Protein AF-U7D5Y5-F1 (afdb_monomer)

Structure (mmCIF, N/CA/C/O backbone):
data_AF-U7D5Y5-F1
#
_entry.id   AF-U7D5Y5-F1
#
loop_
_atom_site.group_PDB
_atom_site.id
_atom_site.type_symbol
_atom_site.label_atom_id
_atom_site.label_alt_id
_atom_site.label_comp_id
_atom_site.label_asym_id
_atom_site.label_entity_id
_atom_site.label_seq_id
_atom_site.pdbx_PDB_ins_code
_atom_site.Cartn_x
_atom_site.Cartn_y
_atom_site.Cartn_z
_atom_site.occupancy
_atom_site.B_iso_or_equiv
_atom_site.auth_seq_id
_atom_site.auth_comp_id
_atom_site.auth_asym_id
_atom_site.auth_atom_id
_atom_site.pdbx_PDB_model_num
ATOM 1 N N . MET A 1 1 ? 16.614 -73.226 9.319 1.00 39.94 1 MET A N 1
ATOM 2 C CA . MET A 1 1 ? 16.964 -72.030 10.113 1.00 39.94 1 MET A CA 1
ATOM 3 C C . MET A 1 1 ? 17.149 -70.853 9.175 1.00 39.94 1 MET A C 1
ATOM 5 O O . MET A 1 1 ? 18.165 -70.804 8.501 1.00 39.94 1 MET A O 1
ATOM 9 N N . LYS A 1 2 ? 16.162 -69.961 9.101 1.00 27.47 2 LYS A N 1
ATOM 10 C CA . LYS A 1 2 ? 16.290 -68.559 8.678 1.00 27.47 2 LYS A CA 1
ATOM 11 C C . LYS A 1 2 ? 15.057 -67.851 9.242 1.00 27.47 2 LYS A C 1
ATOM 13 O O . LYS A 1 2 ? 13.937 -68.253 8.946 1.00 27.47 2 LYS A O 1
ATOM 18 N N . TYR A 1 3 ? 15.301 -66.918 10.155 1.00 29.41 3 TYR A N 1
ATOM 19 C CA . TYR A 1 3 ? 14.296 -66.098 10.819 1.00 29.41 3 TYR A CA 1
ATOM 20 C C . TYR A 1 3 ? 13.696 -65.119 9.804 1.00 29.41 3 TYR A C 1
ATOM 22 O O . TYR A 1 3 ? 14.439 -64.415 9.124 1.00 29.41 3 TYR A O 1
ATOM 30 N N . ALA A 1 4 ? 12.368 -65.089 9.706 1.00 28.92 4 ALA A N 1
ATOM 31 C CA . ALA A 1 4 ? 11.637 -64.008 9.064 1.00 28.92 4 ALA A CA 1
ATOM 32 C C . ALA A 1 4 ? 11.491 -62.878 10.090 1.00 28.92 4 ALA A C 1
ATOM 34 O O . ALA A 1 4 ? 10.855 -63.053 11.128 1.00 28.92 4 ALA A O 1
ATOM 35 N N . MET A 1 5 ? 12.143 -61.751 9.820 1.00 26.20 5 MET A N 1
ATOM 36 C CA . MET A 1 5 ? 12.028 -60.524 10.595 1.00 26.20 5 MET A CA 1
ATOM 37 C C . MET A 1 5 ? 10.955 -59.666 9.922 1.00 26.20 5 MET A C 1
ATOM 39 O O . MET A 1 5 ? 11.081 -59.304 8.755 1.00 26.20 5 MET A O 1
ATOM 43 N N . ILE A 1 6 ? 9.869 -59.419 10.650 1.00 27.66 6 ILE A N 1
ATOM 44 C CA . ILE A 1 6 ? 8.783 -58.519 10.261 1.00 27.66 6 ILE A CA 1
ATOM 45 C C . ILE A 1 6 ? 9.350 -57.095 10.274 1.00 27.66 6 ILE A C 1
ATOM 47 O O . ILE A 1 6 ? 9.741 -56.598 11.328 1.00 27.66 6 ILE A O 1
ATOM 51 N N . ILE A 1 7 ? 9.417 -56.454 9.107 1.00 27.06 7 ILE A N 1
ATOM 52 C CA . ILE A 1 7 ? 9.678 -55.018 8.984 1.00 27.06 7 ILE A CA 1
ATOM 53 C C . ILE A 1 7 ? 8.318 -54.322 9.060 1.00 27.06 7 ILE A C 1
ATOM 55 O O . ILE A 1 7 ? 7.524 -54.388 8.124 1.00 27.06 7 ILE A O 1
ATOM 59 N N . LEU A 1 8 ? 8.045 -53.686 10.198 1.00 25.88 8 LEU A N 1
ATOM 60 C CA . LEU A 1 8 ? 7.008 -52.666 10.324 1.00 25.88 8 LEU A CA 1
ATOM 61 C C . LEU A 1 8 ? 7.498 -51.414 9.586 1.00 25.88 8 LEU A C 1
ATOM 63 O O . LEU A 1 8 ? 8.371 -50.701 10.075 1.00 25.88 8 LEU A O 1
ATOM 67 N N . LEU A 1 9 ? 6.949 -51.165 8.397 1.00 25.88 9 LEU A N 1
ATOM 68 C CA . LEU A 1 9 ? 7.015 -49.859 7.749 1.00 25.88 9 LEU A CA 1
ATOM 69 C C . LEU A 1 9 ? 6.096 -48.905 8.521 1.00 25.88 9 LEU A C 1
ATOM 71 O O . LEU A 1 9 ? 4.883 -48.907 8.329 1.00 25.88 9 LEU A O 1
ATOM 75 N N . PHE A 1 10 ? 6.679 -48.092 9.400 1.00 25.08 10 PHE A N 1
ATOM 76 C CA . PHE A 1 10 ? 6.075 -46.823 9.788 1.00 25.08 10 PHE A CA 1
ATOM 77 C C . PHE A 1 10 ? 6.175 -45.887 8.579 1.00 25.08 10 PHE A C 1
ATOM 79 O O . PHE A 1 10 ? 7.196 -45.237 8.364 1.00 25.08 10 PHE A O 1
ATOM 86 N N . LEU A 1 11 ? 5.123 -45.847 7.761 1.00 27.25 11 LEU A N 1
ATOM 87 C CA . LEU A 1 11 ? 4.854 -44.691 6.913 1.00 27.25 11 LEU A CA 1
ATOM 88 C C . LEU A 1 11 ? 4.386 -43.580 7.854 1.00 27.25 11 LEU A C 1
ATOM 90 O O . LEU A 1 11 ? 3.212 -43.498 8.205 1.00 27.25 11 LEU A O 1
ATOM 94 N N . GLY A 1 12 ? 5.345 -42.793 8.339 1.00 24.30 12 GLY A N 1
ATOM 95 C CA . GLY A 1 12 ? 5.057 -41.524 8.986 1.00 24.30 12 GLY A CA 1
ATOM 96 C C . GLY A 1 12 ? 4.329 -40.643 7.982 1.00 24.30 12 GLY A C 1
ATOM 97 O O . GLY A 1 12 ? 4.896 -40.248 6.966 1.00 24.30 12 GLY A O 1
ATOM 98 N N . ILE A 1 13 ? 3.055 -40.389 8.258 1.00 28.16 13 ILE A N 1
ATOM 99 C CA . ILE A 1 13 ? 2.293 -39.308 7.654 1.00 28.16 13 ILE A CA 1
ATOM 100 C C . ILE A 1 13 ? 2.994 -38.028 8.113 1.00 28.16 13 ILE A C 1
ATOM 102 O O . ILE A 1 13 ? 2.789 -37.568 9.231 1.00 28.16 13 ILE A O 1
ATOM 106 N N . ASN A 1 14 ? 3.876 -37.488 7.274 1.00 24.62 14 ASN A N 1
ATOM 107 C CA . ASN A 1 14 ? 4.266 -36.090 7.367 1.00 24.62 14 ASN A CA 1
ATOM 108 C C . ASN A 1 14 ? 3.080 -35.277 6.844 1.00 24.62 14 ASN A C 1
ATOM 110 O O . ASN A 1 14 ? 3.055 -34.867 5.688 1.00 24.62 14 ASN A O 1
ATOM 114 N N . SER A 1 15 ? 2.072 -35.082 7.690 1.00 25.16 15 SER A N 1
ATOM 115 C CA . SER A 1 15 ? 1.151 -33.959 7.560 1.00 25.16 15 SER A CA 1
ATOM 116 C C . SER A 1 15 ? 1.922 -32.708 7.972 1.00 25.16 15 SER A C 1
ATOM 118 O O . SER A 1 15 ? 1.843 -32.254 9.112 1.00 25.16 15 SER A O 1
ATOM 120 N N . VAL A 1 16 ? 2.749 -32.206 7.058 1.00 24.80 16 VAL A N 1
ATOM 121 C CA . VAL A 1 16 ? 3.151 -30.804 7.082 1.00 24.80 16 VAL A CA 1
ATOM 122 C C . VAL A 1 16 ? 1.910 -30.059 6.610 1.00 24.80 16 VAL A C 1
ATOM 124 O O . VAL A 1 16 ? 1.474 -30.263 5.479 1.00 24.80 16 VAL A O 1
ATOM 127 N N . PHE A 1 17 ? 1.292 -29.280 7.496 1.00 26.80 17 PHE A N 1
ATOM 128 C CA . PHE A 1 17 ? 0.314 -28.274 7.103 1.00 26.80 17 PHE A CA 1
ATOM 129 C C . PHE A 1 17 ? 1.032 -27.306 6.162 1.00 26.80 17 PHE A C 1
ATOM 131 O O . PHE A 1 17 ? 1.762 -26.420 6.599 1.00 26.80 17 PHE A O 1
ATOM 138 N N . ALA A 1 18 ? 0.916 -27.547 4.860 1.00 26.72 18 ALA A N 1
ATOM 139 C CA . ALA A 1 18 ? 1.258 -26.557 3.865 1.00 26.72 18 ALA A CA 1
ATOM 140 C C . ALA A 1 18 ? 0.173 -25.483 3.967 1.00 26.72 18 ALA A C 1
ATOM 142 O O . ALA A 1 18 ? -0.952 -25.707 3.526 1.00 26.72 18 ALA A O 1
ATOM 143 N N . TYR A 1 19 ? 0.495 -24.352 4.594 1.00 33.47 19 TYR A N 1
ATOM 144 C CA . TYR A 1 19 ? -0.204 -23.095 4.345 1.00 33.47 19 TYR A CA 1
ATOM 145 C C . TYR A 1 19 ? 0.054 -22.754 2.872 1.00 33.47 19 TYR A C 1
ATOM 147 O O . TYR A 1 19 ? 1.037 -22.105 2.532 1.00 33.47 19 TYR A O 1
ATOM 155 N N . GLY A 1 20 ? -0.734 -23.361 1.985 1.00 33.12 20 GLY A N 1
ATOM 156 C CA . GLY A 1 20 ? -0.624 -23.174 0.550 1.00 33.12 20 GLY A CA 1
ATOM 157 C C . GLY A 1 20 ? -1.066 -21.763 0.208 1.00 33.12 20 GLY A C 1
ATOM 158 O O . GLY A 1 20 ? -2.177 -21.369 0.546 1.00 33.12 20 GLY A O 1
ATOM 159 N N . HIS A 1 21 ? -0.188 -21.012 -0.446 1.00 46.06 21 HIS A N 1
ATOM 160 C CA . HIS A 1 21 ? -0.537 -19.767 -1.112 1.00 46.06 21 HIS A CA 1
ATOM 161 C C . HIS A 1 21 ? -1.631 -20.067 -2.146 1.00 46.06 21 HIS A C 1
ATOM 163 O O . HIS A 1 21 ? -1.335 -20.595 -3.218 1.00 46.06 21 HIS A O 1
ATOM 169 N N . GLU A 1 22 ? -2.894 -19.787 -1.829 1.00 51.84 22 GLU A N 1
ATOM 170 C CA . GLU A 1 22 ? -3.946 -19.768 -2.844 1.00 51.84 22 GLU A CA 1
ATOM 171 C C . GLU A 1 22 ? -3.753 -18.495 -3.667 1.00 51.84 22 GLU A C 1
ATOM 173 O O . GLU A 1 22 ? -4.227 -17.415 -3.324 1.00 51.84 22 GLU A O 1
ATOM 178 N N . TRP A 1 23 ? -2.951 -18.602 -4.723 1.00 57.53 23 TRP A N 1
ATOM 179 C CA . TRP A 1 23 ? -2.909 -17.587 -5.765 1.00 57.53 23 TRP A CA 1
ATOM 180 C C . TRP A 1 23 ? -4.202 -17.668 -6.575 1.00 57.53 23 TRP A C 1
ATOM 182 O O . TRP A 1 23 ? -4.694 -18.762 -6.871 1.00 57.53 23 TRP A O 1
ATOM 192 N N . ILE A 1 24 ? -4.758 -16.512 -6.941 1.00 61.66 24 ILE A N 1
ATOM 193 C CA . ILE A 1 24 ? -5.905 -16.463 -7.845 1.00 61.66 24 ILE A CA 1
ATOM 194 C C . ILE A 1 24 ? -5.394 -16.730 -9.264 1.00 61.66 24 ILE A C 1
ATOM 196 O O . ILE A 1 24 ? -4.993 -15.816 -9.979 1.00 61.66 24 ILE A O 1
ATOM 200 N N . TYR A 1 25 ? -5.378 -18.003 -9.652 1.00 59.25 25 TYR A N 1
ATOM 201 C CA . TYR A 1 25 ? -5.087 -18.408 -11.024 1.00 59.25 25 TYR A CA 1
ATOM 202 C C . TYR A 1 25 ? -6.269 -18.074 -11.937 1.00 59.25 25 TYR A C 1
ATOM 204 O O . TYR A 1 25 ? -7.423 -18.199 -11.527 1.00 59.25 25 TYR A O 1
ATOM 212 N N . ASP A 1 26 ? -5.971 -17.683 -13.178 1.00 64.88 26 ASP A N 1
ATOM 213 C CA . ASP A 1 26 ? -6.966 -17.428 -14.225 1.00 64.88 26 ASP A CA 1
ATOM 214 C C . ASP A 1 26 ? -8.062 -16.428 -13.800 1.00 64.88 26 ASP A C 1
ATOM 216 O O . ASP A 1 26 ? -9.257 -16.680 -13.959 1.00 64.88 26 ASP A O 1
ATOM 220 N N . TYR A 1 27 ? -7.654 -15.279 -13.241 1.00 82.88 27 TYR A N 1
ATOM 221 C CA . TYR A 1 27 ? -8.578 -14.202 -12.881 1.00 82.88 27 TYR A CA 1
ATOM 222 C C . TYR A 1 27 ? -9.356 -13.713 -14.114 1.00 82.88 27 TYR A C 1
ATOM 224 O O . TYR A 1 27 ? -8.792 -13.161 -15.058 1.00 82.88 27 TYR A O 1
ATOM 232 N N . ASP A 1 28 ? -10.670 -13.928 -14.111 1.00 84.56 28 ASP A N 1
ATOM 233 C CA . ASP A 1 28 ? -11.537 -13.737 -15.280 1.00 84.56 28 ASP A CA 1
ATOM 234 C C . ASP A 1 28 ? -12.171 -12.339 -15.368 1.00 84.56 28 ASP A C 1
ATOM 236 O O . ASP A 1 28 ? -12.928 -12.058 -16.301 1.00 84.56 28 ASP A O 1
ATOM 240 N N . TYR A 1 29 ? -11.853 -11.454 -14.416 1.00 85.88 29 TYR A N 1
ATOM 241 C CA . TYR A 1 29 ? -12.419 -10.108 -14.292 1.00 85.88 29 TYR A CA 1
ATOM 242 C C . TYR A 1 29 ? -13.959 -10.093 -14.253 1.00 85.88 29 TYR A C 1
ATOM 244 O O . TYR A 1 29 ? -14.577 -9.136 -14.724 1.00 85.88 29 TYR A O 1
ATOM 252 N N . SER A 1 30 ? -14.586 -11.151 -13.722 1.00 83.62 30 SER A N 1
ATOM 253 C CA . SER A 1 30 ? -16.043 -11.232 -13.539 1.00 83.62 30 SER A CA 1
ATOM 254 C C . SER A 1 30 ? -16.541 -10.602 -12.235 1.00 83.62 30 SER A C 1
ATOM 256 O O . SER A 1 30 ? -17.754 -10.449 -12.056 1.00 83.62 30 SER A O 1
ATOM 258 N N . ASP A 1 31 ? -15.620 -10.233 -11.341 1.00 85.56 31 ASP A N 1
ATOM 259 C CA . ASP A 1 31 ? -15.941 -9.590 -10.073 1.00 85.56 31 ASP A CA 1
ATOM 260 C C . ASP A 1 31 ? -16.695 -8.274 -10.294 1.00 85.56 31 ASP A C 1
ATOM 262 O O . ASP A 1 31 ? -16.430 -7.517 -11.227 1.00 85.56 31 ASP A O 1
ATOM 266 N N . TYR A 1 32 ? -17.635 -7.998 -9.393 1.00 89.31 32 TYR A N 1
ATOM 267 C CA . TYR A 1 32 ? -18.418 -6.772 -9.393 1.00 89.31 32 TYR A CA 1
ATOM 268 C C . TYR A 1 32 ? -18.731 -6.360 -7.964 1.00 89.31 32 TYR A C 1
ATOM 270 O O . TYR A 1 32 ? -19.636 -6.904 -7.324 1.00 89.31 32 TYR A O 1
ATOM 278 N N . LEU A 1 33 ? -17.972 -5.390 -7.469 1.00 90.50 33 LEU A N 1
ATOM 279 C CA . LEU A 1 33 ? -18.130 -4.833 -6.135 1.00 90.50 33 LEU A CA 1
ATOM 280 C C . LEU A 1 33 ? -18.084 -3.308 -6.241 1.00 90.50 33 LEU A C 1
ATOM 282 O O . LEU A 1 33 ? -17.000 -2.740 -6.338 1.00 90.50 33 LEU A O 1
ATOM 286 N N . PRO A 1 34 ? -19.248 -2.631 -6.282 1.00 90.19 34 PRO A N 1
ATOM 287 C CA . PRO A 1 34 ? -19.288 -1.184 -6.422 1.00 90.19 34 PRO A CA 1
ATOM 288 C C . PRO A 1 34 ? -18.728 -0.483 -5.170 1.00 90.19 34 PRO A C 1
ATOM 290 O O . PRO A 1 34 ? -18.774 -1.055 -4.078 1.00 90.19 34 PRO A O 1
ATOM 293 N N . PRO A 1 35 ? -18.264 0.774 -5.300 1.00 93.00 35 PRO A N 1
ATOM 294 C CA . PRO A 1 35 ? -17.741 1.544 -4.177 1.00 93.00 35 PRO A CA 1
ATOM 295 C C . PRO A 1 35 ? -18.744 1.634 -3.019 1.00 93.00 35 PRO A C 1
ATOM 297 O O . PRO A 1 35 ? -19.892 2.038 -3.212 1.00 93.00 35 PRO A O 1
ATOM 300 N N . SER A 1 36 ? -18.300 1.284 -1.811 1.00 94.81 36 SER A N 1
ATOM 301 C CA . SER A 1 36 ? -19.145 1.232 -0.614 1.00 94.81 36 SER A CA 1
ATOM 302 C C . SER A 1 36 ? -18.360 1.622 0.636 1.00 94.81 36 SER A C 1
ATOM 304 O O . SER A 1 36 ? -17.196 1.256 0.783 1.00 94.81 36 SER A O 1
ATOM 306 N N . GLN A 1 37 ? -19.008 2.348 1.549 1.00 95.25 37 GLN A N 1
ATOM 307 C CA . GLN A 1 37 ? -18.520 2.537 2.920 1.00 95.25 37 GLN A CA 1
ATOM 308 C C . GLN A 1 37 ? -19.014 1.419 3.854 1.00 95.25 37 GLN A C 1
ATOM 310 O O . GLN A 1 37 ? -18.460 1.248 4.933 1.00 95.25 37 GLN A O 1
ATOM 315 N N . ASP A 1 38 ? -20.018 0.638 3.462 1.00 94.12 38 ASP A N 1
ATOM 316 C CA . ASP A 1 38 ? -20.447 -0.531 4.231 1.00 94.12 38 ASP A CA 1
ATOM 317 C C . ASP A 1 38 ? -19.506 -1.717 3.960 1.00 94.12 38 ASP A C 1
ATOM 319 O O . ASP A 1 38 ? -19.099 -1.895 2.801 1.00 94.12 38 ASP A O 1
ATOM 323 N N . PRO A 1 39 ? -19.195 -2.549 4.975 1.00 93.38 39 PRO A N 1
ATOM 324 C CA . PRO A 1 39 ? -18.443 -3.778 4.765 1.00 93.38 39 PRO A CA 1
ATOM 325 C C . PRO A 1 39 ? -19.115 -4.718 3.748 1.00 93.38 39 PRO A C 1
ATOM 327 O O . PRO A 1 39 ? -20.347 -4.753 3.625 1.00 93.38 39 PRO A O 1
ATOM 330 N N . PRO A 1 40 ? -18.331 -5.510 2.997 1.00 88.12 40 PRO A N 1
ATOM 331 C CA . PRO A 1 40 ? -18.867 -6.381 1.957 1.00 88.12 40 PRO A CA 1
ATOM 332 C C . PRO A 1 40 ? -19.675 -7.549 2.546 1.00 88.12 40 PRO A C 1
ATOM 334 O O . PRO A 1 40 ? -19.595 -7.881 3.726 1.00 88.12 40 PRO A O 1
ATOM 337 N N . GLY A 1 41 ? -20.510 -8.176 1.712 1.00 82.56 41 GLY A N 1
ATOM 338 C CA . GLY A 1 41 ? -21.352 -9.315 2.116 1.00 82.56 41 GLY A CA 1
ATOM 339 C C . GLY A 1 41 ? -22.595 -8.944 2.940 1.00 82.56 41 GLY A C 1
ATOM 340 O O . GLY A 1 41 ? -23.456 -9.799 3.175 1.00 82.56 41 GLY A O 1
ATOM 341 N N . GLY A 1 42 ? -22.749 -7.666 3.302 1.00 84.69 42 GLY A N 1
ATOM 342 C CA . GLY A 1 42 ? -23.805 -7.186 4.197 1.00 84.69 42 GLY A CA 1
ATOM 343 C C . GLY A 1 42 ? -23.520 -7.468 5.673 1.00 84.69 42 GLY A C 1
ATOM 344 O O . GLY A 1 42 ? -24.469 -7.543 6.450 1.00 84.69 42 GLY A O 1
ATOM 345 N N . LEU A 1 43 ? -22.245 -7.664 6.016 1.00 87.06 43 LEU A N 1
ATOM 346 C CA . LEU A 1 43 ? -21.755 -7.820 7.382 1.00 87.06 43 LEU A CA 1
ATOM 347 C C . LEU A 1 43 ? -21.723 -6.464 8.098 1.00 87.06 43 LEU A C 1
ATOM 349 O O . LEU A 1 43 ? -21.518 -5.422 7.466 1.00 87.06 43 LEU A O 1
ATOM 353 N N . SER A 1 44 ? -21.918 -6.467 9.415 1.00 93.62 44 SER A N 1
ATOM 354 C CA . SER A 1 44 ? -21.701 -5.279 10.239 1.00 93.62 44 SER A CA 1
ATOM 355 C C . SER A 1 44 ? -20.202 -5.037 10.468 1.00 93.62 44 SER A C 1
ATOM 357 O O . SER A 1 44 ? -19.397 -5.964 10.347 1.00 93.62 44 SER A O 1
ATOM 359 N N . PRO A 1 45 ? -19.786 -3.808 10.823 1.00 95.69 45 PRO A N 1
ATOM 360 C CA . PRO A 1 45 ? -18.386 -3.529 11.131 1.00 95.69 45 PRO A CA 1
ATOM 361 C C . PRO A 1 45 ? -17.800 -4.425 12.230 1.00 95.69 45 PRO A C 1
ATOM 363 O O . PRO A 1 45 ? -16.636 -4.793 12.158 1.00 95.69 45 PRO A O 1
ATOM 366 N N . GLU A 1 46 ? -18.586 -4.825 13.228 1.00 95.56 46 GLU A N 1
ATOM 367 C CA . GLU A 1 46 ? -18.128 -5.704 14.310 1.00 95.56 46 GLU A CA 1
ATOM 368 C C . GLU A 1 46 ? -17.849 -7.135 13.832 1.00 95.56 46 GLU A C 1
ATOM 370 O O . GLU A 1 46 ? -17.006 -7.814 14.418 1.00 95.56 46 GLU A O 1
ATOM 375 N N . GLU A 1 47 ? -18.517 -7.569 12.761 1.00 94.62 47 GLU A N 1
ATOM 376 C CA . GLU A 1 47 ? -18.413 -8.916 12.198 1.00 94.62 47 GLU A CA 1
ATOM 377 C C . GLU A 1 47 ? -17.214 -9.086 11.259 1.00 94.62 47 GLU A C 1
ATOM 379 O O . GLU A 1 47 ? -16.849 -10.218 10.967 1.00 94.62 47 GLU A O 1
ATOM 384 N N . VAL A 1 48 ? -16.594 -8.010 10.766 1.00 96.62 48 VAL A N 1
ATOM 385 C CA . VAL A 1 48 ? -15.523 -8.108 9.756 1.00 96.62 48 VAL A CA 1
ATOM 386 C C . VAL A 1 48 ? -14.129 -7.945 10.358 1.00 96.62 48 VAL A C 1
ATOM 388 O O . VAL A 1 48 ? -13.967 -7.172 11.306 1.00 96.62 48 VAL A O 1
ATOM 391 N N . PRO A 1 49 ? -13.093 -8.602 9.808 1.00 98.12 49 PRO A N 1
ATOM 392 C CA . PRO A 1 49 ? -11.719 -8.338 10.216 1.00 98.12 49 PRO A CA 1
ATOM 393 C C . PRO A 1 49 ? -11.326 -6.881 9.966 1.00 98.12 49 PRO A C 1
ATOM 395 O O . PRO A 1 49 ? -11.737 -6.272 8.977 1.00 98.12 49 PRO A O 1
ATOM 398 N N . MET A 1 50 ? -10.468 -6.338 10.828 1.00 98.50 50 MET A N 1
ATOM 399 C CA . MET A 1 50 ? -9.762 -5.095 10.528 1.00 98.50 50 MET A CA 1
ATOM 400 C C . MET A 1 50 ? -8.482 -5.433 9.761 1.00 98.50 50 MET A C 1
ATOM 402 O O . MET A 1 50 ? -7.466 -5.808 10.354 1.00 98.50 50 MET A O 1
ATOM 406 N N . PHE A 1 51 ? -8.529 -5.312 8.435 1.00 98.81 51 PHE A N 1
ATOM 407 C CA . PHE A 1 51 ? -7.368 -5.582 7.592 1.00 98.81 51 PHE A CA 1
ATOM 408 C C . PHE A 1 51 ? -6.367 -4.432 7.609 1.00 98.81 51 PHE A C 1
ATOM 410 O O . PHE A 1 51 ? -6.719 -3.271 7.404 1.00 98.81 51 PHE A O 1
ATOM 417 N N . ILE A 1 52 ? -5.097 -4.777 7.777 1.00 98.88 52 ILE A N 1
ATOM 418 C CA . ILE A 1 52 ? -3.959 -3.889 7.571 1.00 98.88 52 ILE A CA 1
ATOM 419 C C . ILE A 1 52 ? -3.131 -4.469 6.433 1.00 98.88 52 ILE A C 1
ATOM 421 O O . ILE A 1 52 ? -2.883 -5.672 6.377 1.00 98.88 52 ILE A O 1
ATOM 425 N N . THR A 1 53 ? -2.663 -3.618 5.533 1.00 98.31 53 THR A N 1
ATOM 426 C CA . THR A 1 53 ? -1.687 -4.025 4.529 1.00 98.31 53 THR A CA 1
ATOM 427 C C . THR A 1 53 ? -0.614 -2.963 4.379 1.00 98.31 53 THR A C 1
ATOM 429 O O . THR A 1 53 ? -0.891 -1.765 4.438 1.00 98.31 53 THR A O 1
ATOM 432 N N . ILE A 1 54 ? 0.627 -3.413 4.229 1.00 98.69 54 ILE A N 1
ATOM 433 C CA . ILE A 1 54 ? 1.790 -2.547 4.050 1.00 98.69 54 ILE A CA 1
ATOM 434 C C . ILE A 1 54 ? 2.317 -2.796 2.640 1.00 98.69 54 ILE A C 1
ATOM 436 O O . ILE A 1 54 ? 2.529 -3.945 2.254 1.00 98.69 54 ILE A O 1
ATOM 440 N N . GLY A 1 55 ? 2.490 -1.731 1.864 1.00 98.31 55 GLY A N 1
ATOM 441 C CA . GLY A 1 55 ? 3.086 -1.787 0.533 1.00 98.31 55 GLY A CA 1
ATOM 442 C C . GLY A 1 55 ? 4.416 -1.055 0.531 1.00 98.31 55 GLY A C 1
ATOM 443 O O . GLY A 1 55 ? 4.413 0.159 0.720 1.00 98.31 55 GLY A O 1
ATOM 444 N N . PHE A 1 56 ? 5.513 -1.786 0.334 1.00 98.69 56 PHE A N 1
ATOM 445 C CA . PHE A 1 56 ? 6.843 -1.215 0.148 1.00 98.69 56 PHE A CA 1
ATOM 446 C C . PHE A 1 56 ? 7.089 -0.934 -1.334 1.00 98.69 56 PHE A C 1
ATOM 448 O O . PHE A 1 56 ? 7.155 -1.871 -2.129 1.00 98.69 56 PHE A O 1
ATOM 455 N N . ASP A 1 57 ? 7.256 0.330 -1.686 1.00 98.44 57 ASP A N 1
ATOM 456 C CA . ASP A 1 57 ? 7.532 0.800 -3.037 1.00 98.44 57 ASP A CA 1
ATOM 457 C C . ASP A 1 57 ? 9.048 0.835 -3.304 1.00 98.44 57 ASP A C 1
ATOM 459 O O . ASP A 1 57 ? 9.877 0.785 -2.382 1.00 98.44 57 ASP A O 1
ATOM 463 N N . ASP A 1 58 ? 9.397 0.907 -4.590 1.00 96.62 58 ASP A N 1
ATOM 464 C CA . ASP A 1 58 ? 10.743 0.909 -5.176 1.00 96.62 58 ASP A CA 1
ATOM 465 C C . ASP A 1 58 ? 11.578 -0.340 -4.958 1.00 96.62 58 ASP A C 1
ATOM 467 O O . ASP A 1 58 ? 11.928 -1.057 -5.900 1.00 96.62 58 ASP A O 1
ATOM 471 N N . ASN A 1 59 ? 11.919 -0.574 -3.698 1.00 96.38 59 ASN A N 1
ATOM 472 C CA . ASN A 1 59 ? 12.724 -1.692 -3.249 1.00 96.38 59 ASN A CA 1
ATOM 473 C C . ASN A 1 59 ? 14.164 -1.675 -3.763 1.00 96.38 59 ASN A C 1
ATOM 475 O O . ASN A 1 59 ? 14.705 -2.679 -4.224 1.00 96.38 59 ASN A O 1
ATOM 479 N N . SER A 1 60 ? 14.805 -0.514 -3.590 1.00 93.81 60 SER A N 1
ATOM 480 C CA . SER A 1 60 ? 16.173 -0.210 -4.021 1.00 93.81 60 SER A CA 1
ATOM 481 C C . SER A 1 60 ? 17.283 -0.709 -3.080 1.00 93.81 60 SER A C 1
ATOM 483 O O . SER A 1 60 ? 18.454 -0.678 -3.466 1.00 93.81 60 SER A O 1
ATOM 485 N N . ARG A 1 61 ? 16.955 -1.164 -1.855 1.00 93.19 61 ARG A N 1
ATOM 486 C CA . ARG A 1 61 ? 17.929 -1.544 -0.806 1.00 93.19 61 ARG A CA 1
ATOM 487 C C . ARG A 1 61 ? 17.721 -2.958 -0.285 1.00 93.19 61 ARG A C 1
ATOM 489 O O . ARG A 1 61 ? 16.751 -3.232 0.424 1.00 93.19 61 ARG A O 1
ATOM 496 N N . SER A 1 62 ? 18.671 -3.850 -0.581 1.00 92.31 62 SER A N 1
ATOM 497 C CA . SER A 1 62 ? 18.576 -5.246 -0.147 1.00 92.31 62 SER A CA 1
ATOM 498 C C . SER A 1 62 ? 18.786 -5.399 1.354 1.00 92.31 62 SER A C 1
ATOM 500 O O . SER A 1 62 ? 18.116 -6.210 1.989 1.00 92.31 62 SER A O 1
ATOM 502 N N . GLY A 1 63 ? 19.705 -4.612 1.923 1.00 88.62 63 GLY A N 1
ATOM 503 C CA . GLY A 1 63 ? 20.180 -4.790 3.295 1.00 88.62 63 GLY A CA 1
ATOM 504 C C . GLY A 1 63 ? 21.036 -6.048 3.491 1.00 88.62 63 GLY A C 1
ATOM 505 O O . GLY A 1 63 ? 21.356 -6.397 4.627 1.00 88.62 63 GLY A O 1
ATOM 506 N N . ILE A 1 64 ? 21.388 -6.756 2.409 1.00 85.62 64 ILE A N 1
ATOM 507 C CA . ILE A 1 64 ? 22.295 -7.903 2.437 1.00 85.62 64 ILE A CA 1
ATOM 508 C C . ILE A 1 64 ? 23.726 -7.383 2.293 1.00 85.62 64 ILE A C 1
ATOM 510 O O . ILE A 1 64 ? 24.139 -6.933 1.229 1.00 85.62 64 ILE A O 1
ATOM 514 N N . ASP A 1 65 ? 24.522 -7.507 3.349 1.00 70.75 65 ASP A N 1
ATOM 515 C CA . ASP A 1 65 ? 25.920 -7.092 3.295 1.00 70.75 65 ASP A CA 1
ATOM 516 C C . ASP A 1 65 ? 26.762 -8.064 2.457 1.00 70.75 65 ASP A C 1
ATOM 518 O O . ASP A 1 65 ? 26.883 -9.254 2.772 1.00 70.75 65 ASP A O 1
ATOM 522 N N . THR A 1 66 ? 27.459 -7.542 1.444 1.00 58.97 66 THR A N 1
ATOM 523 C CA . THR A 1 66 ? 28.675 -8.203 0.950 1.00 58.97 66 THR A CA 1
ATOM 524 C C . THR A 1 66 ? 29.845 -7.792 1.844 1.00 58.97 66 THR A C 1
ATOM 526 O O . THR A 1 66 ? 30.011 -6.617 2.174 1.00 58.97 66 THR A O 1
ATOM 529 N N . VAL A 1 67 ? 30.640 -8.767 2.293 1.00 46.62 67 VAL A N 1
ATOM 530 C CA . VAL A 1 67 ? 31.732 -8.597 3.270 1.00 46.62 67 VAL A CA 1
ATOM 531 C C . VAL A 1 67 ? 32.516 -7.286 3.057 1.00 46.62 67 VAL A C 1
ATOM 533 O O . VAL A 1 67 ? 33.258 -7.160 2.086 1.00 46.62 67 VAL A O 1
ATOM 536 N N . GLY A 1 68 ? 32.393 -6.340 4.001 1.00 48.62 68 GLY A N 1
ATOM 537 C CA . GLY A 1 68 ? 33.220 -5.124 4.079 1.00 48.62 68 GLY A CA 1
ATOM 538 C C . GLY A 1 68 ? 32.569 -3.797 3.668 1.00 48.62 68 GLY A C 1
ATOM 539 O O . GLY A 1 68 ? 33.270 -2.788 3.669 1.00 48.62 68 GLY A O 1
ATOM 540 N N . SER A 1 69 ? 31.276 -3.769 3.335 1.00 51.66 69 SER A N 1
ATOM 541 C CA . SER A 1 69 ? 30.556 -2.539 2.946 1.00 51.66 69 SER A CA 1
ATOM 542 C C . SER A 1 69 ? 29.810 -1.846 4.096 1.00 51.66 69 SER A C 1
ATOM 544 O O . SER A 1 69 ? 29.533 -0.653 4.003 1.00 51.66 69 SER A O 1
ATOM 546 N N . ARG A 1 70 ? 29.562 -2.545 5.210 1.00 53.59 70 ARG A N 1
ATOM 547 C CA . ARG A 1 70 ? 28.825 -2.001 6.353 1.00 53.59 70 ARG A CA 1
ATOM 548 C C . ARG A 1 70 ? 29.737 -1.383 7.421 1.00 53.59 70 ARG A C 1
ATOM 550 O O . ARG A 1 70 ? 30.694 -2.042 7.849 1.00 53.59 70 ARG A O 1
ATOM 557 N N . PRO A 1 71 ? 29.443 -0.167 7.915 1.00 56.69 71 PRO A N 1
ATOM 558 C CA . PRO A 1 71 ? 30.044 0.339 9.143 1.00 56.69 71 PRO A CA 1
ATOM 559 C C . PRO A 1 71 ? 29.767 -0.632 10.299 1.00 56.69 71 PRO A C 1
ATOM 561 O O . PRO A 1 71 ? 28.628 -1.016 10.542 1.00 56.69 71 PRO A O 1
ATOM 564 N N . THR A 1 72 ? 30.796 -1.035 11.049 1.00 54.66 72 THR A N 1
ATOM 565 C CA . THR A 1 72 ? 30.690 -2.020 12.151 1.00 54.66 72 THR A CA 1
ATOM 566 C C . THR A 1 72 ? 29.825 -1.564 13.339 1.00 54.66 72 THR A C 1
ATOM 568 O O . THR A 1 72 ? 29.809 -2.227 14.371 1.00 54.66 72 THR A O 1
ATOM 571 N N . GLU A 1 73 ? 29.186 -0.401 13.240 1.00 57.78 73 GLU A N 1
ATOM 572 C CA . GLU A 1 73 ? 28.375 0.226 14.285 1.00 57.78 73 GLU A CA 1
ATOM 573 C C . GLU A 1 73 ? 26.897 -0.188 14.251 1.00 57.78 73 GLU A C 1
ATOM 575 O O . GLU A 1 73 ? 26.201 -0.000 15.248 1.00 57.78 73 GLU A O 1
ATOM 580 N N . TYR A 1 74 ? 26.434 -0.822 13.170 1.00 60.53 74 TYR A N 1
ATOM 581 C CA . TYR A 1 74 ? 25.058 -1.292 13.046 1.00 60.53 74 TYR A CA 1
ATOM 582 C C . TYR A 1 74 ? 24.989 -2.834 13.143 1.00 60.53 74 TYR A C 1
ATOM 584 O O . TYR A 1 74 ? 25.501 -3.544 12.281 1.00 60.53 74 TYR A O 1
ATOM 592 N N . ASP A 1 75 ? 24.367 -3.364 14.208 1.00 76.62 75 ASP A N 1
ATOM 593 C CA . ASP A 1 75 ? 24.244 -4.815 14.507 1.00 76.62 75 ASP A CA 1
ATOM 594 C C . ASP A 1 75 ? 22.812 -5.359 14.285 1.00 76.62 75 ASP A C 1
ATOM 596 O O . ASP A 1 75 ? 22.374 -6.328 14.903 1.00 76.62 75 ASP A O 1
ATOM 600 N N . TYR A 1 76 ? 22.023 -4.708 13.427 1.00 84.25 76 TYR A N 1
ATOM 601 C CA . TYR A 1 76 ? 20.627 -5.078 13.136 1.00 84.25 76 TYR A CA 1
ATOM 602 C C . TYR A 1 76 ? 20.381 -5.176 11.620 1.00 84.25 76 TYR A C 1
ATOM 604 O O . TYR A 1 76 ? 21.182 -4.665 10.855 1.00 84.25 76 TYR A O 1
ATOM 612 N N . PRO A 1 77 ? 19.376 -5.894 11.098 1.00 90.69 77 PRO A N 1
ATOM 613 C CA . PRO A 1 77 ? 19.106 -5.878 9.656 1.00 90.69 77 PRO A CA 1
ATOM 614 C C . PRO A 1 77 ? 18.515 -4.527 9.212 1.00 90.69 77 PRO A C 1
ATOM 616 O O . PRO A 1 77 ? 17.906 -3.826 10.014 1.00 90.69 77 PRO A O 1
ATOM 619 N N . GLU A 1 78 ? 18.663 -4.178 7.935 1.00 92.50 78 GLU A N 1
ATOM 620 C CA . GLU A 1 78 ? 18.142 -2.939 7.333 1.00 92.50 78 GLU A CA 1
ATOM 621 C C . GLU A 1 78 ? 17.462 -3.229 5.989 1.00 92.50 78 GLU A C 1
ATOM 623 O O . GLU A 1 78 ? 17.526 -4.356 5.489 1.00 92.50 78 GLU A O 1
ATOM 628 N N . GLY A 1 79 ? 16.797 -2.227 5.413 1.00 94.25 79 GLY A N 1
ATOM 629 C CA . GLY A 1 79 ? 16.138 -2.324 4.113 1.00 94.25 79 GLY A CA 1
ATOM 630 C C . GLY A 1 79 ? 15.137 -3.477 4.038 1.00 94.25 79 GLY A C 1
ATOM 631 O O . GLY A 1 79 ? 14.437 -3.796 5.004 1.00 94.25 79 GLY A O 1
ATOM 632 N N . MET A 1 80 ? 15.102 -4.155 2.892 1.00 96.88 80 MET A N 1
ATOM 633 C CA . MET A 1 80 ? 14.254 -5.336 2.712 1.00 96.88 80 MET A CA 1
ATOM 634 C C . MET A 1 80 ? 14.634 -6.511 3.624 1.00 96.88 80 MET A C 1
ATOM 636 O O . MET A 1 80 ? 13.750 -7.253 4.050 1.00 96.88 80 MET A O 1
ATOM 640 N N . LEU A 1 81 ? 15.915 -6.686 3.975 1.00 95.44 81 LEU A N 1
ATOM 641 C CA . LEU A 1 81 ? 16.333 -7.753 4.889 1.00 95.44 81 LEU A CA 1
ATOM 642 C C . LEU A 1 81 ? 15.753 -7.567 6.299 1.00 95.44 81 LEU A C 1
ATOM 644 O O . LEU A 1 81 ? 15.455 -8.563 6.965 1.00 95.44 81 LEU A O 1
ATOM 648 N N . TRP A 1 82 ? 15.592 -6.322 6.764 1.00 96.50 82 TRP A N 1
ATOM 649 C CA . TRP A 1 82 ? 14.858 -6.040 8.001 1.00 96.50 82 TRP A CA 1
ATOM 650 C C . TRP A 1 82 ? 13.406 -6.468 7.875 1.00 96.50 82 TRP A C 1
ATOM 652 O O . TRP A 1 82 ? 12.964 -7.281 8.684 1.00 96.50 82 TRP A O 1
ATOM 662 N N . ALA A 1 83 ? 12.707 -5.990 6.842 1.00 97.81 83 ALA A N 1
ATOM 663 C CA . ALA A 1 83 ? 11.298 -6.302 6.631 1.00 97.81 83 ALA A CA 1
ATOM 664 C C . ALA A 1 83 ? 11.073 -7.825 6.586 1.00 97.81 83 ALA A C 1
ATOM 666 O O . ALA A 1 83 ? 10.285 -8.352 7.371 1.00 97.81 83 ALA A O 1
ATOM 667 N N . LEU A 1 84 ? 11.852 -8.550 5.774 1.00 96.12 84 LEU A N 1
ATOM 668 C CA . LEU A 1 84 ? 11.800 -10.012 5.680 1.00 96.12 84 LEU A CA 1
ATOM 669 C C . LEU A 1 84 ? 11.991 -10.687 7.045 1.00 96.12 84 LEU A C 1
ATOM 671 O O . LEU A 1 84 ? 11.222 -11.563 7.435 1.00 96.12 84 LEU A O 1
ATOM 675 N N . LYS A 1 85 ? 13.038 -10.307 7.789 1.00 95.38 85 LYS A N 1
ATOM 676 C CA . LYS A 1 85 ? 13.326 -10.918 9.094 1.00 95.38 85 LYS A CA 1
ATOM 677 C C . LYS A 1 85 ? 12.271 -10.581 10.134 1.00 95.38 85 LYS A C 1
ATOM 679 O O . LYS A 1 85 ? 11.968 -11.444 10.949 1.00 95.38 85 LYS A O 1
ATOM 684 N N . TYR A 1 86 ? 11.746 -9.362 10.125 1.00 97.62 86 TYR A N 1
ATOM 685 C CA . TYR A 1 86 ? 10.764 -8.911 11.096 1.00 97.62 86 TYR A CA 1
ATOM 686 C C . TYR A 1 86 ? 9.406 -9.582 10.868 1.00 97.62 86 TYR A C 1
ATOM 688 O O . TYR A 1 86 ? 8.903 -10.238 11.780 1.00 97.62 86 TYR A O 1
ATOM 696 N N . PHE A 1 87 ? 8.856 -9.538 9.650 1.00 97.94 87 PHE A N 1
ATOM 697 C CA . PHE A 1 87 ? 7.544 -10.134 9.364 1.00 97.94 87 PHE A CA 1
ATOM 698 C C . PHE A 1 87 ? 7.511 -11.656 9.548 1.00 97.94 87 PHE A C 1
ATOM 700 O O . PHE A 1 87 ? 6.499 -12.191 9.995 1.00 97.94 87 PHE A O 1
ATOM 707 N N . ARG A 1 88 ? 8.633 -12.359 9.335 1.00 96.31 88 ARG A N 1
ATOM 708 C CA . ARG A 1 88 ? 8.783 -13.787 9.685 1.00 96.31 88 ARG A CA 1
ATOM 709 C C . ARG A 1 88 ? 8.501 -14.109 11.153 1.00 96.31 88 ARG A C 1
ATOM 711 O O . ARG A 1 88 ? 8.184 -15.252 11.469 1.00 96.31 88 ARG A O 1
ATOM 718 N N . THR A 1 89 ? 8.675 -13.141 12.051 1.00 96.75 89 THR A N 1
ATOM 719 C CA . THR A 1 89 ? 8.434 -13.331 13.489 1.00 96.75 89 THR A CA 1
ATOM 720 C C . THR A 1 89 ? 6.980 -13.118 13.891 1.00 96.75 89 THR A C 1
ATOM 722 O O . THR A 1 89 ? 6.617 -13.448 15.018 1.00 96.75 89 THR A O 1
ATOM 725 N N . LEU A 1 90 ? 6.158 -12.571 12.993 1.00 98.06 90 LEU A N 1
ATOM 726 C CA . LEU A 1 90 ? 4.797 -12.163 13.296 1.00 98.06 90 LEU A CA 1
ATOM 727 C C . LEU A 1 90 ? 3.773 -13.181 12.791 1.00 98.06 90 LEU A C 1
ATOM 729 O O . LEU A 1 90 ? 3.897 -13.787 11.725 1.00 98.06 90 LEU A O 1
ATOM 733 N N . THR A 1 91 ? 2.711 -13.334 13.567 1.00 97.94 91 THR A N 1
ATOM 734 C CA . THR A 1 91 ? 1.541 -14.147 13.240 1.00 97.94 91 THR A CA 1
ATOM 735 C C . THR A 1 91 ? 0.310 -13.323 13.571 1.00 97.94 91 THR A C 1
ATOM 737 O O . THR A 1 91 ? 0.295 -12.607 14.574 1.00 97.94 91 THR A O 1
ATOM 740 N N . ASN A 1 92 ? -0.693 -13.388 12.704 1.00 98.62 92 ASN A N 1
ATOM 741 C CA . ASN A 1 92 ? -1.982 -12.775 12.952 1.00 98.62 92 ASN A CA 1
ATOM 742 C C . ASN A 1 92 ? -2.623 -13.388 14.209 1.00 98.62 92 ASN A C 1
ATOM 744 O O . ASN A 1 92 ? -2.447 -14.582 14.456 1.00 98.62 92 ASN A O 1
ATOM 748 N N . PRO A 1 93 ? -3.364 -12.602 15.008 1.00 98.25 93 PRO A N 1
ATOM 749 C CA . PRO A 1 93 ? -4.127 -13.116 16.132 1.00 98.25 93 PRO A CA 1
ATOM 750 C C . PRO A 1 93 ? -4.987 -14.316 15.741 1.00 98.25 93 PRO A C 1
ATOM 752 O O . PRO A 1 93 ? -5.552 -14.369 14.648 1.00 98.25 93 PRO A O 1
ATOM 755 N N . GLU A 1 94 ? -5.120 -15.261 16.669 1.00 95.44 94 GLU A N 1
ATOM 756 C CA . GLU A 1 94 ? -5.982 -16.438 16.501 1.00 95.44 94 GLU A CA 1
ATOM 757 C C . GLU A 1 94 ? -7.467 -16.073 16.412 1.00 95.44 94 GLU A C 1
ATOM 759 O O . GLU A 1 94 ? -8.256 -16.921 16.024 1.00 95.44 94 GLU A O 1
ATOM 764 N N . GLY A 1 95 ? -7.850 -14.840 16.777 1.00 92.69 95 GLY A N 1
ATOM 765 C CA . GLY A 1 95 ? -9.226 -14.358 16.693 1.00 92.69 95 GLY A CA 1
ATOM 766 C C . GLY A 1 95 ? -10.226 -15.332 17.304 1.00 92.69 95 GLY A C 1
ATOM 767 O O . GLY A 1 95 ? -10.128 -15.668 18.484 1.00 92.69 95 GLY A O 1
ATOM 768 N N . GLU A 1 96 ? -11.144 -15.795 16.459 1.00 90.00 96 GLU A N 1
ATOM 769 C CA . GLU A 1 96 ? -12.172 -16.791 16.782 1.00 90.00 96 GLU A CA 1
ATOM 770 C C . GLU A 1 96 ? -11.840 -18.174 16.182 1.00 90.00 96 GLU A C 1
ATOM 772 O O . GLU A 1 96 ? -12.636 -19.110 16.253 1.00 90.00 96 GLU A O 1
ATOM 777 N N . GLY A 1 97 ? -10.647 -18.329 15.599 1.00 87.50 97 GLY A N 1
ATOM 778 C CA . GLY A 1 97 ? -10.168 -19.557 14.968 1.00 87.50 97 GLY A CA 1
ATOM 779 C C . GLY A 1 97 ? -10.696 -19.770 13.549 1.00 87.50 97 GLY A C 1
ATOM 780 O O . GLY A 1 97 ? -10.632 -20.892 13.039 1.00 87.50 97 GLY A O 1
ATOM 781 N N . ASN A 1 98 ? -11.216 -18.725 12.897 1.00 86.62 98 ASN A N 1
ATOM 782 C CA . ASN A 1 98 ? -11.752 -18.822 11.546 1.00 86.62 98 ASN A CA 1
ATOM 783 C C . ASN A 1 98 ? -10.638 -18.634 10.500 1.00 86.62 98 ASN A C 1
ATOM 785 O O . ASN A 1 98 ? -10.198 -17.530 10.185 1.00 86.62 98 ASN A O 1
ATOM 789 N N . ALA A 1 99 ? -10.182 -19.734 9.901 1.00 85.94 99 ALA A N 1
ATOM 790 C CA . ALA A 1 99 ? -9.120 -19.689 8.893 1.00 85.94 99 ALA A CA 1
ATOM 791 C C . ALA A 1 99 ? -9.486 -18.846 7.654 1.00 85.94 99 ALA A C 1
ATOM 793 O O . ALA A 1 99 ? -8.597 -18.286 7.015 1.00 85.94 99 ALA A O 1
ATOM 794 N N . ALA A 1 100 ? -10.778 -18.719 7.324 1.00 83.25 100 ALA A N 1
ATOM 795 C CA . ALA A 1 100 ? -11.239 -17.914 6.193 1.00 83.25 100 ALA A CA 1
ATOM 796 C C . ALA A 1 100 ? -11.177 -16.396 6.467 1.00 83.25 100 ALA A C 1
ATOM 798 O O . ALA A 1 100 ? -11.269 -15.609 5.529 1.00 83.25 100 ALA A O 1
ATOM 799 N N . THR A 1 101 ? -10.955 -15.981 7.719 1.00 91.00 101 THR A N 1
ATOM 800 C CA . THR A 1 101 ? -10.587 -14.606 8.102 1.00 91.00 101 THR A CA 1
ATOM 801 C 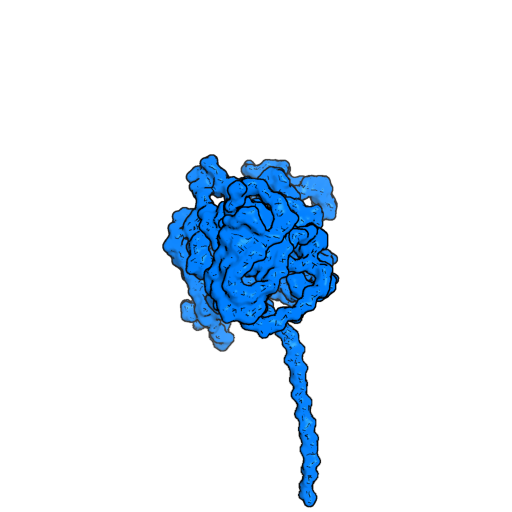C . THR A 1 101 ? -9.093 -14.452 8.386 1.00 91.00 101 THR A C 1
ATOM 803 O O . THR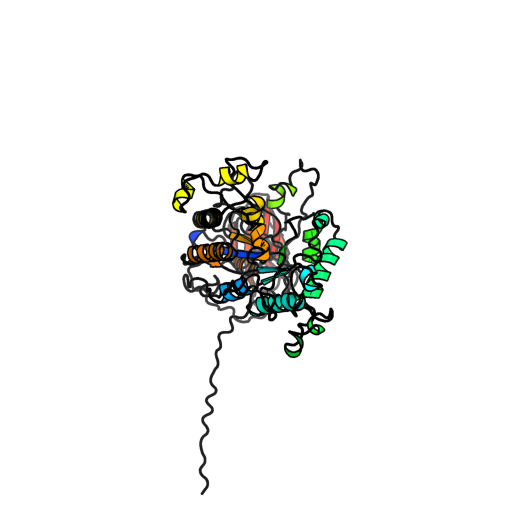 A 1 101 ? -8.680 -13.446 8.955 1.00 91.00 101 THR A O 1
ATOM 806 N N . TYR A 1 102 ? -8.260 -15.410 7.964 1.00 95.44 102 TYR A N 1
ATOM 807 C CA . TYR A 1 102 ? -6.802 -15.400 8.140 1.00 95.44 102 TYR A CA 1
ATOM 808 C C . TYR A 1 102 ? -6.324 -15.488 9.598 1.00 95.44 102 TYR A C 1
ATOM 810 O O . TYR A 1 102 ? -5.201 -15.084 9.918 1.00 95.44 102 TYR A O 1
ATOM 818 N N . ASP A 1 103 ? -7.146 -16.044 10.482 1.00 95.50 103 ASP A N 1
ATOM 819 C CA . ASP A 1 103 ? -6.813 -16.276 11.889 1.00 95.50 103 ASP A CA 1
ATOM 820 C C . ASP A 1 103 ? -5.577 -17.178 12.016 1.00 95.50 103 ASP A C 1
ATOM 822 O O . ASP A 1 103 ? -5.454 -18.190 11.319 1.00 95.50 103 ASP A O 1
ATOM 826 N N . GLY A 1 104 ? -4.623 -16.782 12.864 1.00 95.75 104 GLY A N 1
ATOM 827 C CA . GLY A 1 104 ? -3.394 -17.550 13.107 1.00 95.75 104 GLY A CA 1
ATOM 828 C C . GLY A 1 104 ? -2.448 -17.671 11.900 1.00 95.75 104 GLY A C 1
ATOM 829 O O . GLY A 1 104 ? -1.470 -18.421 11.944 1.00 95.75 104 GLY A O 1
ATOM 830 N N . THR A 1 105 ? -2.709 -16.965 10.794 1.00 96.06 105 THR A N 1
ATOM 831 C CA . THR A 1 105 ? -1.839 -16.999 9.607 1.00 96.06 105 THR A CA 1
ATOM 832 C C . THR A 1 105 ? -0.573 -16.158 9.803 1.00 96.06 105 THR A C 1
ATOM 834 O O . THR A 1 105 ? -0.588 -15.178 10.552 1.00 96.06 105 THR A O 1
ATOM 837 N N . PRO A 1 106 ? 0.547 -16.481 9.131 1.00 97.38 106 PRO A N 1
ATOM 838 C CA . PRO A 1 106 ? 1.719 -15.611 9.128 1.00 97.38 106 PRO A CA 1
ATOM 839 C C . PRO A 1 106 ? 1.385 -14.214 8.591 1.00 97.38 106 PRO A C 1
ATOM 841 O O . PRO A 1 106 ? 0.674 -14.085 7.596 1.00 97.38 106 PRO A O 1
ATOM 844 N N . VAL A 1 107 ? 1.950 -13.169 9.199 1.00 98.44 107 VAL A N 1
ATOM 845 C CA . VAL A 1 107 ? 1.795 -11.804 8.676 1.00 98.44 107 VAL A CA 1
ATOM 846 C C . VAL A 1 107 ? 2.531 -11.680 7.346 1.00 98.44 107 VAL A C 1
ATOM 848 O O . VAL A 1 107 ? 3.728 -11.971 7.265 1.00 98.44 107 VAL A O 1
ATOM 851 N N . ARG A 1 108 ? 1.833 -11.223 6.304 1.00 97.69 108 ARG A N 1
ATOM 852 C CA . ARG A 1 108 ? 2.391 -10.990 4.965 1.00 97.69 108 ARG A CA 1
ATOM 853 C C . ARG A 1 108 ? 1.963 -9.628 4.436 1.00 97.69 108 ARG A C 1
ATOM 855 O O . ARG A 1 108 ? 0.926 -9.101 4.810 1.00 97.69 108 ARG A O 1
ATOM 862 N N . VAL A 1 109 ? 2.815 -9.056 3.594 1.00 98.44 109 VAL A N 1
ATOM 863 C CA . VAL A 1 109 ? 2.731 -7.675 3.083 1.00 98.44 109 VAL A CA 1
ATOM 864 C C . VAL A 1 109 ? 3.152 -7.653 1.609 1.00 98.44 109 VAL A C 1
ATOM 866 O O . VAL A 1 109 ? 3.550 -8.703 1.095 1.00 98.44 109 VAL A O 1
ATOM 869 N N . ALA A 1 110 ? 3.081 -6.499 0.944 1.00 98.50 110 ALA A N 1
ATOM 870 C CA . ALA A 1 110 ? 3.417 -6.347 -0.472 1.00 98.50 110 ALA A CA 1
ATOM 871 C C . ALA A 1 110 ? 4.698 -5.536 -0.715 1.00 98.50 110 ALA A C 1
ATOM 873 O O . ALA A 1 110 ? 5.012 -4.608 0.030 1.00 98.50 110 ALA A O 1
ATOM 874 N N . PHE A 1 111 ? 5.396 -5.868 -1.801 1.00 98.81 111 PHE A N 1
ATOM 875 C CA . PHE A 1 111 ? 6.566 -5.161 -2.317 1.00 98.81 111 PHE A CA 1
ATOM 876 C C . PHE A 1 111 ? 6.333 -4.814 -3.791 1.00 98.81 111 PHE A C 1
ATOM 878 O O . PHE A 1 111 ? 6.375 -5.696 -4.649 1.00 98.81 111 PHE A O 1
ATOM 885 N N . TYR A 1 112 ? 6.060 -3.542 -4.083 1.00 98.75 112 TYR A N 1
ATOM 886 C CA . TYR A 1 112 ? 5.900 -3.019 -5.437 1.00 98.75 112 TYR A CA 1
ATOM 887 C C . TYR A 1 112 ? 7.272 -2.612 -5.969 1.00 98.75 112 TYR A C 1
ATOM 889 O O . TYR A 1 112 ? 7.893 -1.665 -5.494 1.00 98.75 112 TYR A O 1
ATOM 897 N N . ASN A 1 113 ? 7.777 -3.374 -6.931 1.00 98.62 113 ASN A N 1
ATOM 898 C CA . ASN A 1 113 ? 9.177 -3.326 -7.326 1.00 98.62 113 ASN A CA 1
ATOM 899 C C . ASN A 1 113 ? 9.416 -2.458 -8.560 1.00 98.62 113 ASN A C 1
ATOM 901 O O . ASN A 1 113 ? 8.784 -2.668 -9.597 1.00 98.62 113 ASN A O 1
ATOM 905 N N . THR A 1 114 ? 10.398 -1.559 -8.468 1.00 98.50 114 THR A N 1
ATOM 906 C CA . THR A 1 114 ? 10.927 -0.793 -9.602 1.00 98.50 114 THR A CA 1
ATOM 907 C C . THR A 1 114 ? 12.111 -1.546 -10.205 1.00 98.50 114 THR A C 1
ATOM 909 O O . THR A 1 114 ? 13.205 -1.596 -9.630 1.00 98.50 114 THR A O 1
ATOM 912 N N . SER A 1 115 ? 11.946 -2.136 -11.391 1.00 97.88 115 SER A N 1
ATOM 913 C CA . SER A 1 115 ? 12.998 -3.000 -11.965 1.00 97.88 115 SER A CA 1
ATOM 914 C C . SER A 1 115 ? 14.283 -2.281 -12.388 1.00 97.88 115 SER A C 1
ATOM 916 O O . SER A 1 115 ? 15.296 -2.956 -12.569 1.00 97.88 115 SER A O 1
ATOM 918 N N . TYR A 1 116 ? 14.310 -0.946 -12.472 1.00 96.62 116 TYR A N 1
ATOM 919 C CA . TYR A 1 116 ? 15.552 -0.179 -12.655 1.00 96.62 116 TYR A CA 1
ATOM 920 C C . TYR A 1 116 ? 16.623 -0.495 -11.593 1.00 96.62 116 TYR A C 1
ATOM 922 O O . TYR A 1 116 ? 17.823 -0.456 -11.888 1.00 96.62 116 TYR A O 1
ATOM 930 N N . TYR A 1 117 ? 16.213 -0.869 -10.373 1.00 95.19 117 TYR A N 1
ATOM 931 C CA . TYR A 1 117 ? 17.122 -1.300 -9.301 1.00 95.19 117 TYR A CA 1
ATOM 932 C C . TYR A 1 117 ? 17.588 -2.756 -9.440 1.00 95.19 117 TYR A C 1
ATOM 934 O O . TYR A 1 117 ? 18.651 -3.121 -8.941 1.00 95.19 117 TYR A O 1
ATOM 942 N N . ALA A 1 118 ? 16.822 -3.588 -10.146 1.00 93.75 118 ALA A N 1
ATOM 943 C CA . ALA A 1 118 ? 17.190 -4.967 -10.463 1.00 93.75 118 ALA A CA 1
ATOM 944 C C . ALA A 1 118 ? 18.031 -5.080 -11.746 1.00 93.75 118 ALA A C 1
ATOM 946 O O . ALA A 1 118 ? 18.744 -6.069 -11.919 1.00 93.75 118 ALA A O 1
ATOM 947 N N . SER A 1 119 ? 17.967 -4.079 -12.630 1.00 93.75 119 SER A N 1
ATOM 948 C CA . SER A 1 119 ? 18.646 -4.071 -13.930 1.00 93.75 119 SER A CA 1
ATOM 949 C C . SER A 1 119 ? 20.037 -3.434 -13.914 1.00 93.75 119 SER A C 1
ATOM 951 O 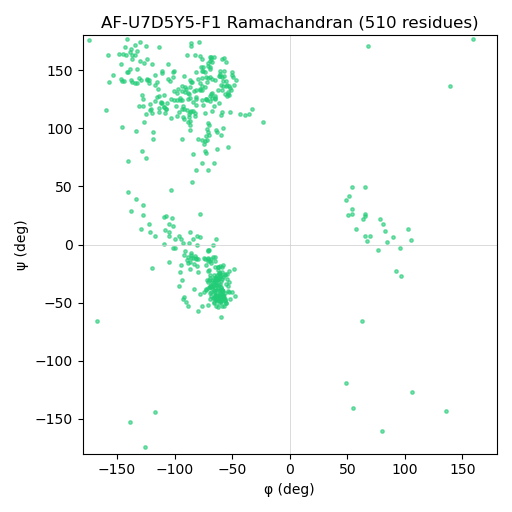O . SER A 1 119 ? 20.738 -3.467 -14.922 1.00 93.75 119 SER A O 1
ATOM 953 N N . GLY A 1 120 ? 20.442 -2.790 -12.816 1.00 89.75 120 GLY A N 1
ATOM 954 C CA . GLY A 1 120 ? 21.716 -2.080 -12.746 1.00 89.75 120 GLY A CA 1
ATOM 955 C C . GLY A 1 120 ? 22.041 -1.521 -11.364 1.00 89.75 120 GLY A C 1
ATOM 956 O O . GLY A 1 120 ? 21.248 -1.607 -10.432 1.00 89.75 120 GLY A O 1
ATOM 957 N N . TYR A 1 121 ? 23.233 -0.936 -11.235 1.00 87.56 121 TYR A N 1
ATOM 958 C CA . TYR A 1 121 ? 23.746 -0.351 -9.990 1.00 87.56 121 TYR A CA 1
ATOM 959 C C . TYR A 1 121 ? 23.104 1.009 -9.682 1.00 87.56 121 TYR A C 1
ATOM 961 O O . TYR A 1 121 ? 23.750 2.052 -9.771 1.00 87.56 121 TYR A O 1
ATOM 969 N N . ASN A 1 122 ? 21.820 0.981 -9.331 1.00 86.00 122 ASN A N 1
ATOM 970 C CA . ASN A 1 122 ? 20.986 2.168 -9.142 1.00 86.00 122 ASN A CA 1
ATOM 971 C C . ASN A 1 122 ? 20.459 2.340 -7.708 1.00 86.00 122 ASN A C 1
ATOM 973 O O . ASN A 1 122 ? 19.651 3.224 -7.451 1.00 86.00 122 ASN A O 1
ATOM 977 N N . GLY A 1 123 ? 20.923 1.517 -6.772 1.00 85.25 123 GLY A N 1
ATOM 978 C CA . GLY A 1 123 ? 20.615 1.618 -5.346 1.00 85.25 123 GLY A CA 1
ATOM 979 C C . GLY A 1 123 ? 21.554 0.715 -4.558 1.00 85.25 123 GLY A C 1
ATOM 980 O O . GLY A 1 123 ? 22.442 1.190 -3.859 1.00 85.25 123 GLY A O 1
ATOM 981 N N . ASP A 1 124 ? 21.425 -0.589 -4.766 1.00 88.56 124 ASP A N 1
ATOM 982 C CA . ASP A 1 124 ? 22.300 -1.628 -4.217 1.00 88.56 124 ASP A CA 1
ATOM 983 C C . ASP A 1 124 ? 22.852 -2.511 -5.357 1.00 88.56 124 ASP A C 1
ATOM 985 O O . ASP A 1 124 ? 22.637 -2.233 -6.541 1.00 88.56 124 ASP A O 1
ATOM 989 N N . ASN A 1 125 ? 23.579 -3.579 -5.028 1.00 89.12 125 ASN A N 1
ATOM 990 C CA . ASN A 1 125 ? 23.980 -4.583 -6.004 1.00 89.12 125 ASN A CA 1
ATOM 991 C C . ASN A 1 125 ? 22.724 -5.247 -6.620 1.00 89.12 125 ASN A C 1
ATOM 993 O O . ASN A 1 125 ? 21.949 -5.877 -5.891 1.00 89.12 125 ASN A O 1
ATOM 997 N N . PRO A 1 126 ? 22.536 -5.197 -7.954 1.00 91.06 126 PRO A N 1
ATOM 998 C CA . PRO A 1 126 ? 21.325 -5.703 -8.604 1.00 91.06 126 PRO A CA 1
ATOM 999 C C . PRO A 1 126 ? 21.126 -7.216 -8.435 1.00 91.06 126 PRO A C 1
ATOM 1001 O O . PRO A 1 126 ? 19.999 -7.707 -8.476 1.00 91.06 126 PRO A O 1
ATOM 1004 N N . ALA A 1 127 ? 22.193 -8.001 -8.239 1.00 90.31 127 ALA A N 1
ATOM 1005 C CA . ALA A 1 127 ? 22.065 -9.424 -7.919 1.00 90.31 127 ALA A CA 1
ATOM 1006 C C . ALA A 1 127 ? 21.487 -9.651 -6.512 1.00 90.31 127 ALA A C 1
ATOM 1008 O O . ALA A 1 127 ? 20.688 -10.567 -6.325 1.00 90.31 127 ALA A O 1
ATOM 1009 N N . LEU A 1 128 ? 21.840 -8.805 -5.538 1.00 89.94 128 LEU A N 1
ATOM 1010 C CA . LEU A 1 128 ? 21.281 -8.875 -4.187 1.00 89.94 128 LEU A CA 1
ATOM 1011 C C . LEU A 1 128 ? 19.832 -8.399 -4.137 1.00 89.94 128 LEU A C 1
ATOM 1013 O O . LEU A 1 128 ? 19.029 -9.024 -3.451 1.00 89.94 128 LEU A O 1
ATOM 1017 N N . ILE A 1 129 ? 19.489 -7.358 -4.901 1.00 93.81 129 ILE A N 1
ATOM 1018 C CA . ILE A 1 129 ? 18.104 -6.897 -5.073 1.00 93.81 129 ILE A CA 1
ATOM 1019 C C . ILE A 1 129 ? 17.235 -8.015 -5.647 1.00 93.81 129 ILE A C 1
ATOM 1021 O O . ILE A 1 129 ? 16.248 -8.416 -5.033 1.00 93.81 129 ILE A O 1
ATOM 1025 N N . ARG A 1 130 ? 17.655 -8.612 -6.768 1.00 94.19 130 ARG A N 1
ATOM 1026 C CA . ARG A 1 130 ? 16.919 -9.724 -7.383 1.00 94.19 130 ARG A CA 1
ATOM 1027 C C . ARG A 1 130 ? 16.741 -10.906 -6.430 1.00 94.19 130 ARG A C 1
ATOM 1029 O O . ARG A 1 130 ? 15.661 -11.494 -6.389 1.00 94.19 130 ARG A O 1
ATOM 1036 N N . ARG A 1 131 ? 17.780 -11.222 -5.650 1.00 92.25 131 ARG A N 1
ATOM 1037 C CA . ARG A 1 131 ? 17.757 -12.287 -4.645 1.00 92.25 131 ARG A CA 1
ATOM 1038 C C . ARG A 1 131 ? 16.790 -11.994 -3.503 1.00 92.25 131 ARG A C 1
ATOM 1040 O O . ARG A 1 131 ? 15.994 -12.865 -3.181 1.00 92.25 131 ARG A O 1
ATOM 1047 N N . ILE A 1 132 ? 16.841 -10.816 -2.884 1.00 94.38 132 ILE A N 1
ATOM 1048 C CA . ILE A 1 132 ? 15.950 -10.519 -1.755 1.00 94.38 132 ILE A CA 1
ATOM 1049 C C . ILE A 1 132 ? 14.487 -10.427 -2.205 1.00 94.38 132 ILE A C 1
ATOM 1051 O O . ILE A 1 132 ? 13.616 -10.866 -1.465 1.00 94.38 132 ILE A O 1
ATOM 1055 N N . TRP A 1 133 ? 14.203 -9.962 -3.430 1.00 97.44 133 TRP A N 1
ATOM 1056 C CA . TRP A 1 133 ? 12.851 -10.023 -4.004 1.00 97.44 133 TRP A CA 1
ATOM 1057 C C . TRP A 1 133 ? 12.353 -11.465 -4.128 1.00 97.44 133 TRP A C 1
ATOM 1059 O O . TRP A 1 133 ? 11.209 -11.748 -3.779 1.00 97.44 133 TRP A O 1
ATOM 1069 N N . ASN A 1 134 ? 13.219 -12.391 -4.560 1.00 96.75 134 ASN A N 1
ATOM 1070 C CA . ASN A 1 134 ? 12.894 -13.816 -4.560 1.00 96.75 134 ASN A CA 1
ATOM 1071 C C . ASN A 1 134 ? 12.680 -14.354 -3.137 1.00 96.75 134 ASN A C 1
ATOM 1073 O O . ASN A 1 134 ? 11.697 -15.039 -2.897 1.00 96.75 134 ASN A O 1
ATOM 1077 N N . GLU A 1 135 ? 13.550 -14.020 -2.179 1.00 94.69 135 GLU A N 1
ATOM 1078 C CA . GLU A 1 135 ? 13.409 -14.487 -0.792 1.00 94.69 135 GLU A CA 1
ATOM 1079 C C . GLU A 1 135 ? 12.133 -13.956 -0.116 1.00 94.69 135 GLU A C 1
ATOM 1081 O O . GLU A 1 135 ? 11.532 -14.675 0.679 1.00 94.69 135 GLU A O 1
ATOM 1086 N N . LEU A 1 136 ? 11.704 -12.729 -0.434 1.00 97.44 136 LEU A N 1
ATOM 1087 C CA . LEU A 1 136 ? 10.422 -12.163 -0.000 1.00 97.44 136 LEU A CA 1
ATOM 1088 C C . LEU A 1 136 ? 9.240 -12.926 -0.612 1.00 97.44 136 LEU A C 1
ATOM 1090 O O . LEU A 1 136 ? 8.316 -13.301 0.111 1.00 97.44 136 LEU A O 1
ATOM 1094 N N . TYR A 1 137 ? 9.293 -13.199 -1.918 1.00 96.88 137 TYR A N 1
ATOM 1095 C CA . TYR A 1 137 ? 8.292 -14.005 -2.617 1.00 96.88 137 TYR A CA 1
ATOM 1096 C C . TYR A 1 137 ? 8.182 -15.427 -2.038 1.00 96.88 137 TYR A C 1
ATOM 1098 O O . TYR A 1 137 ? 7.088 -15.861 -1.689 1.00 96.88 137 TYR A O 1
ATOM 1106 N N . GLU A 1 138 ? 9.306 -16.128 -1.865 1.00 94.38 138 GLU A N 1
ATOM 1107 C CA . GLU A 1 138 ? 9.354 -17.487 -1.302 1.00 94.38 138 GLU A CA 1
ATOM 1108 C C . GLU A 1 138 ? 8.911 -17.528 0.169 1.00 94.38 138 GLU A C 1
ATOM 1110 O O . GLU A 1 138 ? 8.424 -18.555 0.641 1.00 94.38 138 GLU A O 1
ATOM 1115 N N . ASP A 1 139 ? 9.046 -16.422 0.912 1.00 93.62 139 ASP A N 1
ATOM 1116 C CA . ASP A 1 139 ? 8.479 -16.321 2.260 1.00 93.62 139 ASP A CA 1
ATOM 1117 C C . ASP A 1 139 ? 6.952 -16.176 2.248 1.00 93.62 139 ASP A C 1
ATOM 1119 O O . ASP A 1 139 ? 6.300 -16.417 3.266 1.00 93.62 139 ASP A O 1
ATOM 1123 N N . GLY A 1 140 ? 6.368 -15.805 1.109 1.00 94.50 140 GLY A N 1
ATOM 1124 C CA . GLY A 1 140 ? 4.936 -15.620 0.923 1.00 94.50 140 GLY A CA 1
ATOM 1125 C C . GLY A 1 140 ? 4.478 -14.170 0.916 1.00 94.50 140 GLY A C 1
ATOM 1126 O O . GLY A 1 140 ? 3.283 -13.938 1.075 1.00 94.50 140 GLY A O 1
ATOM 1127 N N . HIS A 1 141 ? 5.385 -13.198 0.799 1.00 97.81 141 HIS A N 1
ATOM 1128 C CA . HIS A 1 141 ? 4.998 -11.810 0.549 1.00 97.81 141 HIS A CA 1
ATOM 1129 C C . HIS A 1 141 ? 4.470 -11.653 -0.879 1.00 97.81 141 HIS A C 1
ATOM 1131 O O . HIS A 1 141 ? 4.826 -12.409 -1.782 1.00 97.81 141 HIS A O 1
ATOM 1137 N N . GLU A 1 142 ? 3.606 -10.665 -1.085 1.00 98.25 142 GLU A N 1
ATOM 1138 C CA . GLU A 1 142 ? 3.164 -10.312 -2.430 1.00 98.25 142 GLU A CA 1
ATOM 1139 C C . GLU A 1 142 ? 4.243 -9.492 -3.139 1.00 98.25 142 GLU A C 1
ATOM 1141 O O . GLU A 1 142 ? 4.789 -8.551 -2.560 1.00 98.25 142 GLU A O 1
ATOM 1146 N N . ILE A 1 143 ? 4.535 -9.841 -4.393 1.00 98.06 143 ILE A N 1
ATOM 1147 C CA . ILE A 1 143 ? 5.413 -9.056 -5.256 1.00 98.06 143 ILE A CA 1
ATOM 1148 C C . ILE A 1 143 ? 4.574 -8.403 -6.350 1.00 98.06 143 ILE A C 1
ATOM 1150 O O . ILE A 1 143 ? 3.943 -9.085 -7.155 1.00 98.06 143 ILE A O 1
ATOM 1154 N N . GLY A 1 144 ? 4.582 -7.075 -6.365 1.00 98.12 144 GLY A N 1
ATOM 1155 C CA . GLY A 1 144 ? 3.865 -6.252 -7.325 1.00 98.12 144 GLY A CA 1
ATOM 1156 C C . GLY A 1 144 ? 4.801 -5.472 -8.242 1.00 98.12 144 GLY A C 1
ATOM 1157 O O . GLY A 1 144 ? 6.014 -5.398 -8.036 1.00 98.12 144 GLY A O 1
ATOM 1158 N N . ASN A 1 145 ? 4.216 -4.864 -9.264 1.00 98.75 145 ASN A N 1
ATOM 1159 C CA . ASN A 1 145 ? 4.914 -4.064 -10.260 1.00 98.75 145 ASN A CA 1
ATOM 1160 C C . ASN A 1 145 ? 4.838 -2.567 -9.908 1.00 98.75 145 ASN A C 1
ATOM 1162 O O . ASN A 1 145 ? 3.767 -2.060 -9.570 1.00 98.75 145 ASN A O 1
ATOM 1166 N N . HIS A 1 146 ? 5.980 -1.878 -9.994 1.00 98.62 146 HIS A N 1
ATOM 1167 C CA . HIS A 1 146 ? 6.113 -0.431 -9.787 1.00 98.62 146 HIS A CA 1
ATOM 1168 C C . HIS A 1 146 ? 6.822 0.254 -10.966 1.00 98.62 146 HIS A C 1
ATOM 1170 O O . HIS A 1 146 ? 7.538 1.237 -10.799 1.00 98.62 146 HIS A O 1
ATOM 1176 N N . THR A 1 147 ? 6.600 -0.254 -12.183 1.00 98.69 147 THR A N 1
ATOM 1177 C CA . THR A 1 147 ? 7.220 0.176 -13.453 1.00 98.69 147 THR A CA 1
ATOM 1178 C C . THR A 1 147 ? 8.716 -0.118 -13.564 1.00 98.69 147 THR A C 1
ATOM 1180 O O . THR A 1 147 ? 9.375 -0.563 -12.623 1.00 98.69 147 THR A O 1
ATOM 1183 N N . HIS A 1 148 ? 9.277 0.074 -14.759 1.00 98.31 148 HIS A N 1
ATOM 1184 C CA . HIS A 1 148 ? 10.709 -0.072 -14.947 1.00 98.31 148 HIS A CA 1
ATOM 1185 C C . HIS A 1 148 ? 11.444 1.172 -14.475 1.00 98.31 148 HIS A C 1
ATOM 1187 O O . HIS A 1 148 ? 12.302 1.054 -13.609 1.00 98.31 148 HIS A O 1
ATOM 1193 N N . THR A 1 149 ? 11.116 2.340 -15.024 1.00 97.12 149 THR A N 1
ATOM 1194 C CA . THR A 1 149 ? 11.952 3.545 -14.922 1.00 97.12 149 THR A CA 1
ATOM 1195 C C . THR A 1 149 ? 11.706 4.394 -13.682 1.00 97.12 149 THR A C 1
ATOM 1197 O O . THR A 1 149 ? 12.525 5.271 -13.399 1.00 97.12 149 THR A O 1
ATOM 1200 N N . HIS A 1 150 ? 10.595 4.176 -12.971 1.00 96.50 150 HIS A N 1
ATOM 1201 C CA . HIS A 1 150 ? 10.133 5.056 -11.895 1.00 96.50 150 HIS A CA 1
ATOM 1202 C C . HIS A 1 150 ? 10.065 6.534 -12.332 1.00 96.50 150 HIS A C 1
ATOM 1204 O O . HIS A 1 150 ? 10.502 7.452 -11.635 1.00 96.50 150 HIS A O 1
ATOM 1210 N N . SER A 1 151 ? 9.581 6.786 -13.555 1.00 94.88 151 SER A N 1
ATOM 1211 C CA . SER A 1 151 ? 9.522 8.141 -14.107 1.00 94.88 151 SER A CA 1
ATOM 1212 C C . SER A 1 151 ? 8.223 8.859 -13.743 1.00 94.88 151 SER A C 1
ATOM 1214 O O . SER A 1 151 ? 7.130 8.375 -14.021 1.00 94.88 151 SER A O 1
ATOM 1216 N N . GLU A 1 152 ? 8.342 10.088 -13.236 1.00 85.81 152 GLU A N 1
ATOM 1217 C CA . GLU A 1 152 ? 7.206 11.000 -13.016 1.00 85.81 152 GLU A CA 1
ATOM 1218 C C . GLU A 1 152 ? 6.463 11.356 -14.320 1.00 85.81 152 GLU A C 1
ATOM 1220 O O . GLU A 1 152 ? 5.270 11.650 -14.311 1.00 85.81 152 GLU A O 1
ATOM 1225 N N . ASN A 1 153 ? 7.137 11.262 -15.473 1.00 90.75 153 ASN A N 1
ATOM 1226 C CA . ASN A 1 153 ? 6.539 11.582 -16.772 1.00 90.75 153 ASN A CA 1
ATOM 1227 C C . ASN A 1 153 ? 5.494 10.550 -17.224 1.00 90.75 153 ASN A C 1
ATOM 1229 O O . ASN A 1 153 ? 4.758 10.811 -18.180 1.00 90.75 153 ASN A O 1
ATOM 1233 N N . LEU A 1 154 ? 5.411 9.395 -16.552 1.00 93.12 154 LEU A N 1
ATOM 1234 C CA . LEU A 1 154 ? 4.442 8.354 -16.887 1.00 93.12 154 LEU A CA 1
ATOM 1235 C C . LEU A 1 154 ? 2.996 8.799 -16.666 1.00 93.12 154 LEU A C 1
ATOM 1237 O O . LEU A 1 154 ? 2.098 8.268 -17.308 1.00 93.12 154 LEU A O 1
ATOM 1241 N N . GLN A 1 155 ? 2.750 9.842 -15.870 1.00 92.06 155 GLN A N 1
ATOM 1242 C CA . GLN A 1 155 ? 1.409 10.415 -15.738 1.00 92.06 155 GLN A CA 1
ATOM 1243 C C . GLN A 1 155 ? 0.785 10.785 -17.096 1.00 92.06 155 GLN A C 1
ATOM 1245 O O . GLN A 1 155 ? -0.413 10.614 -17.310 1.00 92.06 155 GLN A O 1
ATOM 1250 N N . SER A 1 156 ? 1.615 11.260 -18.029 1.00 92.69 156 SER A N 1
ATOM 1251 C CA . SER A 1 156 ? 1.213 11.635 -19.390 1.00 92.69 156 SER A CA 1
ATOM 1252 C C . SER A 1 156 ? 1.454 10.528 -20.425 1.00 92.69 156 SER A C 1
ATOM 1254 O O . SER A 1 156 ? 1.330 10.784 -21.624 1.00 92.69 156 SER A O 1
ATOM 1256 N N . ALA A 1 157 ? 1.836 9.322 -19.994 1.00 95.50 157 ALA A N 1
ATOM 1257 C CA . ALA A 1 157 ? 2.133 8.213 -20.888 1.00 95.50 157 ALA A CA 1
ATOM 1258 C C . ALA A 1 157 ? 0.875 7.678 -21.583 1.00 95.50 157 ALA A C 1
ATOM 1260 O O . ALA A 1 157 ? -0.213 7.599 -21.002 1.00 95.50 157 ALA A O 1
ATOM 1261 N N . ASP A 1 158 ? 1.041 7.266 -22.838 1.00 96.50 158 ASP A N 1
ATOM 1262 C CA . ASP A 1 158 ? 0.024 6.501 -23.550 1.00 96.50 158 ASP A CA 1
ATOM 1263 C C . ASP A 1 158 ? 0.032 5.012 -23.144 1.00 96.50 158 ASP A C 1
ATOM 1265 O O . ASP A 1 158 ? 0.886 4.539 -22.392 1.00 96.50 158 ASP A O 1
ATOM 1269 N N . ALA A 1 159 ? -0.940 4.246 -23.647 1.00 97.31 159 ALA A N 1
ATOM 1270 C CA . ALA A 1 159 ? -1.062 2.820 -23.339 1.00 97.31 159 ALA A CA 1
ATOM 1271 C C . ALA A 1 159 ? 0.152 1.984 -23.793 1.00 97.31 159 ALA A C 1
ATOM 1273 O O . ALA A 1 159 ? 0.440 0.947 -23.201 1.00 97.31 159 ALA A O 1
ATOM 1274 N N . ALA A 1 160 ? 0.863 2.393 -24.851 1.00 98.12 160 ALA A N 1
ATOM 1275 C CA . ALA A 1 160 ? 2.033 1.659 -25.329 1.00 98.12 160 ALA A CA 1
ATOM 1276 C C . ALA A 1 160 ? 3.230 1.870 -24.397 1.00 98.12 160 ALA A C 1
ATOM 1278 O O . ALA A 1 160 ? 3.924 0.909 -24.078 1.00 98.12 160 ALA A O 1
ATOM 1279 N N . GLN A 1 161 ? 3.422 3.099 -23.921 1.00 97.88 161 GLN A N 1
ATOM 1280 C CA . GLN A 1 161 ? 4.446 3.432 -22.935 1.00 97.88 161 GLN A CA 1
ATOM 1281 C C . GLN A 1 161 ? 4.175 2.749 -21.587 1.00 97.88 161 GLN A C 1
ATOM 1283 O O . GLN A 1 161 ? 5.078 2.135 -21.028 1.00 97.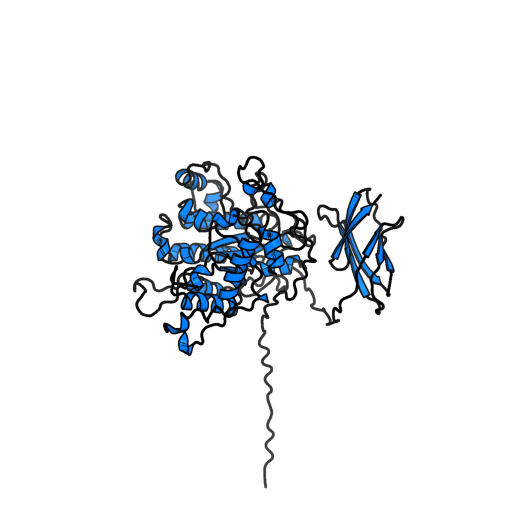88 161 GLN A O 1
ATOM 1288 N N . TRP A 1 162 ? 2.928 2.770 -21.097 1.00 98.00 162 TRP A N 1
ATOM 1289 C CA . TRP A 1 162 ? 2.560 2.033 -19.880 1.00 98.00 162 TRP A CA 1
ATOM 1290 C C . TRP A 1 162 ? 2.816 0.532 -20.010 1.00 98.00 162 TRP A C 1
ATOM 1292 O O . TRP A 1 162 ? 3.379 -0.081 -19.105 1.00 98.00 162 TRP A O 1
ATOM 1302 N N . ARG A 1 163 ? 2.450 -0.056 -21.153 1.00 98.44 163 ARG A N 1
ATOM 1303 C CA . ARG A 1 163 ? 2.726 -1.464 -21.447 1.00 98.44 163 ARG A CA 1
ATOM 1304 C C . ARG A 1 163 ? 4.221 -1.764 -21.419 1.00 98.44 163 ARG A C 1
ATOM 1306 O O . ARG A 1 163 ? 4.619 -2.742 -20.800 1.00 98.44 163 ARG A O 1
ATOM 1313 N N . GLU A 1 164 ? 5.040 -0.937 -22.063 1.00 98.56 164 GLU A N 1
ATOM 1314 C CA . GLU A 1 164 ? 6.496 -1.114 -22.088 1.00 98.56 164 GLU A CA 1
ATOM 1315 C C . GLU A 1 164 ? 7.095 -1.089 -20.673 1.00 98.56 164 GLU A C 1
ATOM 1317 O O . GLU A 1 164 ? 7.888 -1.966 -20.327 1.00 98.56 164 GLU A O 1
ATOM 1322 N N . GLU A 1 165 ? 6.671 -0.145 -19.833 1.00 98.44 165 GLU A N 1
ATOM 1323 C CA . GLU A 1 165 ? 7.105 -0.034 -18.435 1.00 98.44 165 GLU A CA 1
ATOM 1324 C C . GLU A 1 165 ? 6.727 -1.261 -17.598 1.00 98.44 165 GLU A C 1
ATOM 1326 O O . GLU A 1 165 ? 7.565 -1.822 -16.883 1.00 98.44 165 GLU A O 1
ATOM 1331 N N . VAL A 1 166 ? 5.472 -1.706 -17.705 1.00 98.62 166 VAL A N 1
ATOM 1332 C CA . VAL A 1 166 ? 4.962 -2.869 -16.969 1.00 98.62 166 VAL A CA 1
ATOM 1333 C C . VAL A 1 166 ? 5.667 -4.143 -17.429 1.00 98.62 166 VAL A C 1
ATOM 1335 O O . VAL A 1 166 ? 6.181 -4.888 -16.593 1.00 98.62 166 VAL A O 1
ATOM 1338 N N . GLN A 1 167 ? 5.749 -4.374 -18.742 1.00 98.62 167 GLN A N 1
ATOM 1339 C CA . GLN A 1 167 ? 6.362 -5.574 -19.316 1.00 98.62 167 GLN A CA 1
ATOM 1340 C C . GLN A 1 167 ? 7.850 -5.652 -18.995 1.00 98.62 167 GLN A C 1
ATOM 1342 O O . GLN A 1 167 ? 8.302 -6.678 -18.494 1.00 98.62 167 GLN A O 1
ATOM 1347 N N . THR A 1 168 ? 8.598 -4.561 -19.180 1.00 98.69 168 THR A N 1
ATOM 1348 C CA . THR A 1 168 ? 10.034 -4.530 -18.859 1.00 98.69 168 THR A CA 1
ATOM 1349 C C . THR A 1 168 ? 10.269 -4.842 -17.383 1.00 98.69 168 THR A C 1
ATOM 1351 O O . THR A 1 168 ? 11.197 -5.572 -17.027 1.00 98.69 168 THR A O 1
ATOM 1354 N N . CYS A 1 169 ? 9.403 -4.340 -16.501 1.00 98.69 169 CYS A N 1
ATOM 1355 C CA . CYS A 1 169 ? 9.504 -4.640 -15.084 1.00 98.69 169 CYS A CA 1
ATOM 1356 C C . CYS A 1 169 ? 9.196 -6.101 -14.749 1.00 98.69 169 CYS A C 1
ATOM 1358 O O . CYS A 1 169 ? 9.963 -6.740 -14.020 1.00 98.69 169 CYS A O 1
ATOM 1360 N N . ASN A 1 170 ? 8.140 -6.660 -15.335 1.00 98.50 170 ASN A N 1
ATOM 1361 C CA . ASN A 1 170 ? 7.808 -8.074 -15.190 1.00 98.50 170 ASN A CA 1
ATOM 1362 C C . ASN A 1 170 ? 8.919 -8.985 -15.732 1.00 98.50 170 ASN A C 1
ATOM 1364 O O . ASN A 1 170 ? 9.251 -9.987 -15.100 1.00 98.50 170 ASN A O 1
ATOM 1368 N N . GLU A 1 171 ? 9.558 -8.629 -16.848 1.00 98.31 171 GLU A N 1
ATOM 1369 C CA . GLU A 1 171 ? 10.681 -9.384 -17.415 1.00 98.31 171 GLU A CA 1
ATOM 1370 C C . GLU A 1 171 ? 11.839 -9.528 -16.417 1.00 98.31 171 GLU A C 1
ATOM 1372 O O . GLU A 1 171 ? 12.375 -10.622 -16.234 1.00 98.31 171 GLU A O 1
ATOM 1377 N N . TRP A 1 172 ? 12.220 -8.457 -15.717 1.00 98.25 172 TRP A N 1
ATOM 1378 C CA . TRP A 1 172 ? 13.275 -8.527 -14.699 1.00 98.25 172 TRP A CA 1
ATOM 1379 C C . TRP A 1 172 ? 12.885 -9.361 -13.479 1.00 98.25 172 TRP A C 1
ATOM 1381 O O . TRP A 1 172 ? 13.729 -10.077 -12.933 1.00 98.25 172 TRP A O 1
ATOM 1391 N N . MET A 1 173 ? 11.618 -9.310 -13.069 1.00 98.12 173 MET A N 1
ATOM 1392 C CA . MET A 1 173 ? 11.122 -10.130 -11.962 1.00 98.12 173 MET A CA 1
ATOM 1393 C C . MET A 1 173 ? 11.029 -11.620 -12.334 1.00 98.12 173 MET A C 1
ATOM 1395 O O . MET A 1 173 ? 11.280 -12.477 -11.487 1.00 98.12 173 MET A O 1
ATOM 1399 N N . THR A 1 174 ? 10.750 -11.939 -13.601 1.00 97.88 174 THR A N 1
ATOM 1400 C CA . THR A 1 174 ? 10.456 -13.309 -14.065 1.00 97.88 174 THR A CA 1
ATOM 1401 C C . THR A 1 174 ? 11.650 -14.066 -14.635 1.00 97.88 174 THR A C 1
ATOM 1403 O O . THR A 1 174 ? 11.656 -15.300 -14.614 1.00 97.88 174 THR A O 1
ATOM 1406 N N . LYS A 1 175 ? 12.692 -13.372 -15.120 1.00 96.75 175 LYS A N 1
ATOM 1407 C CA . LYS A 1 175 ? 13.948 -14.018 -15.539 1.00 96.75 175 LYS A CA 1
ATOM 1408 C C . LYS A 1 175 ? 14.467 -14.962 -14.437 1.00 96.75 175 LYS A C 1
ATOM 1410 O O . LYS A 1 175 ? 14.333 -14.638 -13.255 1.00 96.75 175 LYS A O 1
ATOM 1415 N N . PRO A 1 176 ? 15.104 -16.097 -14.786 1.00 95.44 176 PRO A N 1
ATOM 1416 C CA . PRO A 1 176 ? 15.534 -17.090 -13.804 1.00 95.44 176 PRO A CA 1
ATOM 1417 C C . PRO A 1 176 ? 16.428 -16.496 -12.714 1.00 95.44 176 PRO A C 1
ATOM 1419 O O . PRO A 1 176 ? 17.310 -15.692 -13.010 1.00 95.44 176 PRO A O 1
ATOM 1422 N N . LEU A 1 177 ? 16.258 -16.931 -11.467 1.00 92.00 177 LEU A N 1
ATOM 1423 C CA . LEU A 1 177 ? 17.175 -16.555 -10.395 1.00 92.00 177 LEU A CA 1
ATOM 1424 C C . LEU A 1 177 ? 18.575 -17.139 -10.656 1.00 92.00 177 LEU A C 1
ATOM 1426 O O . LEU A 1 177 ? 18.718 -18.282 -11.105 1.00 92.00 177 LEU A O 1
ATOM 1430 N N . ALA A 1 178 ? 19.619 -16.368 -10.348 1.00 88.00 178 ALA A N 1
ATOM 1431 C CA . ALA A 1 178 ? 20.989 -16.866 -10.397 1.00 88.00 178 ALA A CA 1
ATOM 1432 C C . ALA A 1 178 ? 21.179 -18.023 -9.388 1.00 88.00 178 ALA A C 1
ATOM 1434 O O . ALA A 1 178 ? 20.808 -17.875 -8.225 1.00 88.00 178 ALA A O 1
ATOM 1435 N N . PRO A 1 179 ? 21.791 -19.161 -9.774 1.00 84.19 179 PRO A N 1
ATOM 1436 C CA . PRO A 1 179 ? 22.080 -20.246 -8.838 1.00 84.19 179 PRO A CA 1
ATOM 1437 C C . PRO A 1 179 ? 22.936 -19.782 -7.654 1.00 84.19 179 PRO A C 1
ATOM 1439 O O . PRO A 1 179 ? 23.885 -19.020 -7.845 1.00 84.19 179 PRO A O 1
ATOM 1442 N N . ASP A 1 180 ? 22.710 -20.340 -6.461 1.00 73.12 180 ASP A N 1
ATOM 1443 C CA . ASP A 1 180 ? 23.476 -20.014 -5.243 1.00 73.12 180 ASP A CA 1
ATOM 1444 C C . ASP A 1 180 ? 24.997 -20.128 -5.417 1.00 73.12 180 ASP A C 1
ATOM 1446 O O . ASP A 1 180 ? 25.765 -19.355 -4.844 1.00 73.12 180 ASP A O 1
ATOM 1450 N N . SER A 1 181 ? 25.459 -21.058 -6.260 1.00 65.06 181 SER A N 1
ATOM 1451 C CA . SER A 1 181 ? 26.882 -21.213 -6.589 1.00 65.06 181 SER A CA 1
ATOM 1452 C C . SER A 1 181 ? 27.499 -19.986 -7.277 1.00 65.06 181 SER A C 1
ATOM 1454 O O . SER A 1 181 ? 28.722 -19.849 -7.290 1.00 65.06 181 SER A O 1
ATOM 1456 N N . LEU A 1 182 ? 26.668 -19.117 -7.861 1.00 64.81 182 LEU A N 1
ATOM 1457 C CA . LEU A 1 182 ? 27.035 -17.857 -8.509 1.00 64.81 182 LEU A CA 1
ATOM 1458 C C . LEU A 1 182 ? 26.679 -16.624 -7.659 1.00 64.81 182 LEU A C 1
ATOM 1460 O O . LEU A 1 182 ? 27.218 -15.553 -7.924 1.00 64.81 182 LEU A O 1
ATOM 1464 N N . ALA A 1 183 ? 25.838 -16.772 -6.628 1.00 57.09 183 ALA A N 1
ATOM 1465 C CA . ALA A 1 183 ? 25.102 -15.697 -5.948 1.00 57.09 183 ALA A CA 1
ATOM 1466 C C . ALA A 1 183 ? 25.937 -14.675 -5.149 1.00 57.09 183 ALA A C 1
ATOM 1468 O O . ALA A 1 183 ? 25.374 -13.753 -4.567 1.00 57.09 183 ALA A O 1
ATOM 1469 N N . LEU A 1 184 ? 27.266 -14.812 -5.112 1.00 56.03 184 LEU A N 1
ATOM 1470 C CA . LEU A 1 184 ? 28.185 -13.844 -4.494 1.00 56.03 184 LEU A CA 1
ATOM 1471 C C . LEU A 1 184 ? 29.228 -13.291 -5.483 1.00 56.03 184 LEU A C 1
ATOM 1473 O O . LEU A 1 184 ? 30.198 -12.659 -5.068 1.00 56.03 184 LEU A O 1
ATOM 1477 N N . TRP A 1 185 ? 29.072 -13.553 -6.783 1.00 56.62 185 TRP A N 1
ATOM 1478 C CA . TRP A 1 185 ? 30.058 -13.217 -7.810 1.00 56.62 185 TRP A CA 1
ATOM 1479 C C . TRP A 1 185 ? 29.478 -12.270 -8.860 1.00 56.62 185 TRP A C 1
ATOM 1481 O O . TRP A 1 185 ? 28.294 -12.343 -9.171 1.00 56.62 185 TRP A O 1
ATOM 1491 N N . GLN A 1 186 ? 30.353 -11.504 -9.523 1.00 63.25 186 GLN A N 1
ATOM 1492 C CA . GLN A 1 186 ? 30.037 -10.668 -10.697 1.00 63.25 186 GLN A CA 1
ATOM 1493 C C . GLN A 1 186 ? 29.229 -11.399 -11.788 1.00 63.25 186 GLN A C 1
ATOM 1495 O O . GLN A 1 186 ? 28.580 -10.773 -12.612 1.00 63.25 186 GLN A O 1
ATOM 1500 N N . GLN A 1 187 ? 29.257 -12.734 -11.823 1.00 66.62 187 GLN A N 1
ATOM 1501 C CA . GLN A 1 187 ? 28.476 -13.532 -12.772 1.00 66.62 187 GLN A CA 1
ATOM 1502 C C . GLN A 1 187 ? 26.972 -13.539 -12.465 1.00 66.62 187 GLN A C 1
ATOM 1504 O O . GLN A 1 187 ? 26.177 -13.616 -13.398 1.00 66.62 187 GLN A O 1
ATOM 1509 N N . ALA A 1 188 ? 26.567 -13.419 -11.194 1.00 70.12 188 ALA A N 1
ATOM 1510 C CA . ALA A 1 188 ? 25.161 -13.234 -10.837 1.00 70.12 188 ALA A CA 1
ATOM 1511 C C . ALA A 1 188 ? 24.634 -11.856 -11.272 1.00 70.12 188 ALA A C 1
ATOM 1513 O O . ALA A 1 188 ? 23.428 -11.676 -11.369 1.00 70.12 188 ALA A O 1
ATOM 1514 N N . GLU A 1 189 ? 25.514 -10.901 -11.592 1.00 79.62 189 GLU A N 1
ATOM 1515 C CA . GLU A 1 189 ? 25.171 -9.560 -12.095 1.00 79.62 189 GLU A CA 1
ATOM 1516 C C . GLU A 1 189 ? 24.841 -9.547 -13.598 1.00 79.62 189 GLU A C 1
ATOM 1518 O O . GLU A 1 189 ? 24.509 -8.501 -14.134 1.00 79.62 189 GLU A O 1
ATOM 1523 N N . SER A 1 190 ? 24.903 -10.697 -14.279 1.00 85.88 190 SER A N 1
ATOM 1524 C CA . SER A 1 190 ? 24.478 -10.830 -15.678 1.00 85.88 190 SER A CA 1
ATOM 1525 C C . SER A 1 190 ? 22.986 -10.514 -15.865 1.00 85.88 190 SER A C 1
ATOM 1527 O O . SER A 1 190 ? 22.152 -10.908 -15.042 1.00 85.88 190 SER A O 1
ATOM 1529 N N . ASP A 1 191 ? 22.647 -9.906 -17.006 1.00 88.88 191 ASP A N 1
ATOM 1530 C CA . ASP A 1 191 ? 21.271 -9.603 -17.438 1.00 88.88 191 ASP A CA 1
ATOM 1531 C C . ASP A 1 191 ? 20.463 -10.855 -17.830 1.00 88.88 191 ASP A C 1
ATOM 1533 O O . ASP A 1 191 ? 19.270 -10.759 -18.129 1.00 88.88 191 ASP A O 1
ATOM 1537 N N . GLU A 1 192 ? 21.100 -12.031 -17.842 1.00 91.06 192 GLU A N 1
ATOM 1538 C CA . GLU A 1 192 ? 20.440 -13.331 -18.032 1.00 91.06 192 GLU A CA 1
ATOM 1539 C C . GLU A 1 192 ? 19.570 -13.732 -16.830 1.00 91.06 192 GLU A C 1
ATOM 1541 O O . GLU A 1 192 ? 18.663 -14.551 -16.982 1.00 91.06 192 GLU A O 1
ATOM 1546 N N . PHE A 1 193 ? 19.836 -13.163 -15.649 1.00 93.00 193 PHE A N 1
ATOM 1547 C CA . PHE A 1 193 ? 19.147 -13.513 -14.409 1.00 93.00 193 PHE A CA 1
ATOM 1548 C C . PHE A 1 193 ? 18.137 -12.445 -13.969 1.00 93.00 193 PHE A C 1
ATOM 1550 O O . PHE A 1 193 ? 18.258 -11.262 -14.288 1.00 93.00 193 PHE A O 1
ATOM 1557 N N . GLY A 1 194 ? 17.149 -12.873 -13.195 1.00 95.25 194 GLY A N 1
ATOM 1558 C CA . GLY A 1 194 ? 16.104 -12.056 -12.585 1.00 95.25 194 GLY A CA 1
ATOM 1559 C C . GLY A 1 194 ? 15.832 -12.497 -11.157 1.00 95.25 194 GLY A C 1
ATOM 1560 O O . GLY A 1 194 ? 16.709 -13.059 -10.496 1.00 95.25 194 GLY A O 1
ATOM 1561 N N . SER A 1 195 ? 14.604 -12.267 -10.704 1.00 95.88 195 SER A N 1
ATOM 1562 C CA . SER A 1 195 ? 14.116 -12.742 -9.405 1.00 95.88 195 SER A CA 1
ATOM 1563 C C . SER A 1 195 ? 13.441 -14.115 -9.465 1.00 95.88 195 SER A C 1
ATOM 1565 O O . SER A 1 195 ? 13.115 -14.667 -8.422 1.00 95.88 195 SER A O 1
ATOM 1567 N N . GLY A 1 196 ? 13.244 -14.704 -10.647 1.00 96.00 196 GLY A N 1
ATOM 1568 C CA . GLY A 1 196 ? 12.653 -16.036 -10.806 1.00 96.00 196 GLY A CA 1
ATOM 1569 C C . GLY A 1 196 ? 11.203 -16.158 -10.330 1.00 96.00 196 GLY A C 1
ATOM 1570 O O . GLY A 1 196 ? 10.774 -17.263 -10.008 1.00 96.00 196 GLY A O 1
ATOM 1571 N N . ILE A 1 197 ? 10.467 -15.048 -10.254 1.00 96.25 197 ILE A N 1
ATOM 1572 C CA . ILE A 1 197 ? 9.074 -15.021 -9.796 1.00 96.25 197 ILE A CA 1
ATOM 1573 C C . ILE A 1 197 ? 8.160 -15.430 -10.965 1.00 96.25 197 ILE A C 1
ATOM 1575 O O . ILE A 1 197 ? 8.337 -14.907 -12.068 1.00 96.25 197 ILE A O 1
ATOM 1579 N N . PRO A 1 198 ? 7.191 -16.344 -10.778 1.00 94.81 198 PRO A N 1
ATOM 1580 C CA . PRO A 1 198 ? 6.235 -16.695 -11.828 1.00 94.81 198 PRO A CA 1
ATOM 1581 C C . PRO A 1 198 ? 5.421 -15.482 -12.296 1.00 94.81 198 PRO A C 1
ATOM 1583 O O . PRO A 1 198 ? 4.958 -14.689 -11.476 1.00 94.81 198 PRO A O 1
ATOM 1586 N N . GLN A 1 199 ? 5.224 -15.347 -13.610 1.00 94.31 199 GLN A N 1
ATOM 1587 C CA . GLN A 1 199 ? 4.511 -14.210 -14.210 1.00 94.31 199 GLN A CA 1
ATOM 1588 C C . GLN A 1 199 ? 3.081 -14.097 -13.672 1.00 94.31 199 GLN A C 1
ATOM 1590 O O . GLN A 1 199 ? 2.602 -13.002 -13.400 1.00 94.31 199 GLN A O 1
ATOM 1595 N N . GLU A 1 200 ? 2.420 -15.236 -13.492 1.00 91.81 200 GLU A N 1
ATOM 1596 C CA . GLU A 1 200 ? 1.060 -15.357 -12.977 1.00 91.81 200 GLU A CA 1
ATOM 1597 C C . GLU A 1 200 ? 0.909 -14.942 -11.503 1.00 91.81 200 GLU A C 1
ATOM 1599 O O . GLU A 1 200 ? -0.212 -14.814 -11.023 1.00 91.81 200 GLU A O 1
ATOM 1604 N N . HIS A 1 201 ? 2.012 -14.729 -10.776 1.00 93.88 201 HIS A N 1
ATOM 1605 C CA . HIS A 1 201 ? 1.993 -14.262 -9.385 1.00 93.88 201 HIS A CA 1
ATOM 1606 C C . HIS A 1 201 ? 2.295 -12.761 -9.252 1.00 93.88 201 HIS A C 1
ATOM 1608 O O . HIS A 1 201 ? 2.228 -12.225 -8.147 1.00 93.88 201 HIS A O 1
ATOM 1614 N N . ILE A 1 202 ? 2.600 -12.069 -10.356 1.00 96.69 202 ILE A N 1
ATOM 1615 C CA . ILE A 1 202 ? 2.761 -10.611 -10.385 1.00 96.69 202 ILE A CA 1
ATOM 1616 C C . ILE A 1 202 ? 1.416 -10.006 -10.784 1.00 96.69 202 ILE A C 1
ATOM 1618 O O . ILE A 1 202 ? 1.114 -9.854 -11.965 1.00 96.69 202 ILE A O 1
ATOM 1622 N N . ILE A 1 203 ? 0.593 -9.711 -9.780 1.00 96.00 203 ILE A N 1
ATOM 1623 C CA . ILE A 1 203 ? -0.832 -9.375 -9.952 1.00 96.00 203 ILE A CA 1
ATOM 1624 C C . ILE A 1 203 ? -1.204 -7.976 -9.452 1.00 96.00 203 ILE A C 1
ATOM 1626 O O . ILE A 1 203 ? -2.229 -7.431 -9.866 1.00 96.00 203 ILE A O 1
ATOM 1630 N N . GLY A 1 204 ? -0.382 -7.401 -8.576 1.00 97.81 204 GLY A N 1
ATOM 1631 C CA . GLY A 1 204 ? -0.587 -6.087 -7.984 1.00 97.81 204 GLY A CA 1
ATOM 1632 C C . GLY A 1 204 ? 0.247 -4.999 -8.640 1.00 97.81 204 GLY A C 1
ATOM 1633 O O . GLY A 1 204 ? 1.370 -5.245 -9.089 1.00 97.81 204 GLY A O 1
ATOM 1634 N N . PHE A 1 205 ? -0.279 -3.777 -8.648 1.00 98.69 205 PHE A N 1
ATOM 1635 C CA . PHE A 1 205 ? 0.404 -2.621 -9.217 1.00 98.69 205 PHE A CA 1
ATOM 1636 C C . PHE A 1 205 ? 0.203 -1.349 -8.390 1.00 98.69 205 PHE A C 1
ATOM 1638 O O . PHE A 1 205 ? -0.843 -1.139 -7.767 1.00 98.69 205 PHE A O 1
ATOM 1645 N N . ARG A 1 206 ? 1.219 -0.486 -8.418 1.00 98.56 206 ARG A N 1
ATOM 1646 C CA . ARG A 1 206 ? 1.161 0.901 -7.946 1.00 98.56 206 ARG A CA 1
ATOM 1647 C C . ARG A 1 206 ? 2.021 1.768 -8.857 1.00 98.56 206 ARG A C 1
ATOM 1649 O O . ARG A 1 206 ? 3.098 1.322 -9.245 1.00 98.56 206 ARG A O 1
ATOM 1656 N N . THR A 1 207 ? 1.609 2.989 -9.189 1.00 98.06 207 THR A N 1
ATOM 1657 C CA . THR A 1 207 ? 2.468 3.886 -9.978 1.00 98.06 207 THR A CA 1
ATOM 1658 C C . THR A 1 207 ? 3.517 4.604 -9.124 1.00 98.06 207 THR A C 1
ATOM 1660 O O . THR A 1 207 ? 3.236 4.966 -7.977 1.00 98.06 207 THR A O 1
ATOM 1663 N N . PRO A 1 208 ? 4.696 4.901 -9.700 1.00 97.44 208 PRO A N 1
ATOM 1664 C CA . PRO A 1 208 ? 5.637 5.878 -9.159 1.00 97.44 208 PRO A CA 1
ATOM 1665 C C . PRO A 1 208 ? 4.951 7.196 -8.796 1.00 97.44 208 PRO A C 1
ATOM 1667 O O . PRO A 1 208 ? 4.134 7.708 -9.568 1.00 97.44 208 PRO A O 1
ATOM 1670 N N . PHE A 1 209 ? 5.304 7.764 -7.641 1.00 95.94 209 PHE A N 1
ATOM 1671 C CA . PHE A 1 209 ? 4.783 9.048 -7.137 1.00 95.94 209 PHE A CA 1
ATOM 1672 C C . PHE A 1 209 ? 3.257 9.119 -6.973 1.00 95.94 209 PHE A C 1
ATOM 1674 O O . PHE A 1 209 ? 2.707 10.213 -6.847 1.00 95.94 209 PHE A O 1
ATOM 1681 N N . LEU A 1 210 ? 2.565 7.976 -7.025 1.00 95.69 210 LEU A N 1
ATOM 1682 C CA . LEU A 1 210 ? 1.111 7.912 -7.167 1.00 95.69 210 LEU A CA 1
ATOM 1683 C C . LEU A 1 210 ? 0.593 8.712 -8.380 1.00 95.69 210 LEU A C 1
ATOM 1685 O O . LEU A 1 210 ? -0.539 9.196 -8.389 1.00 95.69 210 LEU A O 1
ATOM 1689 N N . ALA A 1 211 ? 1.431 8.885 -9.407 1.00 94.81 211 ALA A N 1
ATOM 1690 C CA . ALA A 1 211 ? 1.117 9.639 -10.610 1.00 94.81 211 ALA A CA 1
ATOM 1691 C C . ALA A 1 211 ? 0.537 8.700 -11.675 1.00 94.81 211 ALA A C 1
ATOM 1693 O O . ALA A 1 211 ? 1.203 7.773 -12.135 1.00 94.81 211 ALA A O 1
ATOM 1694 N N . TYR A 1 212 ? -0.720 8.917 -12.056 1.00 95.31 212 TYR A N 1
ATOM 1695 C CA . TYR A 1 212 ? -1.459 8.068 -12.994 1.00 95.31 212 TYR A CA 1
ATOM 1696 C C . TYR A 1 212 ? -2.198 8.899 -14.045 1.00 95.31 212 TYR A C 1
ATOM 1698 O O . TYR A 1 212 ? -2.400 10.099 -13.872 1.00 95.31 212 TYR A O 1
ATOM 1706 N N . GLY A 1 213 ? -2.606 8.242 -15.132 1.00 92.75 213 GLY A N 1
ATOM 1707 C CA . GLY A 1 213 ? -3.359 8.838 -16.236 1.00 92.75 213 GLY A CA 1
ATOM 1708 C C . GLY A 1 213 ? -4.418 7.878 -16.781 1.00 92.75 213 GLY A C 1
ATOM 1709 O O . GLY A 1 213 ? -4.357 6.672 -16.546 1.00 92.75 213 GLY A O 1
ATOM 1710 N N . GLY A 1 214 ? -5.388 8.401 -17.535 1.00 83.81 214 GLY A N 1
ATOM 1711 C CA . GLY A 1 214 ? -6.551 7.638 -18.020 1.00 83.81 214 GLY A CA 1
ATOM 1712 C C . GLY A 1 214 ? -6.245 6.296 -18.721 1.00 83.81 214 GLY A C 1
ATOM 1713 O O . GLY A 1 214 ? -6.947 5.320 -18.453 1.00 83.81 214 GLY A O 1
ATOM 1714 N N . PRO A 1 215 ? -5.209 6.182 -19.581 1.00 94.88 215 PRO A N 1
ATOM 1715 C CA . PRO A 1 215 ? -4.880 4.923 -20.261 1.00 94.88 215 PRO A CA 1
ATOM 1716 C C . PRO A 1 215 ? -4.338 3.808 -19.356 1.00 94.88 215 PRO A C 1
ATOM 1718 O O . PRO A 1 215 ? -4.275 2.662 -19.804 1.00 94.88 215 PRO A O 1
ATOM 1721 N N . LEU A 1 216 ? -3.932 4.119 -18.120 1.00 97.19 216 LEU A N 1
ATOM 1722 C CA . LEU A 1 216 ? -3.252 3.183 -17.227 1.00 97.19 216 LEU A CA 1
ATOM 1723 C C . LEU A 1 216 ? -4.105 1.945 -16.932 1.00 97.19 216 LEU A C 1
ATOM 1725 O O . LEU A 1 216 ? -3.718 0.841 -17.292 1.00 97.19 216 LEU A O 1
ATOM 1729 N N . PHE A 1 217 ? -5.273 2.110 -16.310 1.00 98.06 217 PHE A N 1
ATOM 1730 C CA . PHE A 1 217 ? -6.049 0.989 -15.761 1.00 98.06 217 PHE A CA 1
ATOM 1731 C C . PHE A 1 217 ? -6.504 -0.038 -16.814 1.00 98.06 217 PHE A C 1
ATOM 1733 O O . PHE A 1 217 ? -6.354 -1.237 -16.567 1.00 98.06 217 PHE A O 1
ATOM 1740 N N . PRO A 1 218 ? -6.989 0.364 -18.012 1.00 98.00 218 PRO A N 1
ATOM 1741 C CA . PRO A 1 218 ? -7.228 -0.591 -19.092 1.00 98.00 218 PRO A CA 1
ATOM 1742 C C . PRO A 1 218 ? -5.955 -1.339 -19.504 1.00 98.00 218 PRO A C 1
ATOM 1744 O O . PRO A 1 218 ? -6.012 -2.542 -19.737 1.00 98.00 218 PRO A O 1
ATOM 1747 N N . THR A 1 219 ? -4.810 -0.648 -19.547 1.00 98.44 219 THR A N 1
ATOM 1748 C CA . THR A 1 219 ? -3.516 -1.262 -19.878 1.00 98.44 219 THR A CA 1
ATOM 1749 C C . THR A 1 219 ? -3.106 -2.281 -18.816 1.00 98.44 219 THR A C 1
ATOM 1751 O O . THR A 1 219 ? -2.749 -3.396 -19.170 1.00 98.44 219 THR A O 1
ATOM 1754 N N . LEU A 1 220 ? -3.227 -1.961 -17.522 1.00 98.31 220 LEU A N 1
ATOM 1755 C CA . LEU A 1 220 ? -2.915 -2.900 -16.435 1.00 98.31 220 LEU A CA 1
ATOM 1756 C C . LEU A 1 220 ? -3.754 -4.181 -16.533 1.00 98.31 220 LEU A C 1
ATOM 1758 O O . LEU A 1 220 ? -3.215 -5.281 -16.416 1.00 98.31 220 LEU A O 1
ATOM 1762 N N . LYS A 1 221 ? -5.055 -4.041 -16.815 1.00 97.38 221 LYS A N 1
ATOM 1763 C CA . LYS A 1 221 ? -5.943 -5.181 -17.069 1.00 97.38 221 LYS A CA 1
ATOM 1764 C C . LYS A 1 221 ? -5.504 -5.998 -18.290 1.00 97.38 221 LYS A C 1
ATOM 1766 O O . LYS A 1 221 ? -5.509 -7.222 -18.232 1.00 97.38 221 LYS A O 1
ATOM 1771 N N . GLU A 1 222 ? -5.138 -5.348 -19.396 1.00 97.06 222 GLU A N 1
ATOM 1772 C CA . GLU A 1 222 ? -4.637 -6.028 -20.604 1.00 97.06 222 GLU A CA 1
ATOM 1773 C C . GLU A 1 222 ? -3.325 -6.793 -20.351 1.00 97.06 222 GLU A C 1
ATOM 1775 O O . GLU A 1 222 ? -3.109 -7.836 -20.965 1.00 97.06 222 GLU A O 1
ATOM 1780 N N . GLU A 1 223 ? -2.490 -6.318 -19.422 1.00 96.44 223 GLU A N 1
ATOM 1781 C CA . GLU A 1 223 ? -1.248 -6.976 -18.993 1.00 96.44 223 GLU 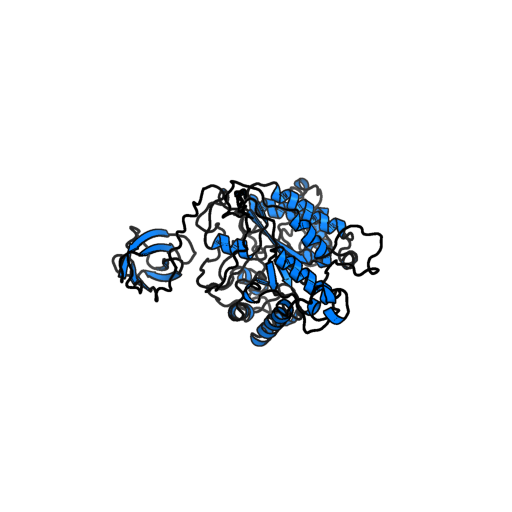A CA 1
ATOM 1782 C C . GLU A 1 223 ? -1.452 -8.062 -17.918 1.00 96.44 223 GLU A C 1
ATOM 1784 O O . GLU A 1 223 ? -0.481 -8.650 -17.442 1.00 96.44 223 GLU A O 1
ATOM 1789 N N . GLY A 1 224 ? -2.701 -8.370 -17.549 1.00 94.62 224 GLY A N 1
ATOM 1790 C CA . GLY A 1 224 ? -3.028 -9.467 -16.632 1.00 94.62 224 GLY A CA 1
ATOM 1791 C C . GLY A 1 224 ? -2.905 -9.128 -15.145 1.00 94.62 224 GLY A C 1
ATOM 1792 O O . GLY A 1 224 ? -2.972 -10.029 -14.312 1.00 94.62 224 GLY A O 1
ATOM 1793 N N . LEU A 1 225 ? -2.750 -7.848 -14.791 1.00 97.56 225 LEU A N 1
ATOM 1794 C CA . LEU A 1 225 ? -2.808 -7.406 -13.397 1.00 97.56 225 LEU A CA 1
ATOM 1795 C C . LEU A 1 225 ? -4.259 -7.426 -12.900 1.00 97.56 225 LEU A C 1
ATOM 1797 O O . LEU A 1 225 ? -5.200 -7.206 -13.668 1.00 97.56 225 LEU A O 1
ATOM 1801 N N . ILE A 1 226 ? -4.447 -7.696 -11.612 1.00 97.38 226 ILE A N 1
ATOM 1802 C CA . ILE A 1 226 ? -5.767 -7.864 -10.986 1.00 97.38 226 ILE A CA 1
ATOM 1803 C C . ILE A 1 226 ? -6.231 -6.562 -10.337 1.00 97.38 226 ILE A C 1
ATOM 1805 O O . ILE A 1 226 ? -7.428 -6.253 -10.358 1.00 97.38 226 ILE A O 1
ATOM 1809 N N . TYR A 1 227 ? -5.293 -5.805 -9.763 1.00 98.50 227 TYR A N 1
ATOM 1810 C CA . TYR A 1 227 ? -5.619 -4.609 -9.006 1.00 98.50 227 TYR A CA 1
ATOM 1811 C C . TYR A 1 227 ? -4.574 -3.499 -9.119 1.00 98.50 227 TYR A C 1
ATOM 1813 O O . TYR A 1 227 ? -3.386 -3.740 -9.342 1.00 98.50 227 TYR A O 1
ATOM 1821 N N . ASP A 1 228 ? -5.045 -2.277 -8.889 1.00 98.25 228 ASP A N 1
ATOM 1822 C CA . ASP A 1 228 ? -4.250 -1.079 -8.646 1.00 98.25 228 ASP A CA 1
ATOM 1823 C C . ASP A 1 228 ? -4.410 -0.610 -7.190 1.00 98.25 228 ASP A C 1
ATOM 1825 O O . ASP A 1 228 ? -5.474 -0.765 -6.584 1.00 98.25 228 ASP A O 1
ATOM 1829 N N . CYS A 1 229 ? -3.356 -0.018 -6.627 1.00 98.00 229 CYS A N 1
ATOM 1830 C CA . CYS A 1 229 ? -3.403 0.658 -5.327 1.00 98.00 229 CYS A CA 1
ATOM 1831 C C . CYS A 1 229 ? -2.716 2.036 -5.330 1.00 98.00 229 CYS A C 1
ATOM 1833 O O . CYS A 1 229 ? -2.009 2.408 -4.388 1.00 98.00 229 CYS A O 1
ATOM 1835 N N . THR A 1 230 ? -2.912 2.771 -6.422 1.00 97.44 230 THR A N 1
ATOM 1836 C CA . THR A 1 230 ? -2.356 4.095 -6.706 1.00 97.44 230 THR A CA 1
ATOM 1837 C C . THR A 1 230 ? -3.277 5.226 -6.259 1.00 97.44 230 THR A C 1
ATOM 1839 O O . THR A 1 230 ? -2.807 6.206 -5.683 1.00 97.44 230 THR A O 1
ATOM 1842 N N . ILE A 1 231 ? -4.582 5.124 -6.542 1.00 96.75 231 ILE A N 1
ATOM 1843 C CA . ILE A 1 231 ? -5.523 6.231 -6.330 1.00 96.75 231 ILE A CA 1
ATOM 1844 C C . ILE A 1 231 ? -5.644 6.540 -4.835 1.00 96.75 231 ILE A C 1
ATOM 1846 O O . ILE A 1 231 ? -6.074 5.696 -4.044 1.00 96.75 231 ILE A O 1
ATOM 1850 N N . GLU A 1 232 ? -5.281 7.768 -4.464 1.00 95.31 232 GLU A N 1
ATOM 1851 C CA . GLU A 1 232 ? -5.428 8.265 -3.100 1.00 95.31 232 GLU A CA 1
ATOM 1852 C C . GLU A 1 232 ? -6.890 8.622 -2.786 1.00 95.31 232 GLU A C 1
ATOM 1854 O O . GLU A 1 232 ? -7.547 9.324 -3.556 1.00 95.31 232 GLU A O 1
ATOM 1859 N N . GLU A 1 233 ? -7.393 8.174 -1.633 1.00 95.38 233 GLU A N 1
ATOM 1860 C CA . GLU A 1 233 ? -8.764 8.419 -1.173 1.00 95.38 233 GLU A CA 1
ATOM 1861 C C . GLU A 1 233 ? -8.834 8.884 0.286 1.00 95.38 233 GLU A C 1
ATOM 1863 O O . GLU A 1 233 ? -7.886 8.782 1.059 1.00 95.38 233 GLU A O 1
ATOM 1868 N N . GLY A 1 234 ? -10.004 9.386 0.690 1.00 93.25 234 GLY A N 1
ATOM 1869 C CA . GLY A 1 234 ? -10.249 9.866 2.056 1.00 93.25 234 GLY A CA 1
ATOM 1870 C C . GLY A 1 234 ? -10.066 11.378 2.232 1.00 93.25 234 GLY A C 1
ATOM 1871 O O . GLY A 1 234 ? -10.384 11.908 3.294 1.00 93.25 234 GLY A O 1
ATOM 1872 N N . ASN A 1 235 ? -9.658 12.104 1.186 1.00 89.25 235 ASN A N 1
ATOM 1873 C CA . ASN A 1 235 ? -9.504 13.564 1.226 1.00 89.25 235 ASN A CA 1
ATOM 1874 C C . ASN A 1 235 ? -10.833 14.337 1.296 1.00 89.25 235 ASN A C 1
ATOM 1876 O O . ASN A 1 235 ? -10.854 15.454 1.813 1.00 89.25 235 ASN A O 1
ATOM 1880 N N . TYR A 1 236 ? -11.953 13.745 0.863 1.00 89.31 236 TYR A N 1
ATOM 1881 C CA . TYR A 1 236 ? -13.268 14.391 0.930 1.00 89.31 236 TYR A CA 1
ATOM 1882 C C . TYR A 1 236 ? -13.614 14.849 2.355 1.00 89.31 236 TYR A C 1
ATOM 1884 O O . TYR A 1 236 ? -13.380 14.124 3.317 1.00 89.31 236 TYR A O 1
ATOM 1892 N N . TRP A 1 237 ? -14.154 16.057 2.518 1.00 87.06 237 TRP A N 1
ATOM 1893 C CA . TRP A 1 237 ? -14.280 16.719 3.827 1.00 87.06 237 TRP A CA 1
ATOM 1894 C C . TRP A 1 237 ? -15.161 15.969 4.846 1.00 87.06 237 TRP A C 1
ATOM 1896 O O . TRP A 1 237 ? -14.942 16.113 6.042 1.00 87.06 237 TRP A O 1
ATOM 1906 N N . GLU A 1 238 ? -16.119 15.147 4.398 1.00 90.81 238 GLU A N 1
ATOM 1907 C CA . GLU A 1 238 ? -16.946 14.306 5.287 1.00 90.81 238 GLU A CA 1
ATOM 1908 C C . GLU A 1 238 ? -16.234 13.026 5.751 1.00 90.81 238 GLU A C 1
ATOM 1910 O O . GLU A 1 238 ? -16.722 12.328 6.640 1.00 90.81 238 GLU A O 1
ATOM 1915 N N . HIS A 1 239 ? -15.101 12.678 5.142 1.00 94.81 239 HIS A N 1
ATOM 1916 C CA . HIS A 1 239 ? -14.330 11.499 5.508 1.00 94.81 239 HIS A CA 1
ATOM 1917 C C . HIS A 1 239 ? -13.452 11.794 6.734 1.00 94.81 239 HIS A C 1
ATOM 1919 O O . HIS A 1 239 ? -12.646 12.721 6.695 1.00 94.81 239 HIS A O 1
ATOM 1925 N N . ASP A 1 240 ? -13.568 10.998 7.800 1.00 96.31 240 ASP A N 1
ATOM 1926 C CA . ASP A 1 240 ? -12.894 11.246 9.094 1.00 96.31 240 ASP A CA 1
ATOM 1927 C C . ASP A 1 240 ? -12.109 10.040 9.655 1.00 96.31 240 ASP A C 1
ATOM 1929 O O . ASP A 1 240 ? -11.729 9.999 10.831 1.00 96.31 240 ASP A O 1
ATOM 1933 N N . GLY A 1 241 ? -11.896 9.039 8.803 1.00 96.69 241 GLY A N 1
ATOM 1934 C CA . GLY A 1 241 ? -11.260 7.762 9.111 1.00 96.69 241 GLY A CA 1
ATOM 1935 C C . GLY A 1 241 ? -12.266 6.652 9.407 1.00 96.69 241 GLY A C 1
ATOM 1936 O O . GLY A 1 241 ? -11.991 5.493 9.103 1.00 96.69 241 GLY A O 1
ATOM 1937 N N . ARG A 1 242 ? -13.469 6.968 9.902 1.00 98.00 242 ARG A N 1
ATOM 1938 C CA . ARG A 1 242 ? -14.471 5.948 10.271 1.00 98.00 242 ARG A CA 1
ATOM 1939 C C . ARG A 1 242 ? -15.321 5.461 9.099 1.00 98.00 242 ARG A C 1
ATOM 1941 O O . ARG A 1 242 ? -16.052 4.485 9.234 1.00 98.00 242 ARG A O 1
ATOM 1948 N N . ASN A 1 243 ? -15.252 6.152 7.969 1.00 96.81 243 ASN A N 1
ATOM 1949 C CA . ASN A 1 243 ? -16.193 6.033 6.859 1.00 96.81 243 ASN A CA 1
ATOM 1950 C C . ASN A 1 243 ? -15.503 6.021 5.485 1.00 96.81 243 ASN A C 1
ATOM 1952 O O . ASN A 1 243 ? -16.091 6.478 4.513 1.00 96.81 243 ASN A O 1
ATOM 1956 N N . PHE A 1 244 ? -14.256 5.554 5.359 1.00 97.31 244 PHE A N 1
ATOM 1957 C CA . PHE A 1 244 ? -13.655 5.466 4.015 1.00 97.31 244 PHE A CA 1
ATOM 1958 C C . PHE A 1 244 ? -14.169 4.246 3.250 1.00 97.31 244 PHE A C 1
ATOM 1960 O O . PHE A 1 244 ? -14.698 3.312 3.845 1.00 97.31 244 PHE A O 1
ATOM 1967 N N . ARG A 1 245 ? -14.013 4.233 1.930 1.00 96.69 245 ARG A N 1
ATOM 1968 C CA . ARG A 1 245 ? -14.530 3.140 1.106 1.00 96.69 245 ARG A CA 1
ATOM 1969 C C . ARG A 1 245 ? -13.731 1.855 1.301 1.00 96.69 245 ARG A C 1
ATOM 1971 O O . ARG A 1 245 ? -12.515 1.875 1.459 1.00 96.69 245 ARG A O 1
ATOM 1978 N N . TRP A 1 246 ? -14.426 0.728 1.269 1.00 98.31 246 TRP A N 1
ATOM 1979 C CA . TRP A 1 246 ? -13.798 -0.569 1.042 1.00 98.31 246 TRP A CA 1
ATOM 1980 C C . TRP A 1 246 ? -13.290 -0.660 -0.407 1.00 98.31 246 TRP A C 1
ATOM 1982 O O . TRP A 1 246 ? -13.802 0.075 -1.255 1.00 98.31 246 TRP A O 1
ATOM 1992 N N . PRO A 1 247 ? -12.314 -1.539 -0.714 1.00 98.50 247 PRO A N 1
ATOM 1993 C CA . PRO A 1 247 ? -11.907 -1.809 -2.090 1.00 98.50 247 PRO A CA 1
ATOM 1994 C C . PRO A 1 247 ? -13.091 -2.116 -3.008 1.00 98.50 247 PRO A C 1
ATOM 1996 O O . PRO A 1 247 ? -14.111 -2.656 -2.583 1.00 98.50 247 PRO A O 1
ATOM 1999 N N . TYR A 1 248 ? -12.963 -1.755 -4.276 1.00 98.12 248 TYR A N 1
ATOM 2000 C CA . TYR A 1 248 ? -14.055 -1.858 -5.239 1.00 98.12 248 TYR A CA 1
ATOM 2001 C C . TYR A 1 248 ? -13.523 -2.140 -6.636 1.00 98.12 248 TYR A C 1
ATOM 2003 O O . TYR A 1 248 ? -12.340 -1.955 -6.914 1.00 98.12 248 TYR A O 1
ATOM 2011 N N . THR A 1 249 ? -14.396 -2.579 -7.533 1.00 97.62 249 THR A N 1
ATOM 2012 C CA . THR A 1 249 ? -14.062 -2.764 -8.944 1.00 97.62 249 THR A CA 1
ATOM 2013 C C . THR A 1 249 ? -14.370 -1.499 -9.748 1.00 97.62 249 THR A C 1
ATOM 2015 O O . THR A 1 249 ? -15.343 -0.788 -9.487 1.00 97.62 249 THR A O 1
ATOM 2018 N N . LEU A 1 250 ? -13.545 -1.202 -10.756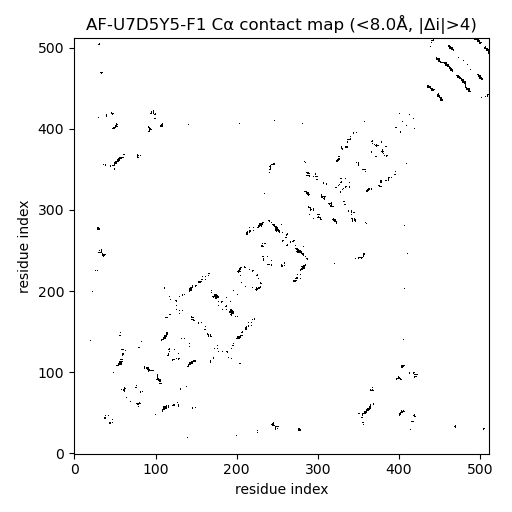 1.00 96.81 250 LEU A N 1
ATOM 2019 C CA . LEU A 1 250 ? -13.624 0.003 -11.591 1.00 96.81 250 LEU A CA 1
ATOM 2020 C C . LEU A 1 250 ? -14.728 -0.056 -12.664 1.00 96.81 250 LEU A C 1
ATOM 2022 O O . LEU A 1 250 ? -14.639 0.622 -13.687 1.00 96.81 250 LEU A O 1
ATOM 2026 N N . ASP A 1 251 ? -15.799 -0.826 -12.462 1.00 94.88 251 ASP A N 1
ATOM 2027 C CA . ASP A 1 251 ? -16.921 -0.980 -13.405 1.00 94.88 251 ASP A CA 1
ATOM 2028 C C . ASP A 1 251 ? -17.567 0.343 -13.835 1.00 94.88 251 ASP A C 1
ATOM 2030 O O . ASP A 1 251 ? -18.132 0.431 -14.927 1.00 94.88 251 ASP A O 1
ATOM 2034 N N . TYR A 1 252 ? -17.458 1.375 -12.997 1.00 90.69 252 TYR A N 1
ATOM 2035 C CA . TYR A 1 252 ? -17.967 2.720 -13.265 1.00 90.69 252 TYR A CA 1
ATOM 2036 C C . TYR A 1 252 ? -16.903 3.812 -13.077 1.00 90.69 252 TYR A C 1
ATOM 2038 O O . TYR A 1 252 ? -17.255 4.955 -12.810 1.00 90.69 252 TYR A O 1
ATOM 2046 N N . GLY A 1 253 ? -15.618 3.475 -13.222 1.00 93.31 253 GLY A N 1
ATOM 2047 C CA . GLY A 1 253 ? -14.514 4.388 -12.915 1.00 93.31 253 GLY A CA 1
ATOM 2048 C C . GLY A 1 253 ? -14.211 4.445 -11.414 1.00 93.31 253 GLY A C 1
ATOM 2049 O O . GLY A 1 253 ? -14.566 3.527 -10.671 1.00 93.31 253 GLY A O 1
ATOM 2050 N N . SER A 1 254 ? -13.527 5.503 -10.969 1.00 95.50 254 SER A N 1
ATOM 2051 C CA . SER A 1 254 ? -13.095 5.666 -9.574 1.00 95.50 254 SER A CA 1
ATOM 2052 C C . SER A 1 254 ? -13.701 6.926 -8.940 1.00 95.50 254 SER A C 1
ATOM 2054 O O . SER A 1 254 ? -13.303 8.031 -9.312 1.00 95.50 254 SER A O 1
ATOM 2056 N N . PRO A 1 255 ? -14.597 6.802 -7.938 1.00 93.50 255 PRO A N 1
ATOM 2057 C CA . PRO A 1 255 ? -15.054 7.962 -7.170 1.00 93.50 255 PRO A CA 1
ATOM 2058 C C . PRO A 1 255 ? -13.913 8.615 -6.381 1.00 93.50 255 PRO A C 1
ATOM 2060 O O . PRO A 1 255 ? -13.928 9.821 -6.168 1.00 93.50 255 PRO A O 1
ATOM 2063 N N . GLY A 1 256 ? -12.902 7.839 -5.978 1.00 92.94 256 GLY A N 1
ATOM 2064 C CA . GLY A 1 256 ? -11.699 8.364 -5.342 1.00 92.94 256 GLY A CA 1
ATOM 2065 C C . GLY A 1 256 ? -10.955 9.371 -6.207 1.00 92.94 256 GLY A C 1
ATOM 2066 O O . GLY A 1 256 ? -10.575 10.444 -5.744 1.00 92.94 256 GLY A O 1
ATOM 2067 N N . HIS A 1 257 ? -10.813 9.050 -7.492 1.00 94.62 257 HIS A N 1
ATOM 2068 C CA . HIS A 1 257 ? -10.248 9.961 -8.474 1.00 94.62 257 HIS A CA 1
ATOM 2069 C C . HIS A 1 257 ? -11.106 11.222 -8.652 1.00 94.62 257 HIS A C 1
ATOM 2071 O O . HIS A 1 257 ? -10.557 12.320 -8.606 1.00 94.62 257 HIS A O 1
ATOM 2077 N N . GLU A 1 258 ? -12.428 11.073 -8.807 1.00 92.75 258 GLU A N 1
ATOM 2078 C CA . GLU A 1 258 ? -13.371 12.195 -8.971 1.00 92.75 258 GLU A CA 1
ATOM 2079 C C . GLU A 1 258 ? -13.362 13.160 -7.773 1.00 92.75 258 GLU A C 1
ATOM 2081 O O . GLU A 1 258 ? -13.494 14.372 -7.938 1.00 92.75 258 GLU A O 1
ATOM 2086 N N . GLU A 1 259 ? -13.201 12.630 -6.561 1.00 91.88 259 GLU A N 1
ATOM 2087 C CA . GLU A 1 259 ? -13.113 13.411 -5.322 1.00 91.88 259 GLU A CA 1
ATOM 2088 C C . GLU A 1 259 ? -11.719 14.004 -5.076 1.00 91.88 259 GLU A C 1
ATOM 2090 O O . GLU A 1 259 ? -11.571 14.925 -4.267 1.00 91.88 259 GLU A O 1
ATOM 2095 N N . GLY A 1 260 ? -10.696 13.465 -5.739 1.00 90.56 260 GLY A N 1
ATOM 2096 C CA . GLY A 1 260 ? -9.304 13.875 -5.615 1.00 90.56 260 GLY A CA 1
ATOM 2097 C C . GLY A 1 260 ? -8.920 15.044 -6.526 1.00 90.56 260 GLY A C 1
ATOM 2098 O O . GLY A 1 260 ? -9.668 15.486 -7.395 1.00 90.56 260 GLY A O 1
ATOM 2099 N N . TRP A 1 261 ? -7.691 15.545 -6.355 1.00 90.00 261 TRP A N 1
ATOM 2100 C CA . TRP A 1 261 ? -7.165 16.638 -7.184 1.00 90.00 261 TRP A CA 1
ATOM 2101 C C . TRP A 1 261 ? -7.066 16.260 -8.670 1.00 90.00 261 TRP A C 1
ATOM 2103 O O . TRP A 1 261 ? -7.359 17.083 -9.534 1.00 90.00 261 TRP A O 1
ATOM 2113 N N . SER A 1 262 ? -6.695 15.017 -8.988 1.00 91.12 262 SER A N 1
ATOM 2114 C CA . SER A 1 262 ? -6.537 14.552 -10.374 1.00 91.12 262 SER A CA 1
ATOM 2115 C C . SER A 1 262 ? -7.849 14.517 -11.167 1.00 91.12 262 SER A C 1
ATOM 2117 O O . SER A 1 262 ? -7.820 14.772 -12.367 1.00 91.12 262 SER A O 1
ATOM 2119 N N . GLY A 1 263 ? -8.982 14.239 -10.513 1.00 91.69 263 GLY A N 1
ATOM 2120 C CA . GLY A 1 263 ? -10.311 14.260 -11.134 1.00 91.69 263 GLY A CA 1
ATOM 2121 C C . GLY A 1 263 ? -11.059 15.584 -10.963 1.00 91.69 263 GLY A C 1
ATOM 2122 O O . GLY A 1 263 ? -12.209 15.697 -11.382 1.00 91.69 263 GLY A O 1
ATOM 2123 N N . ASN A 1 264 ? -10.432 16.608 -10.374 1.00 91.50 264 ASN A N 1
ATOM 2124 C CA . ASN A 1 264 ? -11.042 17.927 -10.242 1.00 91.50 264 ASN A CA 1
ATOM 2125 C C . ASN A 1 264 ? -11.009 18.673 -11.596 1.00 91.50 264 ASN A C 1
ATOM 2127 O O . ASN A 1 264 ? -9.919 18.900 -12.119 1.00 91.50 264 ASN A O 1
ATOM 2131 N N . PRO A 1 265 ? -12.150 19.138 -12.146 1.00 93.06 265 PRO A N 1
ATOM 2132 C CA . PRO A 1 265 ? -12.185 19.890 -13.406 1.00 93.06 265 PRO A CA 1
ATOM 2133 C C . PRO A 1 265 ? -11.390 21.207 -13.418 1.00 93.06 265 PRO A C 1
ATOM 2135 O O . PRO A 1 265 ? -11.108 21.734 -14.494 1.00 93.06 265 PRO A O 1
ATOM 2138 N N . ASP A 1 266 ? -11.050 21.756 -12.247 1.00 93.00 266 ASP A N 1
ATOM 2139 C CA . ASP A 1 266 ? -10.199 22.945 -12.111 1.00 93.00 266 ASP A CA 1
ATOM 2140 C C . ASP A 1 266 ? -8.692 22.616 -12.183 1.00 93.00 266 ASP A C 1
ATOM 2142 O O . ASP A 1 266 ? -7.864 23.529 -12.279 1.00 93.00 266 ASP A O 1
ATOM 2146 N N . ASN A 1 267 ? -8.313 21.335 -12.144 1.00 92.75 267 ASN A N 1
ATOM 2147 C CA . ASN A 1 267 ? -6.932 20.902 -12.323 1.00 92.75 267 ASN A CA 1
ATOM 2148 C C . ASN A 1 267 ? -6.522 21.060 -13.804 1.00 92.75 267 ASN A C 1
ATOM 2150 O O . ASN A 1 267 ? -7.190 20.512 -14.683 1.00 92.75 267 ASN A O 1
ATOM 2154 N N . PRO A 1 268 ? -5.427 21.782 -14.124 1.00 91.62 268 PRO A N 1
ATOM 2155 C CA . PRO A 1 268 ? -4.959 21.928 -15.505 1.00 91.62 268 PRO A CA 1
ATOM 2156 C C . PRO A 1 268 ? -4.592 20.597 -16.179 1.00 91.62 268 PRO A C 1
ATOM 2158 O O . PRO A 1 268 ? -4.670 20.512 -17.404 1.00 91.62 268 PRO A O 1
ATOM 2161 N N . ASP A 1 269 ? -4.238 19.583 -15.388 1.00 90.50 269 ASP A N 1
ATOM 2162 C CA . ASP A 1 269 ? -3.864 18.241 -15.839 1.00 90.50 269 ASP A CA 1
ATOM 2163 C C . ASP A 1 269 ? -5.008 17.227 -15.637 1.00 90.50 269 ASP A C 1
ATOM 2165 O O . ASP A 1 269 ? -4.773 16.024 -15.537 1.00 90.50 269 ASP A O 1
ATOM 2169 N N . PHE A 1 270 ? -6.255 17.710 -15.557 1.00 93.19 270 PHE A N 1
ATOM 2170 C CA . PHE A 1 270 ? -7.455 16.882 -15.425 1.00 93.19 270 PHE A CA 1
ATOM 2171 C C . PHE A 1 270 ? -7.530 15.792 -16.505 1.00 93.19 270 PHE A C 1
ATOM 2173 O O . PHE A 1 270 ? -7.349 16.043 -17.702 1.00 93.19 270 PHE A O 1
ATOM 2180 N N . PHE A 1 271 ? -7.896 14.587 -16.080 1.00 93.94 271 PHE A N 1
ATOM 2181 C CA . PHE A 1 271 ? -8.279 13.479 -16.950 1.00 93.94 271 PHE A CA 1
ATOM 2182 C C . PHE A 1 271 ? -9.415 12.690 -16.301 1.00 93.94 271 PHE A C 1
ATOM 2184 O O . PHE A 1 271 ? -9.737 12.910 -15.143 1.00 93.94 271 PHE A O 1
ATOM 2191 N N . GLU A 1 272 ? -10.018 11.769 -17.050 1.00 92.00 272 GLU A N 1
ATOM 2192 C CA . GLU A 1 272 ? -11.028 10.848 -16.526 1.00 92.00 272 GLU A CA 1
ATOM 2193 C C . GLU A 1 272 ? -10.431 9.446 -16.364 1.00 92.00 272 GLU A C 1
ATOM 2195 O O . GLU A 1 272 ? -9.664 8.980 -17.217 1.00 92.00 272 GLU A O 1
ATOM 2200 N N . VAL A 1 273 ? -10.824 8.742 -15.301 1.00 93.88 273 VAL A N 1
ATOM 2201 C CA . VAL A 1 273 ? -10.580 7.301 -15.160 1.00 93.88 273 VAL A CA 1
ATOM 2202 C C . VAL A 1 273 ? -11.709 6.544 -15.865 1.00 93.88 273 VAL A C 1
ATOM 2204 O O . VAL A 1 273 ? -12.862 6.646 -15.438 1.00 93.88 273 VAL A O 1
ATOM 2207 N N . PRO A 1 274 ? -11.427 5.789 -16.945 1.00 92.88 274 PRO A N 1
ATOM 2208 C CA . PRO A 1 274 ? -12.463 5.057 -17.659 1.00 92.88 274 PRO A CA 1
ATOM 2209 C C . PRO A 1 274 ? -13.015 3.903 -16.814 1.00 92.88 274 PRO A C 1
ATOM 2211 O O . PRO A 1 274 ? -12.366 3.408 -15.895 1.00 92.88 274 PRO A O 1
ATOM 2214 N N . ALA A 1 275 ? -14.197 3.414 -17.187 1.00 94.12 275 ALA A N 1
ATOM 2215 C CA . ALA A 1 275 ? -14.712 2.160 -16.655 1.00 94.12 275 ALA A CA 1
ATOM 2216 C C . ALA A 1 275 ? -13.824 0.979 -17.087 1.00 94.12 275 ALA A C 1
ATOM 2218 O O . ALA A 1 275 ? -13.612 0.756 -18.282 1.00 94.12 275 ALA A O 1
ATOM 2219 N N . VAL A 1 276 ? -13.361 0.193 -16.115 1.00 96.44 276 VAL A N 1
ATOM 2220 C CA . VAL A 1 276 ? -12.577 -1.034 -16.302 1.00 96.44 276 VAL A CA 1
ATOM 2221 C C . VAL A 1 276 ? -13.235 -2.170 -15.502 1.00 96.44 276 VAL A C 1
ATOM 2223 O O . VAL A 1 276 ? -12.801 -2.477 -14.393 1.00 96.44 276 VAL A O 1
ATOM 2226 N N . PRO A 1 277 ? -14.302 -2.800 -16.040 1.00 94.19 277 PRO A N 1
ATOM 2227 C CA . PRO A 1 277 ? -15.076 -3.820 -15.329 1.00 94.19 277 PRO A CA 1
ATOM 2228 C C . PRO A 1 277 ? -14.222 -4.934 -14.724 1.00 94.19 277 PRO A C 1
ATOM 2230 O O . PRO A 1 277 ? -13.337 -5.464 -15.406 1.00 94.19 277 PRO A O 1
ATOM 2233 N N . GLY A 1 278 ? -14.482 -5.267 -13.459 1.00 92.69 278 GLY A N 1
ATOM 2234 C CA . GLY A 1 278 ? -13.793 -6.328 -12.721 1.00 92.69 278 GLY A CA 1
ATOM 2235 C C . GLY A 1 278 ? -12.311 -6.096 -12.411 1.00 92.69 278 GLY A C 1
ATOM 2236 O O . GLY A 1 278 ? -11.675 -6.993 -11.862 1.00 92.69 278 GLY A O 1
ATOM 2237 N N . PHE A 1 279 ? -11.733 -4.938 -12.752 1.00 97.62 279 PHE A N 1
ATOM 2238 C CA . PHE A 1 279 ? -10.393 -4.554 -12.294 1.00 97.62 279 PHE A CA 1
ATOM 2239 C C . PHE A 1 279 ? -10.505 -3.843 -10.949 1.00 97.62 279 PHE A C 1
ATOM 2241 O O . PHE A 1 279 ? -11.315 -2.926 -10.803 1.00 97.62 279 PHE A O 1
ATOM 2248 N N . TRP A 1 280 ? -9.726 -4.274 -9.966 1.00 98.50 280 TRP A N 1
ATOM 2249 C CA . TRP A 1 280 ? -9.856 -3.786 -8.599 1.00 98.50 280 TRP A CA 1
ATOM 2250 C C . TRP A 1 280 ? -9.066 -2.503 -8.357 1.00 98.50 280 TRP A C 1
ATOM 2252 O O . TRP A 1 280 ? -7.921 -2.368 -8.777 1.00 98.50 280 TRP A O 1
ATOM 2262 N N . GLN A 1 281 ? -9.668 -1.593 -7.603 1.00 97.94 281 GLN A N 1
ATOM 2263 C CA . GLN A 1 281 ? -8.994 -0.500 -6.925 1.00 97.94 281 GLN A CA 1
ATOM 2264 C C . GLN A 1 281 ? -8.945 -0.821 -5.436 1.00 97.94 281 GLN A C 1
ATOM 2266 O O . GLN A 1 281 ? -9.986 -0.964 -4.788 1.00 97.94 281 GLN A O 1
ATOM 2271 N N . LEU A 1 282 ? -7.741 -0.875 -4.876 1.00 98.06 282 LEU A N 1
ATOM 2272 C CA . LEU A 1 282 ? -7.546 -0.744 -3.440 1.00 98.06 282 LEU A CA 1
ATOM 2273 C C . LEU A 1 282 ? -7.205 0.720 -3.151 1.00 98.06 282 LEU A C 1
ATOM 2275 O O . LEU A 1 282 ? -6.165 1.202 -3.603 1.00 98.06 282 LEU A O 1
ATOM 2279 N N . PRO A 1 283 ? -8.071 1.462 -2.448 1.00 95.88 283 PRO A N 1
ATOM 2280 C CA . PRO A 1 283 ? -7.831 2.875 -2.217 1.00 95.88 283 PRO A CA 1
ATOM 2281 C C . PRO A 1 283 ? -6.630 3.106 -1.302 1.00 95.88 283 PRO A C 1
ATOM 2283 O O . PRO A 1 283 ? -6.555 2.554 -0.199 1.00 95.88 283 PRO A O 1
ATOM 2286 N N . ASN A 1 284 ? -5.720 3.977 -1.729 1.00 95.19 284 ASN A N 1
ATOM 2287 C CA . ASN A 1 284 ? -4.644 4.451 -0.879 1.00 95.19 284 ASN A CA 1
ATOM 2288 C C . ASN A 1 284 ? -5.183 5.540 0.056 1.00 95.19 284 ASN A C 1
ATOM 2290 O O . ASN A 1 284 ? -5.271 6.714 -0.290 1.00 95.19 284 ASN A O 1
ATOM 2294 N N . HIS A 1 285 ? -5.646 5.134 1.227 1.00 96.62 285 HIS A N 1
ATOM 2295 C CA . HIS A 1 285 ? -6.299 6.043 2.153 1.00 96.62 285 HIS A CA 1
ATOM 2296 C C . HIS A 1 285 ? -5.317 7.000 2.838 1.00 96.62 285 HIS A C 1
ATOM 2298 O O . HIS A 1 285 ? -4.296 6.573 3.376 1.00 96.62 285 HIS A O 1
ATOM 2304 N N . VAL A 1 286 ? -5.675 8.283 2.916 1.00 97.00 286 VAL A N 1
ATOM 2305 C CA . VAL A 1 286 ? -4.957 9.244 3.766 1.00 97.00 286 VAL A CA 1
ATOM 2306 C C . VAL A 1 286 ? -5.012 8.841 5.241 1.00 97.00 286 VAL A C 1
ATOM 2308 O O . VAL A 1 286 ? -5.977 8.242 5.719 1.00 97.00 286 VAL A O 1
ATOM 2311 N N . ALA A 1 287 ? -3.974 9.198 5.983 1.00 98.12 287 ALA A N 1
ATOM 2312 C CA . ALA A 1 287 ? -3.947 9.111 7.429 1.00 98.12 287 ALA A CA 1
ATOM 2313 C C . ALA A 1 287 ? -4.783 10.231 8.048 1.00 98.12 287 ALA A C 1
ATOM 2315 O O . ALA A 1 287 ? -4.893 11.324 7.487 1.00 98.12 287 ALA A O 1
ATOM 2316 N N . MET A 1 288 ? -5.305 9.973 9.243 1.00 98.44 288 MET A N 1
ATOM 2317 C CA . MET A 1 288 ? -5.925 10.997 10.074 1.00 98.44 288 MET A CA 1
ATOM 2318 C C . MET A 1 288 ? -4.883 11.569 11.036 1.00 98.44 288 MET A C 1
ATOM 2320 O O . MET A 1 288 ? -4.129 10.824 11.664 1.00 98.44 288 MET A O 1
ATOM 2324 N N . ILE A 1 289 ? -4.865 12.889 11.186 1.00 98.50 289 ILE A N 1
ATOM 2325 C CA . ILE A 1 289 ? -4.015 13.590 12.149 1.00 98.50 289 ILE A CA 1
ATOM 2326 C C . ILE A 1 289 ? -4.864 13.881 13.393 1.00 98.50 289 ILE A C 1
ATOM 2328 O O . ILE A 1 289 ? -5.929 14.488 13.262 1.00 98.50 289 ILE A O 1
ATOM 2332 N N . PRO A 1 290 ? -4.449 13.447 14.598 1.00 98.31 290 PRO A N 1
ATOM 2333 C CA . PRO A 1 290 ? -5.193 13.757 15.811 1.00 98.31 290 PRO A CA 1
ATOM 2334 C C . PRO A 1 290 ? -5.129 15.255 16.115 1.00 98.31 290 PRO A C 1
ATOM 2336 O O . PRO A 1 290 ? -4.071 15.876 16.001 1.00 98.31 290 PRO A O 1
ATOM 2339 N N . SER A 1 291 ? -6.232 15.824 16.605 1.00 97.88 291 SER A N 1
ATOM 2340 C CA . SER A 1 291 ? -6.179 17.144 17.239 1.00 97.88 291 SER A CA 1
ATOM 2341 C C . SER A 1 291 ? -5.223 17.126 18.439 1.00 97.88 291 SER A C 1
ATOM 2343 O O . SER A 1 291 ? -4.983 16.078 19.039 1.00 97.88 291 SER A O 1
ATOM 2345 N N . ALA A 1 292 ? -4.730 18.291 18.869 1.00 97.25 292 ALA A N 1
ATOM 2346 C CA . ALA A 1 292 ? -3.827 18.384 20.024 1.00 97.25 292 ALA A CA 1
ATOM 2347 C C . ALA A 1 292 ? -4.409 17.778 21.324 1.00 97.25 292 ALA A C 1
ATOM 2349 O O . ALA A 1 292 ? -3.660 17.377 22.211 1.00 97.25 292 ALA A O 1
ATOM 2350 N N . GLU A 1 293 ? -5.739 17.705 21.467 1.00 97.94 293 GLU A N 1
ATOM 2351 C CA . GLU A 1 293 ? -6.368 17.022 22.606 1.00 97.94 293 GLU A CA 1
ATOM 2352 C C . GLU A 1 293 ? -6.359 15.497 22.436 1.00 97.94 293 GLU A C 1
ATOM 2354 O O . GLU A 1 293 ? -6.046 14.777 23.382 1.00 97.94 293 GLU A O 1
ATOM 2359 N N . GLU A 1 294 ? -6.657 14.995 21.238 1.00 98.31 294 GLU A N 1
ATOM 2360 C CA . GLU A 1 294 ? -6.642 13.558 20.935 1.00 98.31 294 GLU A CA 1
ATOM 2361 C C . GLU A 1 294 ? -5.220 12.988 20.957 1.00 98.31 294 GLU A C 1
ATOM 2363 O O . GLU A 1 294 ? -5.007 11.870 21.428 1.00 98.31 294 GLU A O 1
ATOM 2368 N N . ALA A 1 295 ? -4.237 13.779 20.522 1.00 98.38 295 ALA A N 1
ATOM 2369 C CA . ALA A 1 295 ? -2.828 13.409 20.462 1.00 98.38 295 ALA A CA 1
ATOM 2370 C C . ALA A 1 295 ? -2.257 13.050 21.849 1.00 98.38 295 ALA A C 1
ATOM 2372 O O . ALA A 1 295 ? -1.386 12.182 21.958 1.00 98.38 295 ALA A O 1
ATOM 2373 N N . LYS A 1 296 ? -2.831 13.604 22.931 1.00 98.44 296 LYS A N 1
ATOM 2374 C CA . LYS A 1 296 ? -2.444 13.294 24.320 1.00 98.44 296 LYS A CA 1
ATOM 2375 C C . LYS A 1 296 ? -2.624 11.822 24.664 1.00 98.44 296 LYS A C 1
ATOM 2377 O O . LYS A 1 296 ? -1.849 11.294 25.460 1.00 98.44 296 LYS A O 1
ATOM 2382 N N . LYS A 1 297 ? -3.607 11.141 24.055 1.00 98.44 297 LYS A N 1
ATOM 2383 C CA . LYS A 1 297 ? -3.803 9.687 24.207 1.00 98.44 297 LYS A CA 1
ATOM 2384 C C . LYS A 1 297 ? -2.566 8.905 23.750 1.00 98.44 297 LYS A C 1
ATOM 2386 O O . LYS A 1 297 ? -2.285 7.844 24.302 1.00 98.44 297 LYS A O 1
ATOM 2391 N N . TYR A 1 298 ? -1.821 9.447 22.790 1.00 98.31 298 TYR A N 1
ATOM 2392 C CA . TYR A 1 298 ? -0.634 8.836 22.192 1.00 98.31 298 TYR A CA 1
ATOM 2393 C C . TYR A 1 298 ? 0.676 9.466 22.683 1.00 98.31 298 TYR A C 1
ATOM 2395 O O . TYR A 1 298 ? 1.732 9.161 22.142 1.00 98.31 298 TYR A O 1
ATOM 2403 N N . GLY A 1 299 ? 0.623 10.301 23.727 1.00 98.00 299 GLY A N 1
ATOM 2404 C CA . GLY A 1 299 ? 1.809 10.875 24.368 1.00 98.00 299 GLY A CA 1
ATOM 2405 C C . GLY A 1 299 ? 2.290 12.209 23.796 1.00 98.00 299 GLY A C 1
ATOM 2406 O O . GLY A 1 299 ? 3.317 12.699 24.250 1.00 98.00 299 GLY A O 1
ATOM 2407 N N . ILE A 1 300 ? 1.548 12.817 22.867 1.00 98.50 300 ILE A N 1
ATOM 2408 C CA . ILE A 1 300 ? 1.888 14.112 22.262 1.00 98.50 300 ILE A CA 1
ATOM 2409 C C . ILE A 1 300 ? 1.006 15.211 22.873 1.00 98.50 300 ILE A C 1
ATOM 2411 O O . ILE A 1 300 ? -0.217 15.092 22.878 1.00 98.50 300 ILE A O 1
ATOM 2415 N N . ASP A 1 301 ? 1.600 16.280 23.412 1.00 97.75 301 ASP A N 1
ATOM 2416 C CA . ASP A 1 301 ? 0.884 17.374 24.098 1.00 97.75 301 ASP A CA 1
ATOM 2417 C C . ASP A 1 301 ? 0.831 18.698 23.311 1.00 97.75 301 ASP A C 1
ATOM 2419 O O . ASP A 1 301 ? 0.407 19.728 23.845 1.00 97.75 301 ASP A O 1
ATOM 2423 N N . TYR A 1 302 ? 1.198 18.652 22.029 1.00 97.56 302 TYR A N 1
ATOM 2424 C CA . TYR A 1 302 ? 1.183 19.762 21.075 1.00 97.56 302 TYR A CA 1
ATOM 2425 C C . TYR A 1 302 ? 0.467 19.380 19.764 1.00 97.56 302 TYR A C 1
ATOM 2427 O O . TYR A 1 302 ? 0.030 18.243 19.585 1.00 97.56 302 TYR A O 1
ATOM 2435 N N . SER A 1 303 ? 0.286 20.344 18.854 1.00 97.94 303 SER A N 1
ATOM 2436 C CA . SER A 1 303 ? -0.390 20.120 17.569 1.00 97.94 303 SER A CA 1
ATOM 2437 C C . SER A 1 303 ? 0.572 19.555 16.524 1.00 97.94 303 SER A C 1
ATOM 2439 O O . SER A 1 303 ? 1.488 20.249 16.087 1.00 97.94 303 SER A O 1
ATOM 2441 N N . ILE A 1 304 ? 0.339 18.318 16.077 1.00 98.44 304 ILE A N 1
ATOM 2442 C CA . ILE A 1 304 ? 1.102 17.727 14.965 1.00 98.44 304 ILE A CA 1
ATOM 2443 C C . ILE A 1 304 ? 0.799 18.477 13.655 1.00 98.44 304 ILE A C 1
ATOM 2445 O O . ILE A 1 304 ? 1.700 18.713 12.858 1.00 98.44 304 ILE A O 1
ATOM 2449 N N . SER A 1 305 ? -0.440 18.935 13.455 1.00 98.00 305 SER A N 1
ATOM 2450 C CA . SER A 1 305 ? -0.833 19.723 12.278 1.00 98.00 305 SER A CA 1
ATOM 2451 C C . SER A 1 305 ? -0.063 21.044 12.158 1.00 98.00 305 SER A C 1
ATOM 2453 O O . SER A 1 305 ? 0.270 21.454 11.048 1.00 98.00 305 SER A O 1
ATOM 2455 N N . GLU A 1 306 ? 0.281 21.687 13.283 1.00 97.44 306 GLU A N 1
ATOM 2456 C CA . GLU A 1 306 ? 1.138 22.884 13.278 1.00 97.44 306 GLU A CA 1
ATOM 2457 C C . GLU A 1 306 ? 2.576 22.540 12.859 1.00 97.44 306 GLU A C 1
ATOM 2459 O O . GLU A 1 306 ? 3.143 23.252 12.035 1.00 97.44 306 GLU A O 1
ATOM 2464 N N . VAL A 1 307 ? 3.131 21.410 13.326 1.00 97.25 307 VAL A N 1
ATOM 2465 C CA . VAL A 1 307 ? 4.456 20.924 12.885 1.00 97.25 307 VAL A CA 1
ATOM 2466 C C . VAL A 1 307 ? 4.478 20.683 11.374 1.00 97.25 307 VAL A C 1
ATOM 2468 O O . VAL A 1 307 ? 5.428 21.077 10.696 1.00 97.25 307 VAL A O 1
ATOM 2471 N N . ILE A 1 308 ? 3.421 20.079 10.822 1.00 97.81 308 ILE A N 1
ATOM 2472 C CA . ILE A 1 308 ? 3.312 19.842 9.377 1.00 97.81 308 ILE A CA 1
ATOM 2473 C C . ILE A 1 308 ? 3.249 21.174 8.620 1.00 97.81 308 ILE A C 1
ATOM 2475 O O . ILE A 1 308 ? 3.978 21.352 7.647 1.00 97.81 308 ILE A O 1
ATOM 2479 N N . ALA A 1 309 ? 2.414 22.120 9.058 1.00 97.19 309 ALA A N 1
ATOM 2480 C CA . ALA A 1 309 ? 2.256 23.419 8.397 1.00 97.19 309 ALA A CA 1
ATOM 2481 C C . ALA A 1 309 ? 3.529 24.288 8.450 1.00 97.19 309 ALA A C 1
ATOM 2483 O O . ALA A 1 309 ? 3.794 25.045 7.513 1.00 97.19 309 ALA A O 1
ATOM 2484 N N . ASP A 1 310 ? 4.347 24.148 9.497 1.00 96.25 310 ASP A N 1
ATOM 2485 C CA . ASP A 1 310 ? 5.647 24.820 9.601 1.00 96.25 310 ASP A CA 1
ATOM 2486 C C . ASP A 1 310 ? 6.665 24.296 8.568 1.00 96.25 310 ASP A C 1
ATOM 2488 O O . ASP A 1 310 ? 7.519 25.056 8.101 1.00 96.25 310 ASP A O 1
ATOM 2492 N N . ASN A 1 311 ? 6.561 23.021 8.174 1.00 95.62 311 ASN A N 1
ATOM 2493 C CA . ASN A 1 311 ? 7.450 22.386 7.192 1.00 95.62 311 ASN A CA 1
ATOM 2494 C C . ASN A 1 311 ? 6.897 22.432 5.756 1.00 95.62 311 ASN A C 1
ATOM 2496 O O . ASN A 1 311 ? 7.663 22.517 4.794 1.00 95.62 311 ASN A O 1
ATOM 2500 N N . ILE A 1 312 ? 5.571 22.424 5.592 1.00 95.50 312 ILE A N 1
ATOM 2501 C CA . ILE A 1 312 ? 4.895 22.376 4.295 1.00 95.50 312 ILE A CA 1
ATOM 2502 C C . ILE A 1 312 ? 4.034 23.629 4.105 1.00 95.50 312 ILE A C 1
ATOM 2504 O O . ILE A 1 312 ? 2.877 23.691 4.504 1.00 95.50 312 ILE A O 1
ATOM 2508 N N . SER A 1 313 ? 4.587 24.621 3.403 1.00 93.38 313 SER A N 1
ATOM 2509 C CA . SER A 1 313 ? 3.998 25.970 3.275 1.00 93.38 313 SER A CA 1
ATOM 2510 C C . SER A 1 313 ? 2.579 26.069 2.686 1.00 93.38 313 SER A C 1
ATOM 2512 O O . SER A 1 313 ? 1.947 27.117 2.816 1.00 93.38 313 SER A O 1
ATOM 2514 N N . TRP A 1 314 ? 2.085 25.029 2.006 1.00 90.75 314 TRP A N 1
ATOM 2515 C CA . TRP A 1 314 ? 0.730 24.984 1.437 1.00 90.75 314 TRP A CA 1
ATOM 2516 C C . TRP A 1 314 ? -0.271 24.207 2.300 1.00 90.75 314 TRP A C 1
ATOM 2518 O O . TRP A 1 314 ? -1.448 24.139 1.947 1.00 90.75 314 TRP A O 1
ATOM 2528 N N . VAL A 1 315 ? 0.176 23.616 3.408 1.00 93.31 315 VAL A N 1
ATOM 2529 C CA . VAL A 1 315 ? -0.676 22.885 4.344 1.00 93.31 315 VAL A CA 1
ATOM 2530 C C . VAL A 1 315 ? -1.176 23.838 5.426 1.00 93.31 315 VAL A C 1
ATOM 2532 O O . VAL A 1 315 ? -0.434 24.664 5.952 1.00 93.31 315 VAL A O 1
ATOM 2535 N N . SER A 1 316 ? -2.466 23.737 5.742 1.00 93.31 316 SER A N 1
ATOM 2536 C CA . SER A 1 316 ? -3.091 24.541 6.791 1.00 93.31 316 SER A CA 1
ATOM 2537 C C . SER A 1 316 ? -2.724 24.003 8.184 1.00 93.31 316 SER A C 1
ATOM 2539 O O . SER A 1 316 ? -2.681 22.783 8.352 1.00 93.31 316 SER A O 1
ATOM 2541 N N . PRO A 1 317 ? -2.512 24.859 9.205 1.00 94.81 317 PRO A N 1
ATOM 2542 C CA . PRO A 1 317 ? -2.198 24.416 10.571 1.00 94.81 317 PRO A CA 1
ATOM 2543 C C . PRO A 1 317 ? -3.334 23.642 11.260 1.00 94.81 317 PRO A C 1
ATOM 2545 O O . PRO A 1 317 ? -3.122 23.060 12.319 1.00 94.81 317 PRO A O 1
ATOM 2548 N N . ASP A 1 318 ? -4.532 23.628 10.675 1.00 93.12 318 ASP A N 1
ATOM 2549 C CA . ASP A 1 318 ? -5.685 22.825 11.088 1.00 93.12 318 ASP A CA 1
ATOM 2550 C C . ASP A 1 318 ? -5.935 21.620 10.164 1.00 93.12 318 ASP A C 1
ATOM 2552 O O . ASP A 1 318 ? -7.027 21.059 10.181 1.00 93.12 318 ASP A O 1
ATOM 2556 N N . THR A 1 319 ? -4.947 21.202 9.357 1.00 94.94 319 THR A N 1
ATOM 2557 C CA . THR A 1 319 ? -5.086 19.984 8.550 1.00 94.94 319 THR A CA 1
ATOM 2558 C C . THR A 1 319 ? -5.363 18.770 9.436 1.00 94.94 319 THR A C 1
ATOM 2560 O O . THR A 1 319 ? -4.724 18.570 10.469 1.00 94.94 319 THR A O 1
ATOM 2563 N N . GLU A 1 320 ? -6.301 17.933 9.012 1.00 96.88 320 GLU A N 1
ATOM 2564 C CA . GLU A 1 320 ? -6.678 16.700 9.713 1.00 96.88 320 GLU A CA 1
ATOM 2565 C C . GLU A 1 320 ? -6.216 15.451 8.954 1.00 96.88 320 GLU A C 1
ATOM 2567 O O . GLU A 1 320 ? -6.487 14.331 9.384 1.00 96.88 320 GLU A O 1
ATOM 2572 N N . LYS A 1 321 ? -5.555 15.628 7.801 1.00 96.75 321 LYS A N 1
ATOM 2573 C CA . LYS A 1 321 ? -5.223 14.548 6.867 1.00 96.75 321 LYS A CA 1
ATOM 2574 C C . LYS A 1 321 ? -3.833 14.712 6.271 1.00 96.75 321 LYS A C 1
ATOM 2576 O O . LYS A 1 321 ? -3.367 15.832 6.054 1.00 96.75 321 LYS A O 1
ATOM 2581 N N . ILE A 1 322 ? -3.195 13.583 5.986 1.00 97.12 322 ILE A N 1
ATOM 2582 C CA . ILE A 1 322 ? -1.905 13.503 5.293 1.00 97.12 322 ILE A CA 1
ATOM 2583 C C . ILE A 1 322 ? -1.792 12.159 4.572 1.00 97.12 322 ILE A C 1
ATOM 2585 O O . ILE A 1 322 ? -2.289 11.153 5.069 1.00 97.12 322 ILE A O 1
ATOM 2589 N N . THR A 1 323 ? -1.138 12.113 3.413 1.00 96.44 323 THR A N 1
ATOM 2590 C CA . THR A 1 323 ? -0.824 10.858 2.714 1.00 96.44 323 THR A CA 1
ATOM 2591 C C . THR A 1 323 ? -0.092 9.884 3.644 1.00 96.44 323 THR A C 1
ATOM 2593 O O . THR A 1 323 ? 0.894 10.251 4.285 1.00 96.44 323 THR A O 1
ATOM 2596 N N . MET A 1 324 ? -0.565 8.634 3.721 1.00 96.06 324 MET A N 1
ATOM 2597 C CA . MET A 1 324 ? -0.086 7.628 4.680 1.00 96.06 324 MET A CA 1
ATOM 2598 C C . MET A 1 324 ? 1.167 6.884 4.191 1.00 96.06 324 MET A C 1
ATOM 2600 O O . MET A 1 324 ? 1.186 5.656 4.094 1.00 96.06 324 MET A O 1
ATOM 2604 N N . PHE A 1 325 ? 2.197 7.647 3.825 1.00 98.12 325 PHE A N 1
ATOM 2605 C CA . PHE A 1 325 ? 3.478 7.142 3.330 1.00 98.12 325 PHE A CA 1
ATOM 2606 C C . PHE A 1 325 ? 4.625 7.672 4.185 1.00 98.12 325 PHE A C 1
ATOM 2608 O O . PHE A 1 325 ? 4.631 8.832 4.600 1.00 98.12 325 PHE A O 1
ATOM 2615 N N . ASP A 1 326 ? 5.626 6.832 4.415 1.00 97.12 326 ASP A N 1
ATOM 2616 C CA . ASP A 1 326 ? 6.850 7.190 5.136 1.00 97.12 326 ASP A CA 1
ATOM 2617 C C . ASP A 1 326 ? 7.562 8.433 4.568 1.00 97.12 326 ASP A C 1
ATOM 2619 O O . ASP A 1 326 ? 7.989 9.292 5.341 1.00 97.12 326 ASP A O 1
ATOM 2623 N N . TYR A 1 327 ? 7.621 8.592 3.241 1.00 96.94 327 TYR A N 1
ATOM 2624 C CA . TYR A 1 327 ? 8.117 9.808 2.590 1.00 96.94 327 TYR A CA 1
ATOM 2625 C C . TYR A 1 327 ? 7.338 11.048 3.040 1.00 96.94 327 TYR A C 1
ATOM 2627 O O . TYR A 1 327 ? 7.938 12.024 3.491 1.00 96.94 327 TYR A O 1
ATOM 2635 N N . ASN A 1 328 ? 6.008 11.018 2.940 1.00 97.44 328 ASN A N 1
ATOM 2636 C CA . ASN A 1 328 ? 5.160 12.159 3.279 1.00 97.44 328 ASN A CA 1
ATOM 2637 C C . ASN A 1 328 ? 5.267 12.520 4.763 1.00 97.44 328 ASN A C 1
ATOM 2639 O O . ASN A 1 328 ? 5.327 13.696 5.112 1.00 97.44 328 ASN A O 1
ATOM 2643 N N . LEU A 1 329 ? 5.345 11.512 5.628 1.00 98.12 329 LEU A N 1
ATOM 2644 C CA . LEU A 1 329 ? 5.389 11.685 7.075 1.00 98.12 329 LEU A CA 1
ATOM 2645 C C . LEU A 1 329 ? 6.773 12.147 7.560 1.00 98.12 329 LEU A C 1
ATOM 2647 O O . LEU A 1 329 ? 6.879 13.166 8.238 1.00 98.12 329 LEU A O 1
ATOM 2651 N N . TRP A 1 330 ? 7.848 11.444 7.199 1.00 97.94 330 TRP A N 1
ATOM 2652 C CA . TRP A 1 330 ? 9.189 11.765 7.694 1.00 97.94 330 TRP A CA 1
ATOM 2653 C C . TRP A 1 330 ? 9.946 12.755 6.814 1.00 97.94 330 TRP A C 1
ATOM 2655 O O . TRP A 1 330 ? 10.521 13.708 7.333 1.00 97.94 330 TRP A O 1
ATOM 2665 N N . ALA A 1 331 ? 10.007 12.528 5.501 1.00 95.94 331 ALA A N 1
ATOM 2666 C CA . ALA A 1 331 ? 10.878 13.310 4.621 1.00 95.94 331 ALA A CA 1
ATOM 2667 C C . ALA A 1 331 ? 10.249 14.643 4.187 1.00 95.94 331 ALA A C 1
ATOM 2669 O O . ALA A 1 331 ? 10.948 15.649 4.097 1.00 95.94 331 ALA A O 1
ATOM 2670 N N . GLN A 1 332 ? 8.941 14.662 3.922 1.00 96.25 332 GLN A N 1
ATOM 2671 C CA . GLN A 1 332 ? 8.230 15.860 3.475 1.00 96.25 332 GLN A CA 1
ATOM 2672 C C . GLN A 1 332 ? 7.725 16.700 4.653 1.00 96.25 332 GLN A C 1
ATOM 2674 O O . GLN A 1 332 ? 8.002 17.896 4.712 1.00 96.25 332 GLN A O 1
ATOM 2679 N N . ALA A 1 333 ? 6.989 16.089 5.585 1.00 97.56 333 ALA A N 1
ATOM 2680 C CA . ALA A 1 333 ? 6.437 16.792 6.741 1.00 97.56 333 ALA A CA 1
ATOM 2681 C C . ALA A 1 333 ? 7.442 16.981 7.885 1.00 97.56 333 ALA A C 1
ATOM 2683 O O . ALA A 1 333 ? 7.175 17.759 8.799 1.00 97.56 333 ALA A O 1
ATOM 2684 N N . GLY A 1 334 ? 8.590 16.298 7.842 1.00 97.00 334 GLY A N 1
ATOM 2685 C CA . GLY A 1 334 ? 9.625 16.437 8.862 1.00 97.00 334 GLY A CA 1
ATOM 2686 C C . GLY A 1 334 ? 9.184 15.932 10.234 1.00 97.00 334 GLY A C 1
ATOM 2687 O O . GLY A 1 334 ? 9.684 16.431 11.238 1.00 97.00 334 GLY A O 1
ATOM 2688 N N . LEU A 1 335 ? 8.244 14.987 10.309 1.00 98.38 335 LEU A N 1
ATOM 2689 C CA . LEU A 1 335 ? 7.771 14.475 11.592 1.00 98.38 335 LEU A CA 1
ATOM 2690 C C . LEU A 1 335 ? 8.852 13.646 12.292 1.00 98.38 335 LEU A C 1
ATOM 2692 O O . LEU A 1 335 ? 9.712 13.032 11.657 1.00 98.38 335 LEU A O 1
ATOM 2696 N N . ASN A 1 336 ? 8.803 13.605 13.617 1.00 98.44 336 ASN A N 1
ATOM 2697 C CA . ASN A 1 336 ? 9.616 12.703 14.421 1.00 98.44 336 ASN A CA 1
ATOM 2698 C C . ASN A 1 336 ? 8.943 11.321 14.579 1.00 98.44 336 ASN A C 1
ATOM 2700 O O . ASN A 1 336 ? 7.784 11.111 14.220 1.00 98.44 336 ASN A O 1
ATOM 2704 N N . ASN A 1 337 ? 9.675 10.349 15.130 1.00 98.56 337 ASN A N 1
ATOM 2705 C CA . ASN A 1 337 ? 9.178 8.976 15.288 1.00 98.56 337 ASN A CA 1
ATOM 2706 C C . ASN A 1 337 ? 7.930 8.858 16.187 1.00 98.56 337 ASN A C 1
ATOM 2708 O O . ASN A 1 337 ? 7.069 8.021 15.922 1.00 98.56 337 ASN A O 1
ATOM 2712 N N . GLU A 1 338 ? 7.813 9.676 17.234 1.00 98.62 338 GLU A N 1
ATOM 2713 C CA . GLU A 1 338 ? 6.669 9.646 18.155 1.00 98.62 338 GLU A CA 1
ATOM 2714 C C . GLU A 1 338 ? 5.406 10.219 17.494 1.00 98.62 338 GLU A C 1
ATOM 2716 O O . GLU A 1 338 ? 4.322 9.656 17.641 1.00 98.62 338 GLU A O 1
ATOM 2721 N N . GLU A 1 339 ? 5.551 11.283 16.701 1.00 98.75 339 GLU A N 1
ATOM 2722 C CA . GLU A 1 339 ? 4.466 11.896 15.924 1.00 98.75 339 GLU A CA 1
ATOM 2723 C C . GLU A 1 339 ? 3.924 10.942 14.857 1.00 98.75 339 GLU A C 1
ATOM 2725 O O . GLU A 1 339 ? 2.709 10.762 14.747 1.00 98.75 339 GLU A O 1
ATOM 2730 N N . VAL A 1 340 ? 4.812 10.280 14.107 1.00 98.81 340 VAL A N 1
ATOM 2731 C CA . VAL A 1 340 ? 4.400 9.280 13.112 1.00 98.81 340 VAL A CA 1
ATOM 2732 C C . VAL A 1 340 ? 3.685 8.112 13.784 1.00 98.81 340 VAL A C 1
ATOM 2734 O O . VAL A 1 340 ? 2.593 7.740 13.355 1.00 98.81 340 VAL A O 1
ATOM 2737 N N . LEU A 1 341 ? 4.227 7.581 14.885 1.00 98.88 341 LEU A N 1
ATOM 2738 C CA . LEU A 1 341 ? 3.567 6.514 15.638 1.00 98.88 341 LEU A CA 1
ATOM 2739 C C . LEU A 1 341 ? 2.178 6.941 16.146 1.00 98.88 341 LEU A C 1
ATOM 2741 O O . LEU A 1 341 ? 1.239 6.143 16.103 1.00 98.88 341 LEU A O 1
ATOM 2745 N N . ALA A 1 342 ? 2.026 8.188 16.603 1.00 98.88 342 ALA A N 1
ATOM 2746 C CA . ALA A 1 342 ? 0.743 8.735 17.038 1.00 98.88 342 ALA A CA 1
ATOM 2747 C C . ALA A 1 342 ? -0.274 8.818 15.887 1.00 98.88 342 ALA A C 1
ATOM 2749 O O . ALA A 1 342 ? -1.415 8.389 16.065 1.00 98.88 342 ALA A O 1
ATOM 2750 N N . ILE A 1 343 ? 0.132 9.293 14.702 1.00 98.88 343 ILE A N 1
ATOM 2751 C CA . ILE A 1 343 ? -0.716 9.321 13.496 1.00 98.88 343 ILE A CA 1
ATOM 2752 C C . ILE A 1 343 ? -1.147 7.905 13.096 1.00 98.88 343 ILE A C 1
ATOM 2754 O O . ILE A 1 343 ? -2.332 7.674 12.841 1.00 98.88 343 ILE A O 1
ATOM 2758 N N . MET A 1 344 ? -0.220 6.939 13.079 1.00 98.88 344 MET A N 1
ATOM 2759 C CA . MET A 1 344 ? -0.530 5.549 12.723 1.00 98.88 344 MET A CA 1
ATOM 2760 C C . MET A 1 344 ? -1.556 4.937 13.683 1.00 98.88 344 MET A C 1
ATOM 2762 O O . MET A 1 344 ? -2.564 4.384 13.238 1.00 98.88 344 MET A O 1
ATOM 2766 N N . LYS A 1 345 ? -1.350 5.087 15.000 1.00 98.88 345 LYS A N 1
ATOM 2767 C CA . LYS A 1 345 ? -2.277 4.578 16.024 1.00 98.88 345 LYS A CA 1
ATOM 2768 C C . LYS A 1 345 ? -3.637 5.265 15.968 1.00 98.88 345 LYS A C 1
ATOM 2770 O O . LYS A 1 345 ? -4.654 4.585 16.024 1.00 98.88 345 LYS A O 1
ATOM 2775 N N . PHE A 1 346 ? -3.667 6.586 15.809 1.00 98.88 346 PHE A N 1
ATOM 2776 C CA . PHE A 1 346 ? -4.920 7.329 15.699 1.00 98.88 346 PHE A CA 1
ATOM 2777 C C . PHE A 1 346 ? -5.718 6.945 14.452 1.00 98.88 346 PHE A C 1
ATOM 2779 O O . PHE A 1 346 ? -6.926 6.733 14.536 1.00 98.88 346 PHE A O 1
ATOM 2786 N N . THR A 1 347 ? -5.046 6.801 13.309 1.00 98.75 347 THR A N 1
ATOM 2787 C CA . THR A 1 347 ? -5.681 6.367 12.058 1.00 98.75 347 THR A CA 1
ATOM 2788 C C . THR A 1 347 ? -6.264 4.963 12.201 1.00 98.75 347 THR A C 1
ATOM 2790 O O . THR A 1 347 ? -7.411 4.734 11.819 1.00 98.75 347 THR A O 1
ATOM 2793 N N . PHE A 1 348 ? -5.509 4.033 12.791 1.00 98.81 348 PHE A N 1
ATOM 2794 C CA . PHE A 1 348 ? -5.991 2.685 13.089 1.00 98.81 348 PHE A CA 1
ATOM 2795 C C . PHE A 1 348 ? -7.207 2.698 14.023 1.00 98.81 348 PHE A C 1
ATOM 2797 O O . PHE A 1 348 ? -8.227 2.095 13.695 1.00 98.81 348 PHE A O 1
ATOM 2804 N N . ASP A 1 349 ? -7.144 3.438 15.132 1.00 98.81 349 ASP A N 1
ATOM 2805 C CA . ASP A 1 349 ? -8.252 3.541 16.083 1.00 98.81 349 ASP A CA 1
ATOM 2806 C C . ASP A 1 349 ? -9.512 4.107 15.403 1.00 98.81 349 ASP A C 1
ATOM 2808 O O . ASP A 1 349 ? -10.611 3.605 15.628 1.00 98.81 349 ASP A O 1
ATOM 2812 N N . ARG A 1 350 ? -9.371 5.073 14.481 1.00 98.50 350 ARG A N 1
ATOM 2813 C CA . ARG A 1 350 ? -10.495 5.569 13.667 1.00 98.50 350 ARG A CA 1
ATOM 2814 C C . ARG A 1 350 ? -11.094 4.502 12.761 1.00 98.50 350 ARG A C 1
ATOM 2816 O O . ARG A 1 350 ? -12.306 4.503 12.564 1.00 98.50 350 ARG A O 1
ATOM 2823 N N . ARG A 1 351 ? -10.289 3.581 12.227 1.00 97.69 351 ARG A N 1
ATOM 2824 C CA . ARG A 1 351 ? -10.820 2.448 11.452 1.00 97.69 351 ARG A CA 1
ATOM 2825 C C . ARG A 1 351 ? -11.574 1.463 12.327 1.00 97.69 351 ARG A C 1
ATOM 2827 O O . ARG A 1 351 ? -12.654 1.024 11.941 1.00 97.69 351 ARG A O 1
ATOM 2834 N N . MET A 1 352 ? -11.037 1.180 13.510 1.00 98.38 352 MET A N 1
ATOM 2835 C CA . MET A 1 352 ? -11.644 0.288 14.500 1.00 98.38 352 MET A CA 1
ATOM 2836 C C . MET A 1 352 ? -12.968 0.830 15.052 1.00 98.38 352 MET A C 1
ATOM 2838 O O . MET A 1 352 ? -13.895 0.059 15.270 1.00 98.38 352 MET A O 1
ATOM 2842 N N . GLU A 1 353 ? -13.068 2.148 15.248 1.00 98.12 353 GLU A N 1
ATOM 2843 C CA . GLU A 1 353 ? -14.296 2.851 15.656 1.00 98.12 353 GLU A CA 1
ATOM 2844 C C . GLU A 1 353 ? -15.338 2.968 14.530 1.00 98.12 353 GLU A C 1
ATOM 2846 O O . GLU A 1 353 ? -16.470 3.389 14.777 1.00 98.12 353 GLU A O 1
ATOM 2851 N N . GLY A 1 354 ? -14.941 2.675 13.293 1.00 97.81 354 GLY A N 1
ATOM 2852 C CA . GLY A 1 354 ? -15.733 2.900 12.097 1.00 97.81 354 GLY A CA 1
ATOM 2853 C C . GLY A 1 354 ? -16.088 1.622 11.357 1.00 97.81 354 GLY A C 1
ATOM 2854 O O . GLY A 1 354 ? -16.339 0.571 11.934 1.00 97.81 354 GLY A O 1
ATOM 2855 N N . ASN A 1 355 ? -16.111 1.728 10.036 1.00 97.25 355 ASN A N 1
ATOM 2856 C CA . ASN A 1 355 ? -16.526 0.672 9.122 1.00 97.25 355 ASN A CA 1
ATOM 2857 C C . ASN A 1 355 ? -15.459 -0.396 8.824 1.00 97.25 355 ASN A C 1
ATOM 2859 O O . ASN A 1 355 ? -15.668 -1.196 7.912 1.00 97.25 355 ASN A O 1
ATOM 2863 N N . ARG A 1 356 ? -14.316 -0.373 9.526 1.00 98.25 356 ARG A N 1
ATOM 2864 C CA . ARG A 1 356 ? -13.165 -1.276 9.339 1.00 98.25 356 ARG A CA 1
ATOM 2865 C C . ARG A 1 356 ? -12.651 -1.400 7.898 1.00 98.25 356 ARG A C 1
ATOM 2867 O O . ARG A 1 356 ? -12.030 -2.404 7.556 1.00 98.25 356 ARG A O 1
ATOM 2874 N N . ALA A 1 357 ? -12.866 -0.383 7.055 1.00 98.31 357 ALA A N 1
ATOM 2875 C CA . ALA A 1 357 ? -12.264 -0.368 5.725 1.00 98.31 357 ALA A CA 1
ATOM 2876 C C . ALA A 1 357 ? -10.734 -0.553 5.837 1.00 98.31 357 ALA A C 1
ATOM 2878 O O . ALA A 1 357 ? -10.127 0.068 6.721 1.00 98.31 357 ALA A O 1
ATOM 2879 N N . PRO A 1 358 ? -10.105 -1.373 4.969 1.00 98.38 358 PRO A N 1
ATOM 2880 C CA . PRO A 1 358 ? -8.706 -1.747 5.111 1.00 98.38 358 PRO A CA 1
ATOM 2881 C C . PRO A 1 358 ? -7.769 -0.548 5.273 1.00 98.38 358 PRO A C 1
ATOM 2883 O O . PRO A 1 358 ? -7.846 0.447 4.542 1.00 98.38 358 PRO A O 1
ATOM 2886 N N . LEU A 1 359 ? -6.857 -0.659 6.237 1.00 98.19 359 LEU A N 1
ATOM 2887 C CA . LEU A 1 359 ? -5.798 0.313 6.458 1.00 98.19 359 LEU A CA 1
ATOM 2888 C C . LEU A 1 359 ? -4.601 -0.044 5.576 1.00 98.19 359 LEU A C 1
ATOM 2890 O O . LEU A 1 359 ? -3.872 -0.994 5.860 1.00 98.19 359 LEU A O 1
ATOM 2894 N N . MET A 1 360 ? -4.400 0.732 4.514 1.00 96.00 360 MET A N 1
ATOM 2895 C CA . MET A 1 360 ? -3.201 0.644 3.686 1.00 96.00 360 MET A CA 1
ATOM 2896 C C . MET A 1 360 ? -2.133 1.593 4.224 1.00 96.00 360 MET A C 1
ATOM 2898 O O . MET A 1 360 ? -2.425 2.748 4.528 1.00 96.00 360 MET A O 1
ATOM 2902 N N . ILE A 1 361 ? -0.903 1.102 4.339 1.00 98.12 361 ILE A N 1
ATOM 2903 C CA . ILE A 1 361 ? 0.261 1.886 4.752 1.00 98.12 361 ILE A CA 1
ATOM 2904 C C . ILE A 1 361 ? 1.289 1.805 3.631 1.00 98.12 361 ILE A C 1
ATOM 2906 O O . ILE A 1 361 ? 1.725 0.712 3.256 1.00 98.12 361 ILE A O 1
ATOM 2910 N N . GLY A 1 362 ? 1.663 2.956 3.086 1.00 98.06 362 GLY A N 1
ATOM 2911 C CA . GLY A 1 362 ? 2.754 3.058 2.133 1.00 98.06 362 GLY A CA 1
ATOM 2912 C C . GLY A 1 362 ? 4.097 3.184 2.827 1.00 98.06 362 GLY A C 1
ATOM 2913 O O . GLY A 1 362 ? 4.242 3.871 3.840 1.00 98.06 362 GLY A O 1
ATOM 2914 N N . ALA A 1 363 ? 5.087 2.512 2.272 1.00 98.00 363 ALA A N 1
ATOM 2915 C CA . ALA A 1 363 ? 6.454 2.542 2.745 1.00 98.00 363 ALA A CA 1
ATOM 2916 C C . ALA A 1 363 ? 7.402 2.460 1.547 1.00 98.00 363 ALA A C 1
ATOM 2918 O O . ALA A 1 363 ? 7.005 2.015 0.479 1.00 98.00 363 ALA A O 1
ATOM 2919 N N . HIS A 1 364 ? 8.669 2.799 1.730 1.00 97.44 364 HIS A N 1
ATOM 2920 C CA . HIS A 1 364 ? 9.748 2.467 0.813 1.00 97.44 364 HIS A CA 1
ATOM 2921 C C . HIS A 1 364 ? 10.845 1.814 1.643 1.00 97.44 364 HIS A C 1
ATOM 2923 O O . HIS A 1 364 ? 11.290 2.358 2.656 1.00 97.44 364 HIS A O 1
ATOM 2929 N N . SER A 1 365 ? 11.318 0.637 1.232 1.00 91.75 365 SER A N 1
ATOM 2930 C CA . SER A 1 365 ? 12.301 -0.111 2.036 1.00 91.75 365 SER A CA 1
ATOM 2931 C C . SER A 1 365 ? 13.597 0.675 2.287 1.00 91.75 365 SER A C 1
ATOM 2933 O O . SER A 1 365 ? 14.275 0.458 3.290 1.00 91.75 365 SER A O 1
ATOM 2935 N N . GLU A 1 366 ? 13.913 1.649 1.435 1.00 92.12 366 GLU A N 1
ATOM 2936 C CA . GLU A 1 366 ? 15.034 2.568 1.610 1.00 92.12 366 GLU A CA 1
ATOM 2937 C C . GLU A 1 366 ? 14.936 3.478 2.844 1.00 92.12 366 GLU A C 1
ATOM 2939 O O . GLU A 1 366 ? 15.977 3.770 3.429 1.00 92.12 366 GLU A O 1
ATOM 2944 N N . TYR A 1 367 ? 13.740 3.870 3.306 1.00 95.25 367 TYR A N 1
ATOM 2945 C CA . TYR A 1 367 ? 13.580 4.631 4.561 1.00 95.25 367 TYR A CA 1
ATOM 2946 C C . TYR A 1 367 ? 13.861 3.791 5.813 1.00 95.25 367 TYR A C 1
ATOM 2948 O O . TYR A 1 367 ? 13.929 4.322 6.918 1.00 95.25 367 TYR A O 1
ATOM 2956 N N . PHE A 1 368 ? 14.106 2.491 5.651 1.00 95.44 368 PHE A N 1
ATOM 2957 C CA . PHE A 1 368 ? 14.531 1.578 6.713 1.00 95.44 368 PHE A CA 1
ATOM 2958 C C . PHE A 1 368 ? 15.993 1.147 6.540 1.00 95.44 368 PHE A C 1
ATOM 2960 O O . PHE A 1 368 ? 16.393 0.089 7.036 1.00 95.44 368 PHE A O 1
ATOM 2967 N N . HIS A 1 369 ? 16.781 1.967 5.839 1.00 92.56 369 HIS A N 1
ATOM 2968 C CA . HIS A 1 369 ? 18.214 1.816 5.610 1.00 92.56 369 HIS A CA 1
ATOM 2969 C C . HIS A 1 369 ? 18.952 3.132 5.918 1.00 92.56 369 HIS A C 1
ATOM 2971 O O . HIS A 1 369 ? 18.452 4.219 5.603 1.00 92.56 369 HIS A O 1
ATOM 2977 N N . HIS A 1 370 ? 20.162 3.041 6.482 1.00 90.50 370 HIS A N 1
ATOM 2978 C CA . HIS A 1 370 ? 20.924 4.208 6.962 1.00 90.50 370 HIS A CA 1
ATOM 2979 C C . HIS A 1 370 ? 21.203 5.268 5.883 1.00 90.50 370 HIS A C 1
ATOM 2981 O O . HIS A 1 370 ? 21.253 6.460 6.172 1.00 90.50 370 HIS A O 1
ATOM 2987 N N . ASP A 1 371 ? 21.295 4.877 4.610 1.00 88.56 371 ASP A N 1
ATOM 2988 C CA . ASP A 1 371 ? 21.409 5.813 3.476 1.00 88.56 371 ASP A CA 1
ATOM 2989 C C . ASP A 1 371 ? 20.315 6.900 3.429 1.00 88.56 371 ASP A C 1
ATOM 2991 O O . ASP A 1 371 ? 20.532 7.951 2.823 1.00 88.56 371 ASP A O 1
ATOM 2995 N N . LYS A 1 372 ? 19.149 6.677 4.054 1.00 90.50 372 LYS A N 1
ATOM 2996 C CA . LYS A 1 372 ? 18.060 7.667 4.143 1.00 90.50 372 LYS A CA 1
ATOM 2997 C C . LYS A 1 372 ? 18.002 8.415 5.472 1.00 90.50 372 LYS A C 1
ATOM 2999 O O . LYS A 1 372 ? 17.068 9.187 5.668 1.00 90.50 372 LYS A O 1
ATOM 3004 N N . ASP A 1 373 ? 18.947 8.215 6.388 1.00 91.12 373 ASP A N 1
ATOM 3005 C CA . ASP A 1 373 ? 18.989 8.924 7.679 1.00 91.12 373 ASP A CA 1
ATOM 3006 C C . ASP A 1 373 ? 19.013 10.451 7.472 1.00 91.12 373 ASP A C 1
ATOM 3008 O O . ASP A 1 373 ? 18.267 11.193 8.108 1.00 91.12 373 ASP A O 1
ATOM 3012 N N . GLY A 1 374 ? 19.791 10.927 6.494 1.00 91.62 374 GLY A N 1
ATOM 3013 C CA . GLY A 1 374 ? 19.874 12.353 6.153 1.00 91.62 374 GLY A CA 1
ATOM 3014 C C . GLY A 1 374 ? 18.629 12.938 5.471 1.00 91.62 374 GLY A C 1
ATOM 3015 O O . GLY A 1 374 ? 18.518 14.157 5.381 1.00 91.62 374 GLY A O 1
ATOM 3016 N N . SER A 1 375 ? 17.705 12.102 4.985 1.00 92.88 375 SER A N 1
ATOM 3017 C CA . SER A 1 375 ? 16.445 12.542 4.364 1.00 92.88 375 SER A CA 1
ATOM 3018 C C . SER A 1 375 ? 15.310 12.722 5.374 1.00 92.88 375 SER A C 1
ATOM 3020 O O . SER A 1 375 ? 14.274 13.268 5.017 1.00 92.88 375 SER A O 1
ATOM 3022 N N . CYS A 1 376 ? 15.493 12.274 6.617 1.00 93.94 376 CYS A N 1
ATOM 3023 C CA . CYS A 1 376 ? 14.484 12.327 7.670 1.00 93.94 376 CYS A CA 1
ATOM 3024 C C . CYS A 1 376 ? 15.064 13.056 8.884 1.00 93.94 376 CYS A C 1
ATOM 3026 O O . CYS A 1 376 ? 15.427 12.427 9.869 1.00 93.94 376 CYS A O 1
ATOM 3028 N N . GLU A 1 377 ? 15.189 14.384 8.810 1.00 91.69 377 GLU A N 1
ATOM 3029 C CA . GLU A 1 377 ? 15.944 15.193 9.785 1.00 91.69 377 GLU A CA 1
ATOM 3030 C C . GLU A 1 377 ? 15.543 14.918 11.250 1.00 91.69 377 GLU A C 1
ATOM 3032 O O . GLU A 1 377 ? 16.405 14.638 12.089 1.00 91.69 377 GLU A O 1
ATOM 3037 N N . ASN A 1 378 ? 14.235 14.888 11.531 1.00 95.94 378 ASN A N 1
ATOM 3038 C CA . ASN A 1 378 ? 13.676 14.655 12.870 1.00 95.94 378 ASN A CA 1
ATOM 3039 C C . ASN A 1 378 ? 13.467 13.163 13.217 1.00 95.94 378 ASN A C 1
ATOM 3041 O O . ASN A 1 378 ? 13.012 12.831 14.312 1.00 95.94 378 ASN A O 1
ATOM 3045 N N . ALA A 1 379 ? 13.836 12.259 12.308 1.00 95.88 379 ALA A N 1
ATOM 3046 C CA . ALA A 1 379 ? 13.775 10.804 12.452 1.00 95.88 379 ALA A CA 1
ATOM 3047 C C . ALA A 1 379 ? 15.016 10.147 11.816 1.00 95.88 379 ALA A C 1
ATOM 3049 O O . ALA A 1 379 ? 14.925 9.165 11.081 1.00 95.88 379 ALA A O 1
ATOM 3050 N N . SER A 1 380 ? 16.191 10.718 12.090 1.00 92.44 380 SER A N 1
ATOM 3051 C CA . SER A 1 380 ? 17.449 10.423 11.389 1.00 92.44 380 SER A CA 1
ATOM 3052 C C . SER A 1 380 ? 18.133 9.124 11.817 1.00 92.44 380 SER A C 1
ATOM 3054 O O . SER A 1 380 ? 19.246 8.854 11.388 1.00 92.44 380 SER A O 1
ATOM 3056 N N . ASP A 1 381 ? 17.492 8.316 12.660 1.00 91.69 381 ASP A N 1
ATOM 3057 C CA . ASP A 1 381 ? 17.963 6.981 13.019 1.00 91.69 381 ASP A CA 1
ATOM 3058 C C . ASP A 1 381 ? 17.078 5.925 12.356 1.00 91.69 381 ASP A C 1
ATOM 3060 O O . ASP A 1 381 ? 15.888 5.789 12.667 1.00 91.69 381 ASP A O 1
ATOM 3064 N N . THR A 1 382 ? 17.682 5.135 11.470 1.00 93.62 382 THR A N 1
ATOM 3065 C CA . THR A 1 382 ? 17.032 3.999 10.813 1.00 93.62 382 THR A CA 1
ATOM 3066 C C . THR A 1 382 ? 16.389 3.034 11.802 1.00 93.62 382 THR A C 1
ATOM 3068 O O . THR A 1 382 ? 15.257 2.601 11.567 1.00 93.62 382 THR A O 1
ATOM 3071 N N . ARG A 1 383 ? 17.037 2.724 12.935 1.00 94.50 383 ARG A N 1
ATOM 3072 C CA . ARG A 1 383 ? 16.436 1.817 13.921 1.00 94.50 383 ARG A CA 1
ATOM 3073 C C . ARG A 1 383 ? 15.172 2.409 14.534 1.00 94.50 383 ARG A C 1
ATOM 3075 O O . ARG A 1 383 ? 14.201 1.678 14.719 1.00 94.50 383 ARG A O 1
ATOM 3082 N N . GLY A 1 384 ? 15.173 3.705 14.830 1.00 97.19 384 GLY A N 1
ATOM 3083 C CA . GLY A 1 384 ? 14.007 4.445 15.297 1.00 97.19 384 GLY A CA 1
ATOM 3084 C C . GLY A 1 384 ? 12.828 4.345 14.329 1.00 97.19 384 GLY A C 1
ATOM 3085 O O . GLY A 1 384 ? 11.733 3.993 14.758 1.00 97.19 384 GLY A O 1
ATOM 3086 N N . ARG A 1 385 ? 13.059 4.548 13.025 1.00 97.62 385 ARG A N 1
ATOM 3087 C CA . ARG A 1 385 ? 12.012 4.419 11.990 1.00 97.62 385 ARG A CA 1
ATOM 3088 C C . ARG A 1 385 ? 11.467 2.994 11.878 1.00 97.62 385 ARG A C 1
ATOM 3090 O O . ARG A 1 385 ? 10.255 2.798 11.845 1.00 97.62 385 ARG A O 1
ATOM 3097 N N . GLN A 1 386 ? 12.342 1.986 11.909 1.00 97.94 386 GLN A N 1
ATOM 3098 C CA . GLN A 1 386 ? 11.929 0.577 11.986 1.00 97.94 386 GLN A CA 1
ATOM 3099 C C . GLN A 1 386 ? 11.059 0.322 13.224 1.00 97.94 386 GLN A C 1
ATOM 3101 O O . GLN A 1 386 ? 9.996 -0.288 13.132 1.00 97.94 386 GLN A O 1
ATOM 3106 N N . LYS A 1 387 ? 11.478 0.845 14.383 1.00 98.31 387 LYS A N 1
ATOM 3107 C CA . LYS A 1 387 ? 10.766 0.677 15.650 1.00 98.31 387 LYS A CA 1
ATOM 3108 C C . LYS A 1 387 ? 9.364 1.293 15.630 1.00 98.31 387 LYS A C 1
ATOM 3110 O O . LYS A 1 387 ? 8.484 0.751 16.283 1.00 98.31 387 LYS A O 1
ATOM 3115 N N . VAL A 1 388 ? 9.119 2.356 14.861 1.00 98.75 388 VAL A N 1
ATOM 3116 C CA . VAL A 1 388 ? 7.763 2.913 14.687 1.00 98.75 388 VAL A CA 1
ATOM 3117 C C . VAL A 1 388 ? 6.810 1.881 14.081 1.00 98.75 388 VAL A C 1
ATOM 3119 O O . VAL A 1 388 ? 5.724 1.669 14.616 1.00 98.75 388 VAL A O 1
ATOM 3122 N N . PHE A 1 389 ? 7.222 1.194 13.013 1.00 98.56 389 PHE A N 1
ATOM 3123 C CA . PHE A 1 389 ? 6.412 0.134 12.402 1.00 98.56 389 PHE A CA 1
ATOM 3124 C C . PHE A 1 389 ? 6.246 -1.059 13.345 1.00 98.56 389 PHE A C 1
ATOM 3126 O O . PHE A 1 389 ? 5.154 -1.617 13.437 1.00 98.56 389 PHE A O 1
ATOM 3133 N N . GLU A 1 390 ? 7.302 -1.420 14.077 1.00 98.69 390 GLU A N 1
ATOM 3134 C CA . GLU A 1 390 ? 7.246 -2.516 15.045 1.00 98.69 390 GLU A CA 1
ATOM 3135 C C . GLU A 1 390 ? 6.274 -2.222 16.198 1.00 98.69 390 GLU A C 1
ATOM 3137 O O . GLU A 1 390 ? 5.425 -3.053 16.515 1.00 98.69 390 GLU A O 1
ATOM 3142 N N . ASP A 1 391 ? 6.346 -1.021 16.776 1.00 98.88 391 ASP A N 1
ATOM 3143 C CA . ASP A 1 391 ? 5.493 -0.582 17.884 1.00 98.88 391 ASP A CA 1
ATOM 3144 C C . ASP A 1 391 ? 4.041 -0.357 17.433 1.00 98.88 391 ASP A C 1
ATOM 3146 O O . ASP A 1 391 ? 3.102 -0.527 18.218 1.00 98.88 391 ASP A O 1
ATOM 3150 N N . PHE A 1 392 ? 3.831 0.037 16.173 1.00 98.94 392 PHE A N 1
ATOM 3151 C CA . PHE A 1 392 ? 2.499 0.115 15.582 1.00 98.94 392 PHE A CA 1
ATOM 3152 C C . PHE A 1 392 ? 1.891 -1.276 15.380 1.00 98.94 392 PHE A C 1
ATOM 3154 O O . PHE A 1 392 ? 0.740 -1.494 15.752 1.00 98.94 392 PHE A O 1
ATOM 3161 N N . LEU A 1 393 ? 2.647 -2.225 14.824 1.00 98.88 393 LEU A N 1
ATOM 3162 C CA . LEU A 1 393 ? 2.152 -3.580 14.588 1.00 98.88 393 LEU A CA 1
ATOM 3163 C C . LEU A 1 393 ? 1.940 -4.345 15.895 1.00 98.88 393 LEU A C 1
ATOM 3165 O O . LEU A 1 393 ? 0.941 -5.047 16.007 1.00 98.88 393 LEU A O 1
ATOM 3169 N N . GLU A 1 394 ? 2.794 -4.159 16.906 1.00 98.81 394 GLU A N 1
ATOM 3170 C CA . GLU A 1 394 ? 2.546 -4.668 18.263 1.00 98.81 394 GLU A CA 1
ATOM 3171 C C . GLU A 1 394 ? 1.227 -4.117 18.830 1.00 98.81 394 GLU A C 1
ATOM 3173 O O . GLU A 1 394 ? 0.432 -4.865 19.399 1.00 98.81 394 GLU A O 1
ATOM 3178 N N . TYR A 1 395 ? 0.964 -2.819 18.637 1.00 98.81 395 TYR A N 1
ATOM 3179 C CA . TYR A 1 395 ? -0.285 -2.191 19.064 1.00 98.81 395 TYR A CA 1
ATOM 3180 C C . TYR A 1 395 ? -1.498 -2.767 18.323 1.00 98.81 395 TYR A C 1
ATOM 3182 O O . TYR A 1 395 ? -2.440 -3.232 18.962 1.00 98.81 395 TYR A O 1
ATOM 3190 N N . ALA A 1 396 ? -1.470 -2.792 16.991 1.00 98.88 396 ALA A N 1
ATOM 3191 C CA . ALA A 1 396 ? -2.596 -3.243 16.182 1.00 98.88 396 ALA A CA 1
ATOM 3192 C C . ALA A 1 396 ? -2.882 -4.744 16.363 1.00 98.88 396 ALA A C 1
ATOM 3194 O O . ALA A 1 396 ? -4.022 -5.127 16.606 1.00 98.88 396 ALA A O 1
ATOM 3195 N N . LEU A 1 397 ? -1.855 -5.599 16.334 1.00 98.75 397 LEU A N 1
ATOM 3196 C CA . LEU A 1 397 ? -2.000 -7.051 16.508 1.00 98.75 397 LEU A CA 1
ATOM 3197 C C . LEU A 1 397 ? -2.364 -7.451 17.949 1.00 98.75 397 LEU A C 1
ATOM 3199 O O . LEU A 1 397 ? -2.638 -8.620 18.205 1.00 98.75 397 LEU A O 1
ATOM 3203 N N . SER A 1 398 ? -2.410 -6.512 18.901 1.00 98.44 398 SER A N 1
ATOM 3204 C CA . SER A 1 398 ? -2.979 -6.780 20.229 1.00 98.44 398 SER A CA 1
ATOM 3205 C C . SER A 1 398 ? -4.510 -6.938 20.213 1.00 98.44 398 SER A C 1
ATOM 3207 O O . SER A 1 398 ? -5.085 -7.428 21.188 1.00 98.44 398 SER A O 1
ATOM 3209 N N . HIS A 1 399 ? -5.164 -6.566 19.106 1.00 98.50 399 HIS A N 1
ATOM 3210 C CA . HIS A 1 399 ? -6.602 -6.703 18.889 1.00 98.50 399 HIS A CA 1
ATOM 3211 C C . HIS A 1 399 ? -6.937 -8.023 18.165 1.00 98.50 399 HIS A C 1
ATOM 3213 O O . HIS A 1 399 ? -6.413 -8.263 17.074 1.00 98.50 399 HIS A O 1
ATOM 3219 N N . PRO A 1 400 ? -7.813 -8.885 18.719 1.00 97.88 400 PRO A N 1
ATOM 3220 C CA . PRO A 1 400 ? -8.112 -10.205 18.152 1.00 97.88 400 PRO A CA 1
ATOM 3221 C C . PRO A 1 400 ? -8.742 -10.176 16.749 1.00 97.88 400 PRO A C 1
ATOM 3223 O O . PRO A 1 400 ? -8.631 -11.160 16.020 1.00 97.88 400 PRO A O 1
ATOM 3226 N N . GLU A 1 401 ? -9.362 -9.072 16.340 1.00 97.81 401 GLU A N 1
ATOM 3227 C CA . GLU A 1 401 ? -10.001 -8.878 15.031 1.00 97.81 401 GLU A CA 1
ATOM 3228 C C . GLU A 1 401 ? -9.051 -8.401 13.913 1.00 97.81 401 GLU A C 1
ATOM 3230 O O . GLU A 1 401 ? -9.463 -8.310 12.755 1.00 97.81 401 GLU A O 1
ATOM 3235 N N . VAL A 1 402 ? -7.795 -8.065 14.228 1.00 98.75 402 VAL A N 1
ATOM 3236 C CA . VAL A 1 402 ? -6.861 -7.450 13.267 1.00 98.75 402 VAL A CA 1
ATOM 3237 C C . VAL A 1 402 ? -6.114 -8.486 12.445 1.00 98.75 402 VAL A C 1
ATOM 3239 O O . VAL A 1 402 ? -5.577 -9.447 12.988 1.00 98.75 402 VAL A O 1
ATOM 3242 N N . ARG A 1 403 ? -6.002 -8.266 11.134 1.00 98.56 403 ARG A N 1
ATOM 3243 C CA . ARG A 1 403 ? -5.239 -9.134 10.228 1.00 98.56 403 ARG A CA 1
ATOM 3244 C C . ARG A 1 403 ? -4.315 -8.296 9.356 1.00 98.56 403 ARG A C 1
ATOM 3246 O O . ARG A 1 403 ? -4.783 -7.460 8.591 1.00 98.56 403 ARG A O 1
ATOM 3253 N N . VAL A 1 404 ? -3.008 -8.522 9.454 1.00 98.81 404 VAL A N 1
ATOM 3254 C CA . VAL A 1 404 ? -2.018 -7.949 8.540 1.00 98.81 404 VAL A CA 1
ATOM 3255 C C . VAL A 1 404 ? -1.783 -8.948 7.411 1.00 98.81 404 VAL A C 1
ATOM 3257 O O . VAL A 1 404 ? -1.237 -10.035 7.633 1.00 98.81 404 VAL A O 1
ATOM 3260 N N . VAL A 1 405 ? -2.250 -8.595 6.217 1.00 98.62 405 VAL A N 1
ATOM 3261 C CA . VAL A 1 405 ? -2.337 -9.502 5.066 1.00 98.62 405 VAL A CA 1
ATOM 3262 C C . VAL A 1 405 ? -1.897 -8.820 3.772 1.00 98.62 405 VAL A C 1
ATOM 3264 O O . VAL A 1 405 ? -1.737 -7.592 3.692 1.00 98.62 405 VAL A O 1
ATOM 3267 N N . ARG A 1 406 ? -1.703 -9.626 2.726 1.00 98.12 406 ARG A N 1
ATOM 3268 C CA . ARG A 1 406 ? -1.391 -9.110 1.396 1.00 98.12 406 ARG A CA 1
ATOM 3269 C C . ARG A 1 406 ? -2.617 -8.396 0.815 1.00 98.12 406 ARG A C 1
ATOM 3271 O O . ARG A 1 406 ? -3.747 -8.784 1.113 1.00 98.12 406 ARG A O 1
ATOM 3278 N N . PRO A 1 407 ? -2.429 -7.397 -0.051 1.00 97.94 407 PRO A N 1
ATOM 3279 C CA . PRO A 1 407 ? -3.512 -6.799 -0.828 1.00 97.94 407 PRO A CA 1
ATOM 3280 C C . PRO A 1 407 ? -4.432 -7.826 -1.509 1.00 97.94 407 PRO A C 1
ATOM 3282 O O . PRO A 1 407 ? -5.655 -7.709 -1.409 1.00 97.94 407 PRO A O 1
ATOM 3285 N N . ILE A 1 408 ? -3.873 -8.873 -2.130 1.00 95.94 408 ILE A N 1
ATOM 3286 C CA . ILE A 1 408 ? -4.684 -9.911 -2.782 1.00 95.94 408 ILE A CA 1
ATOM 3287 C C . ILE A 1 408 ? -5.535 -10.734 -1.805 1.00 95.94 408 ILE A C 1
ATOM 3289 O O . ILE A 1 408 ? -6.611 -11.207 -2.171 1.00 95.94 408 ILE A O 1
ATOM 3293 N N . ASP A 1 409 ? -5.100 -10.888 -0.553 1.00 96.56 409 ASP A N 1
ATOM 3294 C CA . ASP A 1 409 ? -5.869 -11.592 0.480 1.00 96.56 409 ASP A CA 1
ATOM 3295 C C . ASP A 1 409 ? -7.117 -10.785 0.866 1.00 96.56 409 ASP A C 1
ATOM 3297 O O . ASP A 1 409 ? -8.197 -11.341 1.053 1.00 96.56 409 ASP A O 1
ATOM 3301 N N . ILE A 1 410 ? -7.008 -9.452 0.885 1.00 98.06 410 ILE A N 1
ATOM 3302 C CA . ILE A 1 410 ? -8.163 -8.571 1.094 1.00 98.06 410 ILE A CA 1
ATOM 3303 C C . ILE A 1 410 ? -9.176 -8.784 -0.032 1.00 98.06 410 ILE A C 1
ATOM 3305 O O . ILE A 1 410 ? -10.341 -9.053 0.252 1.00 98.06 410 ILE A O 1
ATOM 3309 N N . ILE A 1 411 ? -8.743 -8.733 -1.299 1.00 96.12 411 ILE A N 1
ATOM 3310 C CA . ILE A 1 411 ? -9.623 -9.013 -2.447 1.00 96.12 411 ILE A CA 1
ATOM 3311 C C . ILE A 1 411 ? -10.252 -10.404 -2.311 1.00 96.12 411 ILE A C 1
ATOM 3313 O O . ILE A 1 411 ? -11.464 -10.546 -2.451 1.00 96.12 411 ILE A O 1
ATOM 3317 N N . SER A 1 412 ? -9.452 -11.423 -1.996 1.00 91.12 412 SER A N 1
ATOM 3318 C CA . SER A 1 412 ? -9.916 -12.809 -1.866 1.00 91.12 412 SER A CA 1
ATOM 3319 C C . SER A 1 412 ? -11.025 -12.947 -0.822 1.00 91.12 412 SER A C 1
ATOM 3321 O O . SER A 1 412 ? -12.063 -13.545 -1.109 1.00 91.12 412 SER A O 1
ATOM 3323 N N . TRP A 1 413 ? -10.863 -12.326 0.350 1.00 93.75 413 TRP A N 1
ATOM 3324 C CA . TRP A 1 413 ? -11.919 -12.276 1.360 1.00 93.75 413 TRP A CA 1
ATOM 3325 C C . TRP A 1 413 ? -13.130 -11.470 0.882 1.00 93.75 413 TRP A C 1
ATOM 3327 O O . TRP A 1 413 ? -14.261 -11.907 1.060 1.00 93.75 413 TRP A O 1
ATOM 3337 N N . MET A 1 414 ? -12.936 -10.337 0.203 1.00 93.50 414 MET A N 1
ATOM 3338 C CA . MET A 1 414 ? -14.050 -9.529 -0.308 1.00 93.50 414 MET A CA 1
ATOM 3339 C C . MET A 1 414 ? -14.893 -10.242 -1.375 1.00 93.50 414 MET A C 1
ATOM 3341 O O . MET A 1 414 ? -16.089 -9.964 -1.486 1.00 93.50 414 MET A O 1
ATOM 3345 N N . ARG A 1 415 ? -14.309 -11.175 -2.137 1.00 86.06 415 ARG A N 1
ATOM 3346 C CA . ARG A 1 415 ? -15.037 -12.022 -3.100 1.00 86.06 415 ARG A CA 1
ATOM 3347 C C . ARG A 1 415 ? -15.958 -13.031 -2.415 1.00 86.06 415 ARG A C 1
ATOM 3349 O O . ARG A 1 415 ? -16.986 -13.400 -2.982 1.00 86.06 415 ARG A O 1
ATOM 3356 N N . ASN A 1 416 ? -15.616 -13.461 -1.202 1.00 84.62 416 ASN A N 1
ATOM 3357 C CA . ASN A 1 416 ? -16.432 -14.359 -0.390 1.00 84.62 416 ASN A CA 1
ATOM 3358 C C . ASN A 1 416 ? -16.392 -13.948 1.097 1.00 84.62 416 ASN A C 1
ATOM 3360 O O . ASN A 1 416 ? -15.762 -14.641 1.900 1.00 84.62 416 ASN A O 1
ATOM 3364 N N . PRO A 1 417 ? -17.040 -12.825 1.473 1.00 87.38 417 PRO A N 1
ATOM 3365 C CA . PRO A 1 417 ? -16.917 -12.273 2.815 1.00 87.38 417 PRO A CA 1
ATOM 3366 C C . PRO A 1 417 ? -17.494 -13.226 3.851 1.00 87.38 417 PRO A C 1
ATOM 3368 O O . PRO A 1 417 ? -18.650 -13.648 3.752 1.00 87.38 417 PRO A O 1
ATOM 3371 N N . VAL A 1 418 ? -16.694 -13.518 4.868 1.00 85.00 418 VAL A N 1
ATOM 3372 C CA . VAL A 1 418 ? -17.093 -14.319 6.024 1.00 85.00 418 VAL A CA 1
ATOM 3373 C C . VAL A 1 418 ? -16.902 -13.512 7.309 1.00 85.00 418 VAL A C 1
ATOM 3375 O O . VAL A 1 418 ? -15.928 -12.757 7.405 1.00 85.00 418 VAL A O 1
ATOM 3378 N N . PRO A 1 419 ? -17.814 -13.639 8.288 1.00 88.81 419 PRO A N 1
ATOM 3379 C CA . PRO A 1 419 ? -17.663 -12.982 9.579 1.00 88.81 419 PRO A CA 1
ATOM 3380 C C . PRO A 1 419 ? -16.500 -13.579 10.388 1.00 88.81 419 PRO A C 1
ATOM 3382 O O . PRO A 1 419 ? -16.093 -14.719 10.160 1.00 88.81 419 PRO A O 1
ATOM 3385 N N . LEU A 1 420 ? -16.006 -12.820 11.367 1.00 90.88 420 LEU A N 1
ATOM 3386 C CA . LEU A 1 420 ? -15.035 -13.263 12.371 1.00 90.88 420 LEU A CA 1
ATOM 3387 C C . LEU A 1 420 ? -15.548 -14.495 13.127 1.00 90.88 420 LEU A C 1
ATOM 3389 O O . LEU A 1 420 ? -14.842 -15.492 13.232 1.00 90.88 420 LEU A O 1
ATOM 3393 N N . GLU A 1 421 ? -16.797 -14.451 13.599 1.00 86.62 421 GLU A N 1
ATOM 3394 C CA . GLU A 1 421 ? -17.437 -15.567 14.299 1.00 86.62 421 GLU A CA 1
ATOM 3395 C C . GLU A 1 421 ? -18.135 -16.528 13.322 1.00 86.62 421 GLU A C 1
ATOM 3397 O O . GLU A 1 421 ? -19.038 -16.135 12.582 1.00 86.62 421 GLU A O 1
ATOM 3402 N N . GLY A 1 422 ? -17.794 -17.818 13.390 1.00 64.69 422 GLY A N 1
ATOM 3403 C CA . GLY A 1 422 ? -18.571 -18.896 12.774 1.00 64.69 422 GLY A CA 1
ATOM 3404 C C . GLY A 1 422 ? -17.729 -19.973 12.094 1.00 64.69 422 GLY A C 1
ATOM 3405 O O . GLY A 1 422 ? -16.805 -19.682 11.340 1.00 64.69 422 GLY A O 1
ATOM 3406 N N . ASP A 1 423 ? -18.105 -21.236 12.308 1.00 45.47 423 ASP A N 1
ATOM 3407 C CA . ASP A 1 423 ? -17.580 -22.362 11.537 1.00 45.47 423 ASP A CA 1
ATOM 3408 C C . ASP A 1 423 ? -18.153 -22.294 10.115 1.00 45.47 423 ASP A C 1
ATOM 3410 O O . ASP A 1 423 ? -19.255 -22.783 9.846 1.00 45.47 423 ASP A O 1
ATOM 3414 N N . PHE A 1 424 ? -17.408 -21.725 9.168 1.00 41.22 424 PHE A N 1
ATOM 3415 C CA . PHE A 1 424 ? -17.608 -22.127 7.781 1.00 41.22 424 PHE A CA 1
ATOM 3416 C C . PHE A 1 424 ? -17.024 -23.535 7.639 1.00 41.22 424 PHE A C 1
ATOM 3418 O O . PHE A 1 424 ? -15.826 -23.719 7.421 1.00 41.22 424 PHE A O 1
ATOM 3425 N N . GLU A 1 425 ? -17.874 -24.557 7.797 1.00 29.73 425 GLU A N 1
ATOM 3426 C CA . GLU A 1 425 ? -17.535 -25.908 7.361 1.00 29.73 425 GLU A CA 1
ATOM 3427 C C . GLU A 1 425 ? -17.087 -25.822 5.898 1.00 29.73 425 GLU A C 1
ATOM 3429 O O . GLU A 1 425 ? -17.878 -25.529 4.997 1.00 29.73 425 GLU A O 1
ATOM 3434 N N . THR A 1 426 ? -15.812 -26.117 5.655 1.00 29.78 426 THR A N 1
ATOM 3435 C CA . THR A 1 426 ? -15.258 -26.414 4.335 1.00 29.78 426 THR A CA 1
ATOM 3436 C C . THR A 1 426 ? -15.871 -27.718 3.821 1.00 29.78 426 THR A C 1
ATOM 3438 O O . THR A 1 426 ? -15.232 -28.760 3.722 1.00 29.78 426 THR A O 1
ATOM 3441 N N . SER A 1 427 ? -17.155 -27.676 3.477 1.00 25.33 427 SER A N 1
ATOM 3442 C CA . SER A 1 427 ? -17.825 -28.685 2.665 1.00 25.33 427 SER A CA 1
ATOM 3443 C C . SER A 1 427 ? -18.003 -28.171 1.238 1.00 25.33 427 SER A C 1
ATOM 3445 O O . SER A 1 427 ? -19.048 -28.333 0.616 1.00 25.33 427 SER A O 1
ATOM 3447 N N . VAL A 1 428 ? -16.939 -27.602 0.663 1.00 25.62 428 VAL A N 1
ATOM 3448 C CA . VAL A 1 428 ? -16.798 -27.614 -0.794 1.00 25.62 428 VAL A CA 1
ATOM 3449 C C . VAL A 1 428 ? -16.398 -29.039 -1.159 1.00 25.62 428 VAL A C 1
ATOM 3451 O O . VAL A 1 428 ? -15.223 -29.397 -1.232 1.00 25.62 428 VAL A O 1
ATOM 3454 N N . SER A 1 429 ? -17.395 -29.906 -1.342 1.00 23.36 429 SER A N 1
ATOM 3455 C CA . SER A 1 429 ? -17.181 -31.106 -2.138 1.00 23.36 429 SER A CA 1
ATOM 3456 C C . SER A 1 429 ? -16.602 -30.659 -3.476 1.00 23.36 429 SER A C 1
ATOM 3458 O O . SER A 1 429 ? -17.173 -29.773 -4.110 1.00 23.36 429 SER A O 1
ATOM 3460 N N . GLN A 1 430 ? -15.488 -31.265 -3.891 1.00 23.98 430 GLN A N 1
ATOM 3461 C CA . GLN A 1 430 ? -14.994 -31.212 -5.263 1.00 23.98 430 GLN A CA 1
ATOM 3462 C C . GLN A 1 430 ? -16.107 -31.656 -6.228 1.00 23.98 430 GLN A C 1
ATOM 3464 O O . GLN A 1 430 ? -16.165 -32.812 -6.640 1.00 23.98 430 GLN A O 1
ATOM 3469 N N . GLU A 1 431 ? -17.000 -30.753 -6.604 1.00 24.42 431 GLU A N 1
ATOM 3470 C CA . GLU A 1 431 ? -17.745 -30.859 -7.842 1.00 24.42 431 GLU A CA 1
ATOM 3471 C C . GLU A 1 431 ? -17.093 -29.881 -8.805 1.00 24.42 431 GLU A C 1
ATOM 3473 O O . GLU A 1 431 ? -17.108 -28.669 -8.629 1.00 24.42 431 GLU A O 1
ATOM 3478 N N . SER A 1 432 ? -16.414 -30.461 -9.788 1.00 24.14 432 SER A N 1
ATOM 3479 C CA . SER A 1 432 ? -15.756 -29.776 -10.887 1.00 24.14 432 SER A CA 1
ATOM 3480 C C . SER A 1 432 ? -16.632 -28.656 -11.454 1.00 24.14 432 SER A C 1
ATOM 3482 O O . SER A 1 432 ? -17.633 -28.950 -12.115 1.00 24.14 432 SER A O 1
ATOM 3484 N N . PHE A 1 433 ? -16.225 -27.400 -11.273 1.00 26.11 433 PHE A N 1
ATOM 3485 C CA . PHE A 1 433 ? -16.706 -26.301 -12.101 1.00 26.11 433 PHE A CA 1
ATOM 3486 C C . PHE A 1 433 ? -16.222 -26.565 -13.528 1.00 26.11 433 PHE A C 1
ATOM 3488 O O . PHE A 1 433 ? -15.056 -26.383 -13.869 1.00 26.11 433 PHE A O 1
ATOM 3495 N N . ARG A 1 434 ? -17.114 -27.112 -14.352 1.00 28.58 434 ARG A N 1
ATOM 3496 C CA . ARG A 1 434 ? -16.964 -27.104 -15.804 1.00 28.58 434 ARG A CA 1
ATOM 3497 C C . ARG A 1 434 ? -17.650 -25.849 -16.310 1.00 28.58 434 ARG A C 1
ATOM 3499 O O . ARG A 1 434 ? -18.795 -25.612 -15.934 1.00 28.58 434 ARG A O 1
ATOM 3506 N N . GLU A 1 435 ? -16.949 -25.105 -17.164 1.00 35.34 435 GLU A N 1
ATOM 3507 C CA . GLU A 1 435 ? -17.478 -24.000 -17.968 1.00 35.34 435 GLU A CA 1
ATOM 3508 C C . GLU A 1 435 ? -18.937 -24.262 -18.373 1.00 35.34 435 GLU A C 1
ATOM 3510 O O . GLU A 1 435 ? -19.234 -25.228 -19.086 1.00 35.34 435 GLU A O 1
ATOM 3515 N N . SER A 1 436 ? -19.860 -23.419 -17.910 1.00 35.03 436 SER A N 1
ATOM 3516 C CA . SER A 1 436 ? -21.255 -23.458 -18.346 1.00 35.03 436 SER A CA 1
ATOM 3517 C C . SER A 1 436 ? -21.541 -22.234 -19.203 1.00 35.03 436 SER A C 1
ATOM 3519 O O . SER A 1 436 ? -21.240 -21.112 -18.803 1.00 35.03 436 SER A O 1
ATOM 3521 N N . GLY A 1 437 ? -22.102 -22.470 -20.388 1.00 44.94 437 GLY A N 1
ATOM 3522 C CA . GLY A 1 437 ? -22.358 -21.454 -21.401 1.00 44.94 437 GLY A CA 1
ATOM 3523 C C . GLY A 1 437 ? -23.193 -20.271 -20.906 1.00 44.94 437 GLY A C 1
ATOM 3524 O O . GLY A 1 437 ? -23.950 -20.379 -19.945 1.00 44.94 437 GLY A O 1
ATOM 3525 N N . SER A 1 438 ? -23.042 -19.152 -21.621 1.00 55.75 438 SER A N 1
ATOM 3526 C CA . SER A 1 438 ? -23.682 -17.845 -21.413 1.00 55.75 438 SER A CA 1
ATOM 3527 C C . SER A 1 438 ? -25.004 -17.897 -20.632 1.00 55.75 438 SER A C 1
ATOM 3529 O O . SER A 1 438 ? -26.042 -18.284 -21.180 1.00 55.75 438 SER A O 1
ATOM 3531 N N . ILE A 1 439 ? -24.964 -17.480 -19.365 1.00 65.25 439 ILE A N 1
ATOM 3532 C CA . ILE A 1 439 ? -26.156 -17.206 -18.560 1.00 65.25 439 ILE A CA 1
ATOM 3533 C C . ILE A 1 439 ? -26.727 -15.855 -19.006 1.00 65.25 439 ILE A C 1
ATOM 3535 O O . ILE A 1 439 ? -25.986 -14.902 -19.244 1.00 65.25 439 ILE A O 1
ATOM 3539 N N . SER A 1 440 ? -28.047 -15.769 -19.157 1.00 67.19 440 SER A N 1
ATOM 3540 C CA . SER A 1 440 ? -28.736 -14.514 -19.488 1.00 67.19 440 SER A CA 1
ATOM 3541 C C . SER A 1 440 ? -30.019 -14.384 -18.681 1.00 67.19 440 SER A C 1
ATOM 3543 O O . SER A 1 440 ? -30.643 -15.398 -18.367 1.00 67.19 440 SER A O 1
ATOM 3545 N N . ALA A 1 441 ? -30.430 -13.152 -18.392 1.00 72.25 441 ALA A N 1
ATOM 3546 C CA . ALA A 1 441 ? -31.670 -12.870 -17.687 1.00 72.25 441 ALA A CA 1
ATOM 3547 C C . ALA A 1 441 ? -32.476 -11.767 -18.378 1.00 72.25 441 ALA A C 1
ATOM 3549 O O . ALA A 1 441 ? -31.917 -10.759 -18.811 1.00 72.25 441 ALA A O 1
ATOM 3550 N N . GLU A 1 442 ? -33.791 -11.951 -18.447 1.00 77.19 442 GLU A N 1
ATOM 3551 C CA . GLU A 1 442 ? -34.753 -10.981 -18.968 1.00 77.19 442 GLU A CA 1
ATOM 3552 C C . GLU A 1 442 ? -35.819 -10.677 -17.907 1.00 77.19 442 GLU A C 1
ATOM 3554 O O . GLU A 1 442 ? -36.261 -11.561 -17.172 1.00 77.19 442 GLU A O 1
ATOM 3559 N N . VAL A 1 443 ? -36.241 -9.415 -17.816 1.00 74.56 443 VAL A N 1
ATOM 3560 C CA . VAL A 1 443 ? -37.343 -9.007 -16.934 1.00 74.56 443 VAL A CA 1
ATOM 3561 C C . VAL A 1 443 ? -38.669 -9.310 -17.622 1.00 74.56 443 VAL A C 1
ATOM 3563 O O . VAL A 1 443 ? -38.912 -8.851 -18.736 1.00 74.56 443 VAL A O 1
ATOM 3566 N N . VAL A 1 444 ? -39.553 -10.035 -16.942 1.00 76.12 444 VAL A N 1
ATOM 3567 C CA . VAL A 1 444 ? -40.917 -10.332 -17.398 1.00 76.12 444 VAL A CA 1
ATOM 3568 C C . VAL A 1 444 ? -41.941 -9.886 -16.351 1.00 76.12 444 VAL A C 1
ATOM 3570 O O . VAL A 1 444 ? -41.591 -9.522 -15.231 1.00 76.12 444 VAL A O 1
ATOM 3573 N N . SER A 1 445 ? -43.232 -9.913 -16.694 1.00 66.00 445 SER A N 1
ATOM 3574 C CA . SER A 1 445 ? -44.310 -9.371 -15.847 1.00 66.00 445 SER A CA 1
ATOM 3575 C C . SER A 1 445 ? -44.421 -9.991 -14.448 1.00 66.00 445 SER A C 1
ATOM 3577 O O . SER A 1 445 ? -45.052 -9.401 -13.579 1.00 66.00 445 SER A O 1
ATOM 3579 N N . GLU A 1 446 ? -43.846 -11.177 -14.240 1.00 67.94 446 GLU A N 1
ATOM 3580 C CA . GLU A 1 446 ? -43.925 -11.948 -12.992 1.00 67.94 446 GLU A CA 1
ATOM 3581 C C . GLU A 1 446 ? -42.538 -12.250 -12.386 1.00 67.94 446 GLU A C 1
ATOM 3583 O O . GLU A 1 446 ? -42.417 -13.164 -11.577 1.00 67.94 446 GLU A O 1
ATOM 3588 N N . GLY A 1 447 ? -41.482 -11.529 -12.788 1.00 80.69 447 GLY A N 1
ATOM 3589 C CA . GLY A 1 447 ? -40.133 -11.693 -12.230 1.00 80.69 447 GLY A CA 1
ATOM 3590 C C . GLY A 1 447 ? -39.032 -11.724 -13.288 1.00 80.69 447 GLY A C 1
ATOM 3591 O O . GLY A 1 447 ? -39.092 -11.015 -14.291 1.00 80.69 447 GLY A O 1
ATOM 3592 N N . PHE A 1 448 ? -38.017 -12.555 -13.065 1.00 83.50 448 PHE A N 1
ATOM 3593 C CA . PHE A 1 448 ? -36.847 -12.681 -13.931 1.00 83.50 448 PHE A CA 1
ATOM 3594 C C . PHE A 1 448 ? -36.858 -14.040 -14.632 1.00 83.50 448 PHE A C 1
ATOM 3596 O O . PHE A 1 448 ? -36.870 -15.088 -13.981 1.00 83.50 448 PHE A O 1
ATOM 3603 N N . HIS A 1 449 ? -36.849 -14.029 -15.964 1.00 82.62 449 HIS A N 1
ATOM 3604 C CA . HIS A 1 449 ? -36.636 -15.226 -16.770 1.00 82.62 449 HIS A CA 1
ATOM 3605 C C . HIS A 1 449 ? -35.137 -15.428 -16.960 1.00 82.62 449 HIS A C 1
ATOM 3607 O O . HIS A 1 449 ? -34.474 -14.602 -17.582 1.00 82.62 449 HIS A O 1
ATOM 3613 N N . ILE A 1 450 ? -34.596 -16.505 -16.396 1.00 84.12 450 ILE A N 1
ATOM 3614 C CA . ILE A 1 450 ? -33.161 -16.791 -16.397 1.00 84.12 450 ILE A CA 1
ATOM 3615 C C . ILE A 1 450 ? -32.903 -18.006 -17.284 1.00 84.12 450 ILE A C 1
ATOM 3617 O O . ILE A 1 450 ? -33.446 -19.084 -17.043 1.00 84.12 450 ILE A O 1
ATOM 3621 N N . ASN A 1 451 ? -32.051 -17.845 -18.296 1.00 78.69 451 ASN A N 1
ATOM 3622 C CA . ASN A 1 451 ? -31.550 -18.935 -19.129 1.00 78.69 451 ASN A CA 1
ATOM 3623 C C . ASN A 1 451 ? -30.158 -19.340 -18.646 1.00 78.69 451 ASN A C 1
ATOM 3625 O O . ASN A 1 451 ? -29.234 -18.527 -18.709 1.00 78.69 451 ASN A O 1
ATOM 3629 N N . HIS A 1 452 ? -29.999 -20.597 -18.227 1.00 70.94 452 HIS A N 1
ATOM 3630 C CA . HIS A 1 452 ? -28.695 -21.191 -17.950 1.00 70.94 452 HIS A CA 1
ATOM 3631 C C . HIS A 1 452 ? -28.377 -22.223 -19.043 1.00 70.94 452 HIS A C 1
ATOM 3633 O O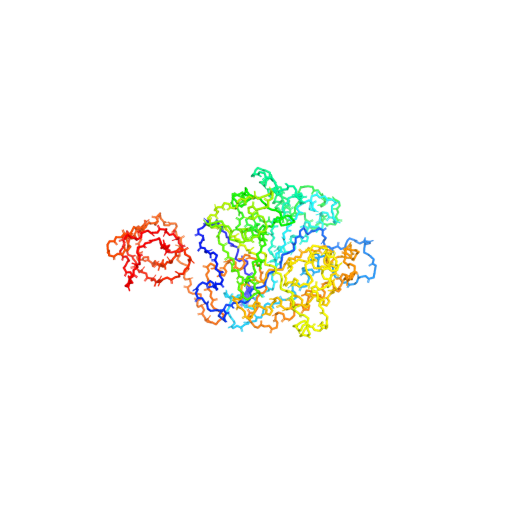 . HIS A 1 452 ? -29.135 -23.155 -19.328 1.00 70.94 452 HIS A O 1
ATOM 3639 N N . GLY A 1 453 ? -27.294 -21.981 -19.775 1.00 62.28 453 GLY A N 1
ATOM 3640 C CA . GLY A 1 453 ? -26.951 -22.727 -20.979 1.00 62.28 453 GLY A CA 1
ATOM 3641 C C . GLY A 1 453 ? -26.268 -24.060 -20.686 1.00 62.28 453 GLY A C 1
ATOM 3642 O O . GLY A 1 453 ? -25.118 -24.228 -21.078 1.00 62.28 453 GLY A O 1
ATOM 3643 N N . ALA A 1 454 ? -26.934 -25.021 -20.032 1.00 54.78 454 ALA A N 1
ATOM 3644 C CA . ALA A 1 454 ? -26.419 -26.392 -19.952 1.00 54.78 454 ALA A CA 1
ATOM 3645 C C . ALA A 1 454 ? -27.485 -27.474 -19.686 1.00 54.78 454 ALA A C 1
ATOM 3647 O O . ALA A 1 454 ? -28.375 -27.343 -18.847 1.00 54.78 454 ALA A O 1
ATOM 3648 N N . SER A 1 455 ? -27.337 -28.611 -20.376 1.00 51.50 455 SER A N 1
ATOM 3649 C CA . SER A 1 455 ? -28.031 -29.874 -20.108 1.00 51.50 455 SER A CA 1
ATOM 3650 C C . SER A 1 455 ? -27.299 -30.669 -19.019 1.00 51.50 455 SER A C 1
ATOM 3652 O O . SER A 1 455 ? -26.554 -31.599 -19.330 1.00 51.50 455 SER A O 1
ATOM 3654 N N . LEU A 1 456 ? -27.467 -30.284 -17.755 1.00 46.84 456 LEU A N 1
ATOM 3655 C CA . LEU A 1 456 ? -26.840 -30.946 -16.605 1.00 46.84 456 LEU A CA 1
ATOM 3656 C C . LEU A 1 456 ? -27.889 -31.405 -15.573 1.00 46.84 456 LEU A C 1
ATOM 3658 O O . LEU A 1 456 ? -29.026 -30.922 -15.605 1.00 46.84 456 LEU A O 1
ATOM 3662 N N . PRO A 1 457 ? -27.550 -32.374 -14.693 1.00 55.16 457 PRO A N 1
ATO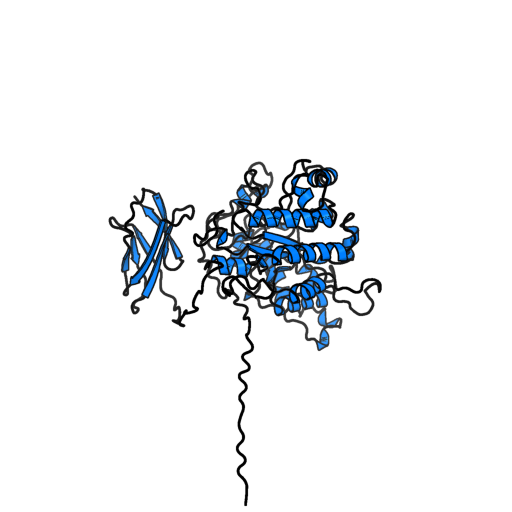M 3663 C CA . PRO A 1 457 ? -28.353 -32.672 -13.506 1.00 55.16 457 PRO A CA 1
ATOM 3664 C C . PRO A 1 457 ? -28.514 -31.418 -12.633 1.00 55.16 457 PRO A C 1
ATOM 3666 O O . PRO A 1 457 ? -27.764 -30.457 -12.793 1.00 55.16 457 PRO A O 1
ATOM 3669 N N . THR A 1 458 ? -29.525 -31.427 -11.756 1.00 57.12 458 THR A N 1
ATOM 3670 C CA . THR A 1 458 ? -29.951 -30.287 -10.928 1.00 57.12 458 THR A CA 1
ATOM 3671 C C . THR A 1 458 ? -28.770 -29.424 -10.476 1.00 57.12 458 THR A C 1
ATOM 3673 O O . THR A 1 458 ? -27.930 -29.887 -9.713 1.00 57.12 458 THR A O 1
ATOM 3676 N N . THR A 1 459 ? -28.697 -28.193 -10.982 1.00 69.69 459 THR A N 1
ATOM 3677 C CA . THR A 1 459 ? -27.642 -27.228 -10.659 1.00 69.69 459 THR A CA 1
ATOM 3678 C C . THR A 1 459 ? -28.186 -26.252 -9.630 1.00 69.69 459 THR A C 1
ATOM 3680 O O . THR A 1 459 ? -29.291 -25.734 -9.792 1.00 69.69 459 THR A O 1
ATOM 3683 N N . ARG A 1 460 ? -27.421 -26.008 -8.570 1.00 76.62 460 ARG A N 1
ATOM 3684 C CA . ARG A 1 460 ? -27.758 -25.002 -7.567 1.00 76.62 460 ARG A CA 1
ATOM 3685 C C . ARG A 1 460 ? -27.283 -23.636 -8.054 1.00 76.62 460 ARG A C 1
ATOM 3687 O O . ARG A 1 460 ? -26.106 -23.479 -8.363 1.00 76.62 460 ARG A O 1
ATOM 3694 N N . ILE A 1 461 ? -28.196 -22.675 -8.150 1.00 77.50 461 ILE A N 1
ATOM 3695 C CA . ILE A 1 461 ? -27.906 -21.312 -8.602 1.00 77.50 461 ILE A CA 1
ATOM 3696 C C . ILE A 1 461 ? -28.153 -20.331 -7.460 1.00 77.50 461 ILE A C 1
ATOM 3698 O O . ILE A 1 461 ? -29.244 -20.299 -6.894 1.00 77.50 461 ILE A O 1
ATOM 3702 N N . ASN A 1 462 ? -27.151 -19.506 -7.167 1.00 78.88 462 ASN A N 1
ATOM 3703 C CA . ASN A 1 462 ? -27.265 -18.353 -6.281 1.00 78.88 462 ASN A CA 1
ATOM 3704 C C . ASN A 1 462 ? -27.738 -17.147 -7.092 1.00 78.88 462 ASN A C 1
ATOM 3706 O O . ASN A 1 462 ? -27.119 -16.803 -8.100 1.00 78.88 462 ASN A O 1
ATOM 3710 N N . ILE A 1 463 ? -28.817 -16.503 -6.661 1.00 87.56 463 ILE A N 1
ATOM 3711 C CA . ILE A 1 463 ? -29.398 -15.349 -7.346 1.00 87.56 463 ILE A CA 1
ATOM 3712 C C . ILE A 1 463 ? -29.554 -14.229 -6.336 1.00 87.56 463 ILE A C 1
ATOM 3714 O O . ILE A 1 463 ? -30.205 -14.414 -5.314 1.00 87.56 463 ILE A O 1
ATOM 3718 N N . SER A 1 464 ? -28.996 -13.064 -6.631 1.00 85.31 464 SER A N 1
ATOM 3719 C CA . SER A 1 464 ? -29.103 -11.881 -5.783 1.00 85.31 464 SER A CA 1
ATOM 3720 C C . SER A 1 464 ? -29.550 -10.691 -6.617 1.00 85.31 464 SER A C 1
ATOM 3722 O O . SER A 1 464 ? -29.121 -10.525 -7.754 1.00 85.31 464 SER A O 1
ATOM 3724 N N . LEU A 1 465 ? -30.405 -9.838 -6.063 1.00 84.50 465 LEU A N 1
ATOM 3725 C CA . LEU A 1 465 ? -30.807 -8.589 -6.705 1.00 84.50 465 LEU A CA 1
ATOM 3726 C C . LEU A 1 465 ? -30.296 -7.414 -5.884 1.00 84.50 465 LEU A C 1
ATOM 3728 O O . LEU A 1 465 ? -30.490 -7.386 -4.671 1.00 84.50 465 LEU A O 1
ATOM 3732 N N . TYR A 1 466 ? -29.710 -6.425 -6.546 1.00 79.81 466 TYR A N 1
ATOM 3733 C CA . TYR A 1 466 ? -29.166 -5.218 -5.939 1.00 79.81 466 TYR A CA 1
ATOM 3734 C C . TYR A 1 466 ? -29.735 -3.967 -6.602 1.00 79.81 466 TYR A C 1
ATOM 3736 O O . TYR A 1 466 ? -30.132 -3.976 -7.772 1.00 79.81 466 TYR A O 1
ATOM 3744 N N . THR A 1 467 ? -29.725 -2.856 -5.869 1.00 71.56 467 THR A N 1
ATOM 3745 C CA . THR A 1 467 ? -29.795 -1.531 -6.491 1.00 71.56 467 THR A CA 1
ATOM 3746 C C . THR A 1 467 ? -28.530 -1.282 -7.318 1.00 71.56 467 THR A C 1
ATOM 3748 O O . THR A 1 467 ? -27.497 -1.916 -7.100 1.00 71.56 467 THR A O 1
ATOM 3751 N N . VAL A 1 468 ? -28.567 -0.326 -8.251 1.00 56.06 468 VAL A N 1
ATOM 3752 C CA . VAL A 1 468 ? -27.348 0.085 -8.981 1.00 56.06 468 VAL A CA 1
ATOM 3753 C C . VAL A 1 468 ? -26.272 0.679 -8.065 1.00 56.06 468 VAL A C 1
ATOM 3755 O O . VAL A 1 468 ? -25.108 0.686 -8.433 1.00 56.06 468 VAL A O 1
ATOM 3758 N N . GLN A 1 469 ? -26.646 1.122 -6.863 1.00 48.56 469 GLN A N 1
ATOM 3759 C CA . GLN A 1 469 ? -25.740 1.590 -5.810 1.00 48.56 469 GLN A CA 1
ATOM 3760 C C . GLN A 1 469 ? -25.217 0.456 -4.907 1.00 48.56 469 GLN A C 1
ATOM 3762 O O . GLN A 1 469 ? -24.675 0.730 -3.846 1.00 48.56 469 GLN A O 1
ATOM 3767 N N . GLY A 1 470 ? -25.428 -0.816 -5.268 1.00 45.50 470 GLY A N 1
ATOM 3768 C CA . GLY A 1 470 ? -24.834 -1.956 -4.559 1.00 45.50 470 GLY A CA 1
ATOM 3769 C C . GLY A 1 470 ? -25.592 -2.449 -3.325 1.00 45.50 470 GLY A C 1
ATOM 3770 O O . GLY A 1 470 ? -25.169 -3.416 -2.696 1.00 45.50 470 GLY A O 1
ATOM 3771 N N . ARG A 1 471 ? -26.752 -1.875 -2.981 1.00 67.50 471 ARG A N 1
ATOM 3772 C CA . ARG A 1 471 ? -27.563 -2.384 -1.865 1.00 67.50 471 ARG A CA 1
ATOM 3773 C C . ARG A 1 471 ? -28.280 -3.671 -2.274 1.00 67.50 471 ARG A C 1
ATOM 3775 O O . ARG A 1 471 ? -29.135 -3.631 -3.160 1.00 67.50 471 ARG A O 1
ATOM 3782 N N . ARG A 1 472 ? -28.017 -4.782 -1.576 1.00 77.94 472 ARG A N 1
ATOM 3783 C CA . ARG A 1 472 ? -28.739 -6.055 -1.763 1.00 77.94 472 ARG A CA 1
ATOM 3784 C C . ARG A 1 472 ? -30.210 -5.898 -1.365 1.00 77.94 472 ARG A C 1
ATOM 3786 O O . ARG A 1 472 ? -30.529 -5.453 -0.264 1.00 77.94 472 ARG A O 1
ATOM 3793 N N . ILE A 1 473 ? -31.106 -6.239 -2.281 1.00 83.38 473 ILE A N 1
ATOM 3794 C CA . ILE A 1 473 ? -32.562 -6.206 -2.115 1.00 83.38 473 ILE A CA 1
ATOM 3795 C C . ILE A 1 473 ? -33.064 -7.568 -1.646 1.00 83.38 473 ILE A C 1
ATOM 3797 O O . ILE A 1 473 ? -33.860 -7.639 -0.716 1.00 83.38 473 ILE A O 1
ATOM 3801 N N . THR A 1 474 ? -32.603 -8.640 -2.291 1.00 86.50 474 THR A N 1
ATOM 3802 C CA . THR A 1 474 ? -32.955 -10.021 -1.947 1.00 86.50 474 THR A CA 1
ATOM 3803 C C . THR A 1 474 ? -31.891 -10.986 -2.469 1.00 86.50 474 THR A C 1
ATOM 3805 O O . THR A 1 474 ? -31.102 -10.622 -3.347 1.00 86.50 474 THR A O 1
ATOM 3808 N N . GLN A 1 475 ? -31.890 -12.204 -1.938 1.00 87.69 475 GLN A N 1
ATOM 3809 C CA . GLN A 1 475 ? -31.060 -13.313 -2.382 1.00 87.69 475 GLN A CA 1
ATOM 3810 C C . GLN A 1 475 ? -31.826 -14.625 -2.223 1.00 87.69 475 GLN A C 1
ATOM 3812 O O . GLN A 1 475 ? -32.503 -14.822 -1.219 1.00 87.69 475 GLN A O 1
ATOM 3817 N N . ASP A 1 476 ? -31.664 -15.519 -3.191 1.00 86.44 476 ASP A N 1
ATOM 3818 C CA . ASP A 1 476 ? -32.210 -16.868 -3.185 1.00 86.44 476 ASP A CA 1
ATOM 3819 C C . ASP A 1 476 ? -31.185 -17.885 -3.682 1.00 86.44 476 ASP A C 1
ATOM 3821 O O . ASP A 1 476 ? -30.237 -17.571 -4.407 1.00 86.44 476 ASP A O 1
ATOM 3825 N N . VAL A 1 477 ? -31.431 -19.138 -3.309 1.00 82.00 477 VAL A N 1
ATOM 3826 C CA . VAL A 1 477 ? -30.720 -20.305 -3.822 1.00 82.00 477 VAL A CA 1
ATOM 3827 C C . VAL A 1 477 ? -31.746 -21.218 -4.473 1.00 82.00 477 VAL A C 1
ATOM 3829 O O . VAL A 1 477 ? -32.651 -21.719 -3.804 1.00 82.00 477 VAL A O 1
ATOM 3832 N N . VAL A 1 478 ? -31.625 -21.422 -5.782 1.00 83.12 478 VAL A N 1
ATOM 3833 C CA . VAL A 1 478 ? -32.601 -22.179 -6.568 1.00 83.12 478 VAL A CA 1
ATOM 3834 C C . VAL A 1 478 ? -31.939 -23.418 -7.150 1.00 83.12 478 VAL A C 1
ATOM 3836 O O . VAL A 1 478 ? -30.960 -23.332 -7.888 1.00 83.12 478 VAL A O 1
ATOM 3839 N N . ASP A 1 479 ? -32.501 -24.582 -6.841 1.00 81.06 479 ASP A N 1
ATOM 3840 C CA . ASP A 1 479 ? -32.132 -25.836 -7.486 1.00 81.06 479 ASP A CA 1
ATOM 3841 C C . ASP A 1 479 ? -32.887 -25.938 -8.820 1.00 81.06 479 ASP A C 1
ATOM 3843 O O . ASP A 1 479 ? -34.112 -26.092 -8.852 1.00 81.06 479 ASP A O 1
ATOM 3847 N N . VAL A 1 480 ? -32.169 -25.838 -9.939 1.00 73.62 480 VAL A N 1
ATOM 3848 C CA . VAL A 1 480 ? -32.772 -25.798 -11.278 1.00 73.62 480 VAL A CA 1
ATOM 3849 C C . VAL A 1 480 ? -32.378 -27.009 -12.108 1.00 73.62 480 VAL A C 1
ATOM 3851 O O . VAL A 1 480 ? -31.236 -27.465 -12.098 1.00 73.62 480 VAL A O 1
ATOM 3854 N N . GLN A 1 481 ? -33.335 -27.542 -12.865 1.00 66.75 481 GLN A N 1
ATOM 3855 C CA . GLN A 1 481 ? -33.037 -28.491 -13.938 1.00 66.75 481 GLN A CA 1
ATOM 3856 C C . GLN A 1 481 ? -32.608 -27.722 -15.195 1.00 66.75 481 GLN A C 1
ATOM 3858 O O . GLN A 1 481 ? -32.785 -26.507 -15.280 1.00 66.75 481 GLN A O 1
ATOM 3863 N N . SER A 1 482 ? -31.983 -28.414 -16.146 1.00 66.44 482 SER A N 1
ATOM 3864 C CA . SER A 1 482 ? -31.432 -27.820 -17.367 1.00 66.44 482 SER A CA 1
ATOM 3865 C C . SER A 1 482 ? -32.371 -26.846 -18.094 1.00 66.44 482 SER A C 1
ATOM 3867 O O . SER A 1 482 ? -33.569 -27.098 -18.220 1.00 66.44 482 SER A O 1
ATOM 3869 N N . GLY A 1 483 ? -31.807 -25.758 -18.634 1.00 74.62 483 GLY A N 1
ATOM 3870 C CA . GLY A 1 483 ? -32.521 -24.800 -19.481 1.00 74.62 483 GLY A CA 1
ATOM 3871 C C . GLY A 1 483 ? -32.836 -23.475 -18.788 1.00 74.62 483 GLY A C 1
ATOM 3872 O O . GLY A 1 483 ? -31.946 -22.789 -18.299 1.00 74.62 483 GLY A O 1
ATOM 3873 N N . SER A 1 484 ? -34.105 -23.066 -18.812 1.00 78.38 484 SER A N 1
ATOM 3874 C CA . SER A 1 484 ? -34.540 -21.764 -18.301 1.00 78.38 484 SER A CA 1
ATOM 3875 C C . SER A 1 484 ? -35.493 -21.909 -17.127 1.00 78.38 484 SER A C 1
ATOM 3877 O O . SER A 1 484 ? -36.347 -22.797 -17.153 1.00 78.38 484 SER A O 1
ATOM 3879 N N . PHE A 1 485 ? -35.433 -20.999 -16.165 1.00 85.62 485 PHE A N 1
ATOM 3880 C CA . PHE A 1 485 ? -36.357 -20.972 -15.038 1.00 85.62 485 PHE A CA 1
ATOM 3881 C C . PHE A 1 485 ? -36.833 -19.552 -14.736 1.00 85.62 485 PHE A C 1
ATOM 3883 O O . PHE A 1 485 ? -36.266 -18.564 -15.201 1.00 85.62 485 PHE A O 1
ATOM 3890 N N . MET A 1 486 ? -37.922 -19.477 -13.978 1.00 85.69 486 MET A N 1
ATOM 3891 C CA . MET A 1 486 ? -38.490 -18.229 -13.491 1.00 85.69 486 MET A CA 1
ATOM 3892 C C . MET A 1 486 ? -38.070 -18.022 -12.045 1.00 85.69 486 MET A C 1
ATOM 3894 O O . MET A 1 486 ? -38.334 -18.879 -11.201 1.00 85.69 486 MET A O 1
ATOM 3898 N N . TRP A 1 487 ? -37.454 -16.878 -11.764 1.00 87.50 487 TRP A N 1
ATOM 3899 C CA . TRP A 1 487 ? -37.210 -16.418 -10.407 1.00 87.50 487 TRP A CA 1
ATOM 3900 C C . TRP A 1 487 ? -38.140 -15.249 -10.093 1.00 87.50 487 TRP A C 1
ATOM 3902 O O . TRP A 1 487 ? -38.082 -14.201 -10.738 1.00 87.50 487 TRP A O 1
ATOM 3912 N N . ASN A 1 488 ? -39.026 -15.452 -9.122 1.00 87.19 488 ASN A N 1
ATOM 3913 C CA . ASN A 1 488 ? -39.975 -14.447 -8.662 1.00 87.19 488 ASN A CA 1
ATOM 3914 C C . ASN A 1 488 ? -39.693 -14.162 -7.186 1.00 87.19 488 ASN A C 1
ATOM 3916 O O . ASN A 1 488 ? -40.214 -14.875 -6.323 1.00 87.19 488 ASN A O 1
ATOM 3920 N N . PRO A 1 489 ? -38.833 -13.178 -6.887 1.00 78.81 489 PRO A N 1
ATOM 3921 C CA . PRO A 1 489 ? -38.686 -12.738 -5.518 1.00 78.81 489 PRO A CA 1
ATOM 3922 C C . PRO A 1 489 ? -39.988 -12.046 -5.104 1.00 78.81 489 PRO A C 1
ATOM 3924 O O . PRO A 1 489 ? -40.465 -11.167 -5.819 1.00 78.81 489 PRO A O 1
ATOM 3927 N N . ASP A 1 490 ? -40.566 -12.435 -3.966 1.00 80.56 490 ASP A N 1
ATOM 3928 C CA . ASP A 1 490 ? -41.810 -11.864 -3.422 1.00 80.56 490 ASP A CA 1
ATOM 3929 C C . ASP A 1 490 ? -41.577 -10.430 -2.898 1.00 80.56 490 ASP A C 1
ATOM 3931 O O . ASP A 1 490 ? -41.617 -10.143 -1.701 1.00 80.56 490 ASP A O 1
ATOM 3935 N N . ILE A 1 491 ? -41.221 -9.526 -3.813 1.00 76.62 491 ILE A N 1
ATOM 3936 C CA . ILE A 1 491 ? -40.816 -8.145 -3.567 1.00 76.62 491 ILE A CA 1
ATOM 3937 C C . ILE A 1 491 ? -41.459 -7.222 -4.604 1.00 76.62 491 ILE A C 1
ATOM 3939 O O . ILE A 1 491 ? -41.558 -7.533 -5.789 1.00 76.62 491 ILE A O 1
ATOM 3943 N N . SER A 1 492 ? -41.882 -6.037 -4.165 1.00 78.00 492 SER A N 1
ATOM 3944 C CA . SER A 1 492 ? -42.321 -4.969 -5.068 1.00 78.00 492 SER A CA 1
ATOM 3945 C C . SER A 1 492 ? -41.144 -4.057 -5.397 1.00 78.00 492 SER A C 1
ATOM 3947 O O . SER A 1 492 ? -40.576 -3.431 -4.501 1.00 78.00 492 SER A O 1
ATOM 3949 N N . LEU A 1 493 ? -40.790 -3.969 -6.677 1.00 76.00 493 LEU A N 1
ATOM 3950 C CA . LEU A 1 493 ? -39.708 -3.122 -7.176 1.00 76.00 493 LEU A CA 1
ATOM 3951 C C . LEU A 1 493 ? -40.285 -1.876 -7.848 1.00 76.00 493 LEU A C 1
ATOM 3953 O O . LEU A 1 493 ? -41.307 -1.934 -8.529 1.00 76.00 493 LEU A O 1
ATOM 3957 N N . THR A 1 494 ? -39.639 -0.733 -7.640 1.00 78.12 494 THR A N 1
ATOM 3958 C CA . THR A 1 494 ? -39.965 0.497 -8.368 1.00 78.12 494 THR A CA 1
ATOM 3959 C C . THR A 1 494 ? -39.396 0.434 -9.788 1.00 78.12 494 THR A C 1
ATOM 3961 O O . THR A 1 494 ? -38.334 -0.158 -9.965 1.00 78.12 494 THR A O 1
ATOM 3964 N N . PRO A 1 495 ? -40.019 1.069 -10.796 1.00 78.12 495 PRO A N 1
ATOM 3965 C CA . PRO A 1 495 ? -39.411 1.186 -12.119 1.00 78.12 495 PRO A CA 1
ATOM 3966 C C . PRO A 1 495 ? -38.007 1.798 -12.038 1.00 78.12 495 PRO A C 1
ATOM 3968 O O . PRO A 1 495 ? -37.807 2.813 -11.366 1.00 78.12 495 PRO A O 1
ATOM 3971 N N . GLY A 1 496 ? -37.029 1.180 -12.696 1.00 67.50 496 GLY A N 1
ATOM 3972 C CA . GLY A 1 496 ? -35.627 1.574 -12.576 1.00 67.50 496 GLY A CA 1
ATOM 3973 C C . GLY A 1 496 ? -34.631 0.492 -12.983 1.00 67.50 496 GLY A C 1
ATOM 3974 O O . GLY A 1 496 ? -35.001 -0.624 -13.346 1.00 67.50 496 GLY A O 1
ATOM 3975 N N . ALA A 1 497 ? -33.347 0.846 -12.938 1.00 61.47 497 ALA A N 1
ATOM 3976 C CA . ALA A 1 497 ? -32.252 -0.086 -13.177 1.00 61.47 497 ALA A CA 1
ATOM 3977 C C . ALA A 1 497 ? -31.868 -0.814 -11.881 1.00 61.47 497 ALA A C 1
ATOM 3979 O O . ALA A 1 497 ? -31.807 -0.205 -10.812 1.00 61.47 497 ALA A O 1
ATOM 3980 N N . TYR A 1 498 ? -31.556 -2.098 -12.009 1.00 75.94 498 TYR A N 1
ATOM 3981 C CA . TYR A 1 498 ? -31.107 -2.983 -10.938 1.00 75.94 498 TYR A CA 1
ATOM 3982 C C . TYR A 1 498 ? -29.981 -3.886 -11.448 1.00 75.94 498 TYR A C 1
ATOM 3984 O O . TYR A 1 498 ? -29.766 -4.004 -12.659 1.00 75.94 498 TYR A O 1
ATOM 3992 N N . ILE A 1 499 ? -29.277 -4.534 -10.523 1.00 74.56 499 ILE A N 1
ATOM 3993 C CA . ILE A 1 499 ? -28.256 -5.537 -10.833 1.00 74.56 499 ILE A CA 1
ATOM 3994 C C . ILE A 1 499 ? -28.750 -6.891 -10.341 1.00 74.56 499 ILE A C 1
ATOM 3996 O O . ILE A 1 499 ? -28.970 -7.078 -9.148 1.00 74.56 499 ILE A O 1
ATOM 4000 N N . LEU A 1 500 ? -28.939 -7.827 -11.262 1.00 81.19 500 LEU A N 1
ATOM 4001 C CA . LEU A 1 500 ? -29.240 -9.221 -10.978 1.00 81.19 500 LEU A CA 1
ATOM 4002 C C . LEU A 1 500 ? -27.945 -10.025 -11.057 1.00 81.19 500 LEU A C 1
ATOM 4004 O O . LEU A 1 500 ? -27.397 -10.195 -12.138 1.00 81.19 500 LEU A O 1
ATOM 4008 N N . GLN A 1 501 ? -27.454 -10.520 -9.935 1.00 75.38 501 GLN A N 1
ATOM 4009 C CA . GLN A 1 501 ? -26.262 -11.349 -9.871 1.00 75.38 501 GLN A CA 1
ATOM 4010 C C . GLN A 1 501 ? -26.661 -12.827 -9.884 1.00 75.38 501 GLN A C 1
ATOM 4012 O O . GLN A 1 501 ? -27.454 -13.250 -9.046 1.00 75.38 501 GLN A O 1
ATOM 4017 N N . ILE A 1 502 ? -26.129 -13.608 -10.825 1.00 76.88 502 ILE A N 1
ATOM 4018 C CA . ILE A 1 502 ? -26.399 -15.044 -10.969 1.00 76.88 502 ILE A CA 1
ATOM 4019 C C . ILE A 1 502 ? -25.069 -15.785 -10.864 1.00 76.88 502 ILE A C 1
ATOM 4021 O O . ILE A 1 502 ? -24.19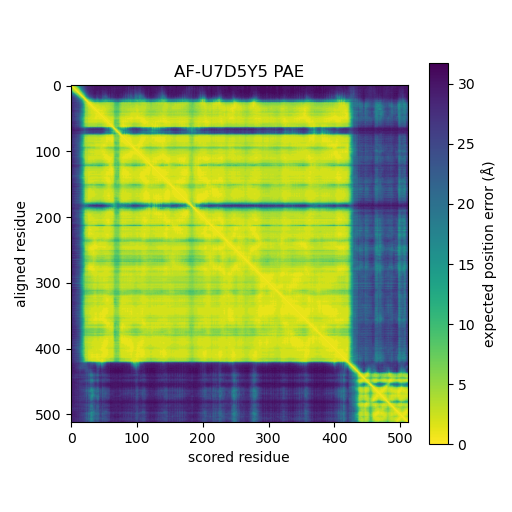7 -15.595 -11.703 1.00 76.88 502 ILE A O 1
ATOM 4025 N N . ASN A 1 503 ? -24.898 -16.609 -9.827 1.00 72.75 503 ASN A N 1
ATOM 4026 C CA . ASN A 1 503 ? -23.634 -17.289 -9.508 1.00 72.75 503 ASN A CA 1
ATOM 4027 C C . ASN A 1 503 ? -22.418 -16.347 -9.502 1.00 72.75 503 ASN A C 1
ATOM 4029 O O . ASN A 1 503 ? -21.343 -16.706 -9.964 1.00 72.75 503 ASN A O 1
ATOM 4033 N N . GLY A 1 504 ? -22.601 -15.126 -8.998 1.00 54.25 504 GLY A N 1
ATOM 4034 C CA . GLY A 1 504 ? -21.544 -14.117 -8.963 1.00 54.25 504 GLY A CA 1
ATOM 4035 C C . GLY A 1 504 ? -21.518 -13.189 -10.182 1.00 54.25 504 GLY A C 1
ATOM 4036 O O . GLY A 1 504 ? -21.081 -12.053 -10.041 1.00 54.25 504 GLY A O 1
ATOM 4037 N N . THR A 1 505 ? -22.074 -13.589 -11.330 1.00 61.16 505 THR A N 1
ATOM 4038 C CA . THR A 1 505 ? -22.067 -12.775 -12.555 1.00 61.16 505 THR A CA 1
ATOM 4039 C C . THR A 1 505 ? -23.173 -11.712 -12.537 1.00 61.16 505 THR A C 1
ATOM 4041 O O . THR A 1 505 ? -24.352 -12.071 -12.461 1.00 61.16 505 THR A O 1
ATOM 4044 N N . PRO A 1 506 ? -22.852 -10.407 -12.617 1.00 62.78 506 PRO A N 1
ATOM 4045 C CA . PRO A 1 506 ? -23.850 -9.343 -12.626 1.00 62.78 506 PRO A CA 1
ATOM 4046 C C . PRO A 1 506 ? -24.519 -9.186 -14.000 1.00 62.78 506 PRO A C 1
ATOM 4048 O O . PRO A 1 506 ? -23.882 -9.168 -15.052 1.00 62.78 506 PRO A O 1
ATOM 4051 N N . HIS A 1 507 ? -25.828 -8.965 -13.989 1.00 72.00 507 HIS A N 1
ATOM 4052 C CA . HIS A 1 507 ? -26.632 -8.619 -15.152 1.00 72.00 507 HIS A CA 1
ATOM 4053 C C . HIS A 1 507 ? -27.433 -7.359 -14.844 1.00 72.00 507 HIS A C 1
ATOM 4055 O O . HIS A 1 507 ? -28.267 -7.336 -13.938 1.00 72.00 507 HIS A O 1
ATOM 4061 N N . ARG A 1 508 ? -27.217 -6.290 -15.614 1.00 72.94 508 ARG A N 1
ATOM 4062 C CA . ARG A 1 508 ? -28.048 -5.091 -15.490 1.00 72.94 508 ARG A CA 1
ATOM 4063 C C . ARG A 1 508 ? -29.437 -5.371 -16.052 1.00 72.94 508 ARG A C 1
ATOM 4065 O O . ARG A 1 508 ? -29.583 -5.719 -17.221 1.00 72.94 508 ARG A O 1
ATOM 4072 N N . VAL A 1 509 ? -30.455 -5.153 -15.232 1.00 75.81 509 VAL A N 1
ATOM 4073 C CA . VAL A 1 509 ? -31.862 -5.359 -15.582 1.00 75.81 509 VAL A CA 1
ATOM 4074 C C . VAL A 1 509 ? -32.634 -4.057 -15.386 1.00 75.81 509 VAL A C 1
ATOM 4076 O O . VAL A 1 509 ? -32.398 -3.325 -14.428 1.00 75.81 509 VAL A O 1
ATOM 4079 N N . ASN A 1 510 ? -33.534 -3.735 -16.314 1.00 70.19 510 ASN A N 1
ATOM 4080 C CA . ASN A 1 510 ? -34.376 -2.542 -16.229 1.00 70.19 510 ASN A CA 1
ATOM 4081 C C . ASN A 1 510 ? -35.825 -2.973 -16.016 1.00 70.19 510 ASN A C 1
ATOM 4083 O O . ASN A 1 510 ? -36.382 -3.697 -16.839 1.00 70.19 510 ASN A O 1
ATOM 4087 N N . ILE A 1 511 ? -36.421 -2.513 -14.922 1.00 72.69 511 ILE A N 1
ATOM 4088 C CA . ILE A 1 511 ? -37.816 -2.767 -14.569 1.00 72.69 511 ILE A CA 1
ATOM 4089 C C . ILE A 1 511 ? -38.646 -1.584 -15.061 1.00 72.69 511 ILE A C 1
ATOM 4091 O O . ILE A 1 511 ? -38.303 -0.434 -14.774 1.00 72.69 511 ILE A O 1
ATOM 4095 N N . GLN A 1 512 ? -39.684 -1.879 -15.848 1.00 72.31 512 GLN A N 1
ATOM 4096 C CA . GLN A 1 512 ? -40.585 -0.884 -16.442 1.00 72.31 512 GLN A CA 1
ATOM 4097 C C . GLN A 1 512 ? -41.743 -0.512 -15.525 1.00 72.31 512 GLN A C 1
ATOM 4099 O O . GLN A 1 512 ? -42.249 -1.409 -14.815 1.00 72.31 512 GLN A O 1
#

pLDDT: mean 85.49, std 19.35, range [23.36, 98.94]

Nearest PDB structures (foldseek):
  4g5a-assembly1_B  TM=5.897E-01  e=3.767E-03  Bacteroides thetaiotaomicron VPI-5482
  7c7u-assembly2_B  TM=6.362E-01  e=7.228E-02  Staphylococcus aureus
  7c7u-assembly1_A  TM=6.340E-01  e=7.228E-02  Staphylococcus aureus
  1a21-assembly1_A  TM=5.582E-01  e=3.076E-01  Oryctolagus cuniculus
  8cn9-assembly2_J  TM=5.637E-01  e=3.660E-01  Homo sapiens

Mean predicted aligned error: 11.63 Å

Secondary structure (DSSP, 8-state):
------------------------TT--S------BSSPGGG--GGGS-EEEEEEEES--------TT-S-TT--S--HHHHHHHHHTT-B---TTS-GGGTTTPBP--EEEE-GGGTSSSSSS-HHHHHHHHHHHHHHT-EEEE--SS--GGGGG--HHHHHHHHHHHHHHHHSPBPPTTTTTSTTTTSTT-B----GGG--EE--GGG---TTHHHHHHHTT--EE---EE--STT--SSSPPBPEEEBTB-HHHHHSSTT-TTSTT------EEEEEE--EEPEEPPPHHHHGGGT--S-HHHHHHHH-TTS-TT--EE--BHIIIIIIS---HHHHHHHHHHHHHHHHTTT---EEEEEEGGGGSGGGGGG-GGG--HHHHHHHHHHHHHHHTTSTTEEE--HHHHHHHHHS---SSS--------------EEEEEEEETTEEEEEEE---S-EEEEEEEEETTS-EEEEEEEEE-SEEEEE--S-PPPSEEEEEEETTEEEEEEE-

Foldseek 3Di:
DDDDDDDPPPPPPPPPPPPDPPQPPPQPLLFFFAWFLAAFPNDFLQFAFLEAAEEAEAQLDLQDDDPPPDDPPDPAGAFLRNVLVVQQVDFFDQQQVDVLNVRRHRFAHEYAHACLSLLDDPRHQNLSSLQSLLVNVVSPHQYEHAFHPLDLCCLVDALVNLLVRRVVRLLQNQQARDDPVCSSDCVSSDPNHHNNDDSSRHAEYEYRVLRHYQRNQLSSVVSRHQEYASQAAQPAPPRQLQRTIAKGAQQPHDVSCCRDLQCDPPNPNHDGHHRDRSRIYGHQYWFFQDALVLLVVLVHNDQLLCLQCVQAVVGDSPDGTWRQEPCGQFQRSLHALSRNLSRLQVSSVSLSVHNSRHHYHYYHSVLLPQVCLVRRVRHSDSVSNVVSVVVSCVVQSVDSSHGNHYPVSSVVCSLPPGTSDDDPPPPPDPPDPDDWDDWDWAADPQAIKIFTRDQDAFDWKKKWKAAPNGHTPDIDIDGDGHTIDGDHDPDDDDFAWIWIAINSRTDIYGHD

Organism: NCBI:txid1313304

Solvent-accessible surface area (backbone atoms only — not comparable to full-atom values): 27619 Å² total; per-residue (Å²): 144,82,85,86,76,85,80,80,80,79,79,74,80,79,78,68,83,71,86,68,83,84,69,78,72,83,77,79,47,58,54,80,41,62,74,32,48,64,42,63,83,79,47,55,46,89,35,42,56,37,38,33,31,45,38,26,35,49,54,41,30,33,52,73,80,61,95,86,75,68,70,91,85,66,94,68,70,22,14,44,42,25,52,54,60,51,39,72,75,40,60,22,29,48,56,76,64,27,62,85,63,48,30,56,32,70,37,29,30,30,37,24,36,21,29,48,24,48,76,33,87,68,63,35,61,20,44,50,30,20,46,47,55,30,54,38,41,77,74,60,31,41,45,22,43,17,31,22,79,60,52,75,68,51,30,78,39,51,50,66,55,51,45,50,28,46,50,54,17,48,49,44,38,37,27,48,52,56,56,78,95,36,63,89,44,80,73,30,61,41,87,79,39,18,22,44,42,61,69,86,64,47,29,42,35,38,47,39,93,55,42,70,39,47,46,46,63,60,40,42,50,74,73,62,32,50,34,39,47,34,56,54,23,53,78,47,89,88,39,74,49,34,56,40,60,34,64,23,25,19,58,82,20,50,69,43,41,52,67,29,70,60,32,28,85,87,35,94,80,48,54,61,60,61,61,34,62,26,34,33,39,40,55,33,36,44,32,34,47,52,53,40,74,58,25,44,82,59,74,35,85,55,51,58,28,41,52,32,21,77,56,31,86,88,48,53,57,80,45,49,64,45,64,39,30,50,58,50,42,26,49,55,28,46,34,33,50,64,57,51,39,33,28,53,51,48,29,49,49,28,17,71,78,27,30,27,36,62,46,48,38,42,38,42,28,41,64,33,22,66,91,35,17,84,55,12,75,54,40,44,43,28,68,55,48,47,46,31,57,51,58,46,48,56,56,53,51,70,37,51,56,30,32,46,33,28,68,66,54,56,52,56,33,60,77,60,56,61,53,44,76,62,87,77,75,88,71,78,69,92,68,81,88,65,93,70,47,79,69,49,76,45,78,50,101,76,36,36,43,34,40,42,50,48,93,50,75,74,42,78,40,45,39,34,36,24,42,77,80,60,50,75,75,50,72,50,77,46,80,37,64,54,42,66,50,79,49,60,72,99,68,91,78,73,69,41,68,30,32,41,26,50,72,69,42,73,38,85,42,69,45,121

InterPro domains:
  IPR002509 NodB homology domain [PF01522] (115-175)
  IPR011330 Glycoside hydrolase/deacetylase, beta/alpha-barrel [SSF88713] (109-420)
  IPR052740 Carbohydrate Esterase 4 [PTHR45985] (36-421)

Radius of gyration: 25.2 Å; Cα contacts (8 Å, |Δi|>4): 1056; chains: 1; bounding box: 78×98×50 Å

Sequence (512 aa):
MKYAMIILLFLGINSVFAYGHEWIYDYDYSDYLPPSQDPPGGLSPEEVPMFITIGFDDNSRSGIDTVGSRPTEYDYPEGMLWALKYFRTLTNPEGEGNAATYDGTPVRVAFYNTSYYASGYNGDNPALIRRIWNELYEDGHEIGNHTHTHSENLQSADAAQWREEVQTCNEWMTKPLAPDSLALWQQAESDEFGSGIPQEHIIGFRTPFLAYGGPLFPTLKEEGLIYDCTIEEGNYWEHDGRNFRWPYTLDYGSPGHEEGWSGNPDNPDFFEVPAVPGFWQLPNHVAMIPSAEEAKKYGIDYSISEVIADNISWVSPDTEKITMFDYNLWAQAGLNNEEVLAIMKFTFDRRMEGNRAPLMIGAHSEYFHHDKDGSCENASDTRGRQKVFEDFLEYALSHPEVRVVRPIDIISWMRNPVPLEGDFETSVSQESFRESGSISAEVVSEGFHINHGASLPTTRINISLYTVQGRRITQDVVDVQSGSFMWNPDISLTPGAYILQINGTPHRVNIQ